Protein AF-A0A452ZN33-F1 (afdb_monomer_lite)

Secondary structure (DSSP, 8-state):
---------------------------------------SSHHHHHHTTSS-------S---HHHHHHHHHHHHHHHHHHHHHHHHHHHHHHHHHHHHHHHHHHHHHHHHHHHHHHHHHHHSTT------HHHHHHHHHHHHHHHHHHHHHHHHHHHHHHHHHHHHHHHHHHHHHHHHHHHHHHHHHHHHHHHHHHHS--THHHHHHHHHHHHHHHHHHHHHHHHHHHHHHHHHHHHHHHHHHHHHHTT--SSSHHHHHHHHHHHHHHHHHHHHHHHHHHHHHHHHHHHHHHHHHHHHHHHHHHHHHHHHHHTTT---HHHHHHHHHHHHHHHHTT-S-HHHHHHHHHHHHTT-HHHHHHHHHGGGS-HHHHHHHHHHHHSTT-S-PPEEEEE-S-BTTTB-SSTHHHHHHHHHHHHHHTT-EEEEEEE--TT--GGG-EEEEEEEEEEEEEETTEEEEEEEEEEEETTEEEEEEEE----

Organism: Aegilops tauschii subsp. strangulata (NCBI:txid200361)

InterPro domains:
  IPR013534 Starch synthase, catalytic domain [PF08323] (389-470)

Sequence (481 aa):
LALASRTRHRSLRAAAQRPHKSTTGADPLNNRANPRSDEAAVSAEKERQRKYNDGDGISNLQLEDLVGLIQNTEKNILLLNQARLQAMEHADKILKEKEALQRKINILETRLSETNAQHKLSSEGNVSDSPLLLEFDVLKEDNILLKEDIEFFKTKLIEIAETEEGIFKLEKERALLDASLRELESRFIAAQANMMKLGPRDAWWEKVEKLEDLLETTANQVEHAAVILDHNHDLQDRLDNLEASLQAANISKFSCSLVDLLQQKVKLVEDRFQACNSEMHSQIELYEHSIVEFHDTLSKLIEESEKRSLENFTGNMPSELWSKISLLIDGWLLEKKIAYNDASMLREMVRKRDSRLREAYLSYRGTENRDVMDSFLKMALPGTSSGLHIAHIAAEMAPVAKVGGLADVISGLGKALQKKGHLVEIILPKYDCMQVDQVSNLKVLDVLVQSYFEGNMFNNKIWTGTVEGYKQLSVVSLYKI

Structure (mmCIF, N/CA/C/O backbone):
data_AF-A0A452ZN33-F1
#
_entry.id   AF-A0A452ZN33-F1
#
loop_
_atom_site.group_PDB
_atom_site.id
_atom_site.type_symbol
_atom_site.label_atom_id
_atom_site.label_alt_id
_atom_site.label_comp_id
_atom_site.label_asym_id
_atom_site.label_entity_id
_atom_site.label_seq_id
_atom_site.pdbx_PDB_ins_code
_atom_site.Cartn_x
_atom_site.Cartn_y
_atom_site.Cartn_z
_atom_site.occupancy
_atom_site.B_iso_or_equiv
_atom_site.auth_seq_id
_atom_site.auth_comp_id
_atom_site.auth_asym_id
_atom_site.auth_atom_id
_atom_site.pdbx_PDB_model_num
ATOM 1 N N . LEU A 1 1 ? -65.592 -16.567 38.151 1.00 37.31 1 LEU A N 1
ATOM 2 C CA . LEU A 1 1 ? -66.068 -17.772 37.428 1.00 37.31 1 LEU A CA 1
ATOM 3 C C . LEU A 1 1 ? -64.855 -18.669 37.188 1.00 37.31 1 LEU A C 1
ATOM 5 O O . LEU A 1 1 ? -63.952 -18.155 36.554 1.00 37.31 1 LEU A O 1
ATOM 9 N N . ALA A 1 2 ? -64.837 -19.912 37.712 1.00 35.44 2 ALA A N 1
ATOM 10 C CA . ALA A 1 2 ? -63.758 -20.933 37.596 1.00 35.44 2 ALA A CA 1
ATOM 11 C C . ALA A 1 2 ? -62.341 -20.482 38.079 1.00 35.44 2 ALA A C 1
ATOM 13 O O . ALA A 1 2 ? -61.786 -19.541 37.535 1.00 35.44 2 ALA A O 1
ATOM 14 N N . LEU A 1 3 ? -61.652 -21.012 39.107 1.00 28.78 3 LEU A N 1
ATOM 15 C CA . LEU A 1 3 ? -61.625 -22.325 39.791 1.00 28.78 3 LEU A CA 1
ATOM 16 C C . LEU A 1 3 ? -61.314 -23.510 38.837 1.00 28.78 3 LEU A C 1
ATOM 18 O O . LEU A 1 3 ? -62.026 -23.671 37.858 1.00 28.78 3 LEU A O 1
ATOM 22 N N . ALA A 1 4 ? -60.314 -24.383 39.070 1.00 32.22 4 ALA A N 1
ATOM 23 C CA . ALA A 1 4 ? -59.471 -24.572 40.267 1.00 32.22 4 ALA A CA 1
ATOM 24 C C . ALA A 1 4 ? -58.149 -25.365 40.031 1.00 32.22 4 ALA A C 1
ATOM 26 O O . ALA A 1 4 ? -57.964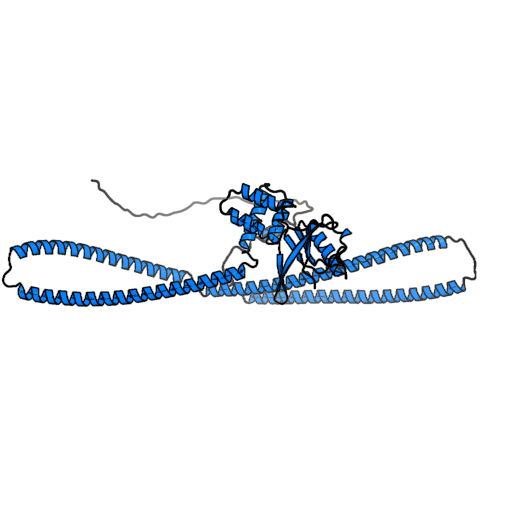 -25.986 38.992 1.00 32.22 4 ALA A O 1
ATOM 27 N N . SER A 1 5 ? -57.316 -25.409 41.093 1.00 30.75 5 SER A N 1
ATOM 28 C CA . SER A 1 5 ? -56.408 -26.505 41.544 1.00 30.75 5 SER A CA 1
ATOM 29 C C . SER A 1 5 ? -55.304 -27.033 40.599 1.00 30.75 5 SER A C 1
ATOM 31 O O . SER A 1 5 ? -55.589 -27.565 39.538 1.00 30.75 5 SER A O 1
ATOM 33 N N . ARG A 1 6 ? -53.997 -26.949 40.916 1.00 33.50 6 ARG A N 1
ATOM 34 C CA . ARG A 1 6 ? -53.227 -27.625 42.004 1.00 33.50 6 ARG A CA 1
ATOM 35 C C . ARG A 1 6 ? -53.452 -29.144 42.115 1.00 33.50 6 ARG A C 1
ATOM 37 O O . ARG A 1 6 ? -54.464 -29.554 42.667 1.00 33.50 6 ARG A O 1
ATOM 44 N N . THR A 1 7 ? -52.409 -29.950 41.879 1.00 30.00 7 THR A N 1
ATOM 45 C CA . THR A 1 7 ? -51.752 -30.750 42.949 1.00 30.00 7 THR A CA 1
ATOM 46 C C . THR A 1 7 ? -50.420 -31.381 42.509 1.00 30.00 7 THR A C 1
ATOM 48 O O . THR A 1 7 ? -50.164 -31.577 41.328 1.00 30.00 7 THR A O 1
ATOM 51 N N . ARG A 1 8 ? -49.549 -31.664 43.491 1.00 33.06 8 ARG A N 1
ATOM 52 C CA . ARG A 1 8 ? -48.258 -32.376 43.365 1.00 33.06 8 ARG A CA 1
ATOM 53 C C . ARG A 1 8 ? -48.413 -33.813 43.882 1.00 33.06 8 ARG A C 1
ATOM 55 O O . ARG A 1 8 ? -49.132 -33.964 44.854 1.00 33.06 8 ARG A O 1
ATOM 62 N N . HIS A 1 9 ? -47.636 -34.777 43.376 1.00 29.84 9 HIS A N 1
ATOM 63 C CA . HIS A 1 9 ? -47.038 -35.940 44.088 1.00 29.84 9 HIS A CA 1
ATOM 64 C C . HIS A 1 9 ? -46.062 -36.609 43.085 1.00 29.84 9 HIS A C 1
ATOM 66 O O . HIS A 1 9 ? -46.441 -36.788 41.938 1.00 29.84 9 HIS A O 1
ATOM 72 N N . ARG A 1 10 ? -44.749 -36.815 43.294 1.00 29.81 10 ARG A N 1
ATOM 73 C CA . ARG A 1 10 ? -43.881 -37.356 44.374 1.00 29.81 10 ARG A CA 1
ATOM 74 C C . ARG A 1 10 ? -43.693 -38.892 44.326 1.00 29.81 10 ARG A C 1
ATOM 76 O O . ARG A 1 10 ? -44.575 -39.620 44.756 1.00 29.81 10 ARG A O 1
ATOM 83 N N . SER A 1 11 ? -42.456 -39.304 43.981 1.00 27.41 11 SER A N 1
ATOM 84 C CA . SER A 1 11 ? -41.774 -40.615 44.201 1.00 27.41 11 SER A CA 1
ATOM 85 C C . SER A 1 11 ? -42.329 -41.862 43.476 1.00 27.41 11 SER A C 1
ATOM 87 O O . SER A 1 11 ? -43.532 -42.047 43.418 1.00 27.41 11 SER A O 1
ATOM 89 N N . LEU A 1 12 ? -41.502 -42.763 42.914 1.00 30.44 12 LEU A N 1
ATOM 90 C CA . LEU A 1 12 ? -40.597 -43.680 43.645 1.00 30.44 12 LEU A CA 1
ATOM 91 C C . LEU A 1 12 ? -39.430 -44.268 42.801 1.00 30.44 12 LEU A C 1
ATOM 93 O O . LEU A 1 12 ? -39.403 -44.160 41.580 1.00 30.44 12 LEU A O 1
ATOM 97 N N . ARG A 1 13 ? -38.467 -44.908 43.491 1.00 28.50 13 ARG A N 1
ATOM 98 C CA . ARG A 1 13 ? -37.306 -45.659 42.950 1.00 28.50 13 ARG A CA 1
ATOM 99 C C . ARG A 1 13 ? -37.641 -47.138 42.669 1.00 28.50 13 ARG A C 1
ATOM 101 O O . ARG A 1 13 ? -38.274 -47.749 43.521 1.00 28.50 13 ARG A O 1
ATOM 108 N N . ALA A 1 14 ? -37.047 -47.722 41.621 1.00 29.09 14 ALA A N 1
ATOM 109 C CA . ALA A 1 14 ? -36.468 -49.086 41.530 1.00 29.09 14 ALA A CA 1
ATOM 110 C C . ALA A 1 14 ? -35.904 -49.255 40.092 1.00 29.09 14 ALA A C 1
ATOM 112 O O . ALA A 1 14 ? -36.581 -48.852 39.158 1.00 29.09 14 ALA A O 1
ATOM 113 N N . ALA A 1 15 ? -34.655 -49.630 39.787 1.00 27.16 15 ALA A N 1
ATOM 114 C CA . ALA A 1 15 ? -33.755 -50.704 40.239 1.00 27.16 15 ALA A CA 1
ATOM 115 C C . ALA A 1 15 ? -33.802 -51.980 39.358 1.00 27.16 15 ALA A C 1
ATOM 117 O O . ALA A 1 15 ? -34.868 -52.497 39.057 1.00 27.16 15 ALA A O 1
ATOM 118 N N . ALA A 1 16 ? -32.598 -52.499 39.066 1.00 28.56 16 ALA A N 1
ATOM 119 C CA . ALA A 1 16 ? -32.246 -53.858 38.617 1.00 28.56 16 ALA A CA 1
ATOM 120 C C . ALA A 1 16 ? -32.287 -54.271 37.113 1.00 28.56 16 ALA A C 1
ATOM 122 O O . ALA A 1 16 ? -33.268 -54.792 36.606 1.00 28.56 16 ALA A O 1
ATOM 123 N N . GLN A 1 17 ? -31.074 -54.255 36.532 1.00 28.42 17 GLN A N 1
ATOM 124 C CA . GLN A 1 17 ? -30.381 -55.395 35.882 1.00 28.42 17 GLN A CA 1
ATOM 125 C C . GLN A 1 17 ? -30.657 -55.823 34.417 1.00 28.42 17 GLN A C 1
ATOM 127 O O . GLN A 1 17 ? -31.705 -55.614 33.823 1.00 28.42 17 GLN A O 1
ATOM 132 N N . ARG A 1 18 ? -29.582 -56.397 33.842 1.00 30.56 18 ARG A N 1
ATOM 133 C CA . ARG A 1 18 ? -29.390 -56.881 32.457 1.00 30.56 18 ARG A CA 1
ATOM 134 C C . ARG A 1 18 ? -29.989 -58.292 32.259 1.00 30.56 18 ARG A C 1
ATOM 136 O O . ARG A 1 18 ? -30.372 -58.929 33.236 1.00 30.56 18 ARG A O 1
ATOM 143 N N . PRO A 1 19 ? -29.898 -58.860 31.041 1.00 35.22 19 PRO A N 1
ATOM 144 C CA . PRO A 1 19 ? -28.812 -59.837 30.853 1.00 35.22 19 PRO A CA 1
ATOM 145 C C . PRO A 1 19 ? -28.011 -59.716 29.538 1.00 35.22 19 PRO A C 1
ATOM 147 O O . PRO A 1 19 ? -28.397 -59.047 28.587 1.00 35.22 19 PRO A O 1
ATOM 150 N N . HIS A 1 20 ? -26.848 -60.375 29.530 1.00 29.98 20 HIS A N 1
ATOM 151 C CA . HIS A 1 20 ? -25.913 -60.529 28.402 1.00 29.98 20 HIS A CA 1
ATOM 152 C C . HIS A 1 20 ? -26.246 -61.743 27.511 1.00 29.98 20 HIS A C 1
ATOM 154 O O . HIS A 1 20 ? -26.877 -62.672 28.015 1.00 29.98 20 HIS A O 1
ATOM 160 N N . LYS A 1 21 ? -25.653 -61.790 26.295 1.00 31.59 21 LYS A N 1
ATOM 161 C CA . LYS A 1 21 ? -24.926 -62.920 25.624 1.00 31.59 21 LYS A CA 1
ATOM 162 C C . LYS A 1 21 ? -25.146 -62.923 24.088 1.00 31.59 21 LYS A C 1
ATOM 164 O O . LYS A 1 21 ? -26.209 -62.498 23.662 1.00 31.59 21 LYS A O 1
ATOM 169 N N . SER A 1 22 ? -24.250 -63.411 23.211 1.00 29.52 22 SER A N 1
ATOM 170 C CA . SER A 1 22 ? -22.797 -63.732 23.282 1.00 29.52 22 SER A CA 1
ATOM 171 C C . SER A 1 22 ? -22.255 -64.220 21.912 1.00 29.52 22 SER A C 1
ATOM 173 O O . SER A 1 22 ? -23.036 -64.801 21.168 1.00 29.52 22 SER A O 1
ATOM 175 N N . THR A 1 23 ? -20.917 -64.170 21.699 1.00 27.97 23 THR A N 1
ATOM 176 C CA . THR A 1 23 ? -20.090 -65.053 20.795 1.00 27.97 23 THR A CA 1
ATOM 177 C C . THR A 1 23 ? -20.371 -65.013 19.267 1.00 27.97 23 THR A C 1
ATOM 179 O O . THR A 1 23 ? -21.460 -64.631 18.874 1.00 27.97 23 THR A O 1
ATOM 182 N N . THR A 1 24 ? -19.488 -65.334 18.296 1.00 29.05 24 THR A N 1
ATOM 183 C CA . THR A 1 24 ? -18.088 -65.866 18.156 1.00 29.05 24 THR A CA 1
ATOM 184 C C . THR A 1 24 ? -17.567 -65.459 16.739 1.00 29.05 24 THR A C 1
ATOM 186 O O . THR A 1 24 ? -18.380 -65.021 15.934 1.00 29.05 24 THR A O 1
ATOM 189 N N . GLY A 1 25 ? -16.302 -65.592 16.296 1.00 26.47 25 GLY A N 1
ATOM 190 C CA . GLY A 1 25 ? -15.046 -65.993 16.960 1.00 26.47 25 GLY A CA 1
ATOM 191 C C . GLY A 1 25 ? -13.999 -66.682 16.041 1.00 26.47 25 GLY A C 1
ATOM 192 O O . GLY A 1 25 ? -14.116 -67.881 15.847 1.00 26.47 25 GLY A O 1
ATOM 193 N N . ALA A 1 26 ? -12.972 -65.933 15.597 1.00 26.75 26 ALA A N 1
ATOM 194 C CA . ALA A 1 26 ? -11.611 -66.336 15.138 1.00 26.75 26 ALA A CA 1
ATOM 195 C C . ALA A 1 26 ? -11.375 -67.336 13.953 1.00 26.75 26 ALA A C 1
ATOM 197 O O . ALA A 1 26 ? -11.698 -68.510 14.070 1.00 26.75 26 ALA A O 1
ATOM 198 N N . ASP A 1 27 ? -10.696 -66.847 12.888 1.00 26.47 27 ASP A N 1
ATOM 199 C CA . ASP A 1 27 ? -9.365 -67.256 12.329 1.00 26.47 27 ASP A CA 1
ATOM 200 C C . ASP A 1 27 ? -8.980 -68.740 12.017 1.00 26.47 27 ASP A C 1
ATOM 202 O O . ASP A 1 27 ? -9.564 -69.665 12.571 1.00 26.47 27 ASP A O 1
ATOM 206 N N . PRO A 1 28 ? -7.857 -69.031 11.294 1.00 50.19 28 PRO A N 1
ATOM 207 C CA . PRO A 1 28 ? -7.230 -68.381 10.112 1.00 50.19 28 PRO A CA 1
ATOM 208 C C . PRO A 1 28 ? -6.713 -69.394 9.028 1.00 50.19 28 PRO A C 1
ATOM 210 O O . PRO A 1 28 ? -6.784 -70.601 9.235 1.00 50.19 28 PRO A O 1
ATOM 213 N N . LEU A 1 29 ? -6.111 -68.919 7.907 1.00 28.73 29 LEU A N 1
ATOM 214 C CA . LEU A 1 29 ? -4.768 -69.320 7.366 1.00 28.73 29 LEU A CA 1
ATOM 215 C C . LEU A 1 29 ? -4.528 -69.057 5.846 1.00 28.73 29 LEU A C 1
ATOM 217 O O . LEU A 1 29 ? -4.956 -69.809 4.981 1.00 28.73 29 LEU A O 1
ATOM 221 N N . ASN A 1 30 ? -3.704 -68.037 5.566 1.00 27.20 30 ASN A N 1
ATOM 222 C CA . ASN A 1 30 ? -2.465 -68.060 4.754 1.00 27.20 30 ASN A CA 1
ATOM 223 C C . ASN A 1 30 ? -2.395 -68.725 3.342 1.00 27.20 30 ASN A C 1
ATOM 225 O O . ASN A 1 30 ? -2.276 -69.944 3.246 1.00 27.20 30 ASN A O 1
ATOM 229 N N . ASN A 1 31 ? -2.192 -67.920 2.274 1.00 28.02 31 ASN A N 1
ATOM 230 C CA . ASN A 1 31 ? -0.975 -68.034 1.429 1.00 28.02 31 ASN A CA 1
ATOM 231 C C . ASN A 1 31 ? -0.720 -66.863 0.435 1.00 28.02 31 ASN A C 1
ATOM 233 O O . ASN A 1 31 ? -1.326 -66.758 -0.625 1.00 28.02 31 ASN A O 1
ATOM 237 N N . ARG A 1 32 ? 0.263 -66.024 0.788 1.00 26.75 32 ARG A N 1
ATOM 238 C CA . ARG A 1 32 ? 1.351 -65.433 -0.034 1.00 26.75 32 ARG A CA 1
ATOM 239 C C . ARG A 1 32 ? 1.243 -65.356 -1.583 1.00 26.75 32 ARG A C 1
ATOM 241 O O . ARG A 1 32 ? 1.539 -66.331 -2.267 1.00 26.75 32 ARG A O 1
ATOM 248 N N . ALA A 1 33 ? 1.153 -64.127 -2.111 1.00 25.88 33 ALA A N 1
ATOM 249 C CA . ALA A 1 33 ? 1.915 -63.653 -3.285 1.00 25.88 33 ALA A CA 1
ATOM 250 C C . ALA A 1 33 ? 2.058 -62.109 -3.271 1.00 25.88 33 ALA A C 1
ATOM 252 O O . ALA A 1 33 ? 1.170 -61.410 -2.800 1.00 25.88 33 ALA A O 1
ATOM 253 N N . ASN A 1 34 ? 3.189 -61.585 -3.755 1.00 28.92 34 ASN A N 1
ATOM 254 C CA . ASN A 1 34 ? 3.548 -60.157 -3.907 1.00 28.92 34 ASN A CA 1
ATOM 255 C C . ASN A 1 34 ? 4.496 -60.103 -5.137 1.00 28.92 34 ASN A C 1
ATOM 257 O O . ASN A 1 34 ? 5.202 -61.108 -5.309 1.00 28.92 34 ASN A O 1
ATOM 261 N N . PRO A 1 35 ? 4.576 -59.046 -5.986 1.00 42.34 35 PRO A N 1
ATOM 262 C CA . PRO A 1 35 ? 5.114 -57.740 -5.552 1.00 42.34 35 PRO A CA 1
ATOM 263 C C . PRO A 1 35 ? 4.631 -56.453 -6.288 1.00 42.34 35 PRO A C 1
ATOM 265 O O . PRO A 1 35 ? 4.563 -56.456 -7.508 1.00 42.34 35 PRO A O 1
ATOM 268 N N . ARG A 1 36 ? 4.589 -55.319 -5.551 1.00 28.88 36 ARG A N 1
ATOM 269 C CA . ARG A 1 36 ? 4.852 -53.908 -5.999 1.00 28.88 36 ARG A CA 1
ATOM 270 C C . ARG A 1 36 ? 3.881 -53.306 -7.059 1.00 28.88 36 ARG A C 1
ATOM 272 O O . ARG A 1 36 ? 3.395 -54.017 -7.920 1.00 28.88 36 ARG A O 1
ATOM 279 N N . SER A 1 37 ? 3.562 -52.007 -7.088 1.00 31.92 37 SER A N 1
ATOM 280 C CA . SER A 1 37 ? 4.083 -50.793 -6.420 1.00 31.92 37 SER A CA 1
ATOM 281 C C . SER A 1 37 ? 2.946 -49.808 -6.043 1.00 31.92 37 SER A C 1
ATOM 283 O O . SER A 1 37 ? 1.782 -50.089 -6.296 1.00 31.92 37 SER A O 1
ATOM 285 N N . ASP A 1 38 ? 3.304 -48.651 -5.463 1.00 35.31 38 ASP A N 1
ATOM 286 C CA . ASP A 1 38 ? 2.490 -47.412 -5.408 1.00 35.31 38 ASP A CA 1
ATOM 287 C C . ASP A 1 38 ? 1.412 -47.226 -4.314 1.00 35.31 38 ASP A C 1
ATOM 289 O O . ASP A 1 38 ? 0.400 -46.567 -4.530 1.00 35.31 38 ASP A O 1
ATOM 293 N N . GLU A 1 39 ? 1.703 -47.636 -3.072 1.00 35.38 39 GLU A N 1
ATOM 294 C CA . GLU A 1 39 ? 1.010 -47.134 -1.863 1.00 35.38 39 GLU A CA 1
ATOM 295 C C . GLU A 1 39 ? 1.995 -46.612 -0.794 1.00 35.38 39 GLU A C 1
ATOM 297 O O . GLU A 1 39 ? 2.147 -47.182 0.283 1.00 35.38 39 GLU A O 1
ATOM 302 N N . ALA A 1 40 ? 2.688 -45.504 -1.088 1.00 37.66 40 ALA A N 1
ATOM 303 C CA . ALA A 1 40 ? 3.566 -44.819 -0.120 1.00 37.66 40 ALA A CA 1
ATOM 304 C C . ALA A 1 40 ? 3.183 -43.351 0.163 1.00 37.66 40 ALA A C 1
ATOM 306 O O . ALA A 1 40 ? 3.537 -42.817 1.211 1.00 37.66 40 ALA A O 1
ATOM 307 N N . ALA A 1 41 ? 2.436 -42.694 -0.733 1.00 39.75 41 ALA A N 1
ATOM 308 C CA . ALA A 1 41 ? 2.110 -41.268 -0.607 1.00 39.75 41 ALA A CA 1
ATOM 309 C C . ALA A 1 41 ? 0.875 -40.971 0.271 1.00 39.75 41 ALA A C 1
ATOM 311 O O . ALA A 1 41 ? 0.780 -39.897 0.856 1.00 39.75 41 ALA A O 1
ATOM 312 N N . VAL A 1 42 ? -0.076 -41.907 0.384 1.00 41.09 42 VAL A N 1
ATOM 313 C CA . VAL A 1 42 ? -1.409 -41.632 0.969 1.00 41.09 42 VAL A CA 1
ATOM 314 C C . VAL A 1 42 ? -1.454 -41.810 2.498 1.00 41.09 42 VAL A C 1
ATOM 316 O O . VAL A 1 42 ? -2.315 -41.232 3.163 1.00 41.09 42 VAL A O 1
ATOM 319 N N . SER A 1 43 ? -0.507 -42.548 3.087 1.00 40.38 43 SER A N 1
ATOM 320 C CA . SER A 1 43 ? -0.471 -42.783 4.542 1.00 40.38 43 SER A CA 1
ATOM 321 C C . SER A 1 43 ? 0.185 -41.646 5.337 1.00 40.38 43 SER A C 1
ATOM 323 O O . SER A 1 43 ? -0.196 -41.418 6.481 1.00 40.38 43 SER A O 1
ATOM 325 N N . ALA A 1 44 ? 1.111 -40.886 4.739 1.00 38.25 44 ALA A N 1
ATOM 326 C CA . ALA A 1 44 ? 1.831 -39.812 5.436 1.00 38.25 44 ALA A CA 1
ATOM 327 C C . ALA A 1 44 ? 0.941 -38.600 5.784 1.00 38.25 44 ALA A C 1
ATOM 329 O O . ALA A 1 44 ? 1.137 -37.961 6.818 1.00 38.25 44 ALA A O 1
ATOM 330 N N . GLU A 1 45 ? -0.058 -38.301 4.949 1.00 37.34 45 GLU A N 1
ATOM 331 C CA . GLU A 1 45 ? -0.922 -37.126 5.127 1.00 37.34 45 GLU A CA 1
ATOM 332 C C . GLU A 1 45 ? -2.007 -37.356 6.194 1.00 37.34 45 GLU A C 1
ATOM 334 O O . GLU A 1 45 ? -2.368 -36.453 6.951 1.00 37.34 45 GLU A O 1
ATOM 339 N N . LYS A 1 46 ? -2.492 -38.599 6.324 1.00 38.03 46 LYS A N 1
ATOM 340 C CA . LYS A 1 46 ? -3.572 -38.958 7.260 1.00 38.03 46 LYS A CA 1
ATOM 341 C C . LYS A 1 46 ? -3.138 -39.032 8.724 1.00 38.03 46 LYS A C 1
ATOM 343 O O . LYS A 1 46 ? -3.991 -38.981 9.609 1.00 38.03 46 LYS A O 1
ATOM 348 N N . GLU A 1 47 ? -1.837 -39.131 8.986 1.00 36.03 47 GLU A N 1
ATOM 349 C CA . GLU A 1 47 ? -1.288 -39.246 10.342 1.00 36.03 47 GLU A CA 1
ATOM 350 C C . GLU A 1 47 ? -0.915 -37.881 10.956 1.00 36.03 47 GLU A C 1
ATOM 352 O O . GLU A 1 47 ? -0.818 -37.750 12.176 1.00 36.03 47 GLU A O 1
ATOM 357 N N . ARG A 1 48 ? -0.812 -36.821 10.136 1.00 38.94 48 ARG A N 1
ATOM 358 C CA . ARG A 1 48 ? -0.508 -35.448 10.592 1.00 38.94 48 ARG A CA 1
ATOM 359 C C . ARG A 1 48 ? -1.720 -34.660 11.102 1.00 38.94 48 ARG A C 1
ATOM 361 O O . ARG A 1 48 ? -1.541 -33.664 11.789 1.00 38.94 48 ARG A O 1
ATOM 368 N N . GLN A 1 49 ? -2.945 -35.114 10.829 1.00 39.91 49 GLN A N 1
ATOM 369 C CA . GLN A 1 49 ? -4.190 -34.409 11.188 1.00 39.91 49 GLN A CA 1
ATOM 370 C C . GLN A 1 49 ? -4.912 -34.982 12.428 1.00 39.91 49 GLN A C 1
ATOM 372 O O . GLN A 1 49 ? -6.100 -34.737 12.628 1.00 39.91 49 GLN A O 1
ATOM 377 N N . ARG A 1 50 ? -4.216 -35.747 13.288 1.00 36.81 50 ARG A N 1
ATOM 378 C CA . ARG A 1 50 ? -4.773 -36.295 14.551 1.00 36.81 50 ARG A CA 1
ATOM 379 C C . ARG A 1 50 ? -4.002 -35.947 15.831 1.00 36.81 50 ARG A C 1
ATOM 381 O O . ARG A 1 50 ? -4.221 -36.564 16.869 1.00 36.81 50 ARG A O 1
ATOM 388 N N . LYS A 1 51 ? -3.159 -34.916 15.793 1.00 39.28 51 LYS A N 1
ATOM 389 C CA . LYS A 1 51 ? -2.659 -34.229 16.991 1.00 39.28 51 LYS A CA 1
ATOM 390 C C . LYS A 1 51 ? -2.700 -32.728 16.746 1.00 39.28 51 LYS A C 1
ATOM 392 O O . LYS A 1 51 ? -1.801 -32.225 16.100 1.00 39.28 51 LYS A O 1
ATOM 397 N N . TYR A 1 52 ? -3.777 -32.089 17.195 1.00 37.09 52 TYR A N 1
ATOM 398 C CA . TYR A 1 52 ? -3.900 -30.703 17.688 1.00 37.09 52 TYR A CA 1
ATOM 399 C C . TYR A 1 52 ? -5.395 -30.405 17.839 1.00 37.09 52 TYR A C 1
ATOM 401 O O . TYR A 1 52 ? -5.975 -29.576 17.150 1.00 37.09 52 TYR A O 1
ATOM 409 N N . ASN A 1 53 ? -6.029 -31.180 18.718 1.00 37.56 53 ASN A N 1
ATOM 410 C CA . ASN A 1 53 ? -7.379 -30.919 19.190 1.00 37.56 53 ASN A CA 1
ATOM 411 C C . ASN A 1 53 ? -7.468 -31.401 20.642 1.00 37.56 53 ASN A C 1
ATOM 413 O O . ASN A 1 53 ? -8.232 -32.302 20.969 1.00 37.56 53 ASN A O 1
ATOM 417 N N . ASP A 1 54 ? -6.598 -30.840 21.479 1.00 33.25 54 ASP A N 1
ATOM 418 C CA . ASP A 1 54 ? -6.874 -30.702 22.901 1.00 33.25 54 ASP A CA 1
ATOM 419 C C . ASP A 1 54 ? -6.193 -29.426 23.390 1.00 33.25 54 ASP A C 1
ATOM 421 O O . ASP A 1 54 ? -5.004 -29.202 23.146 1.00 33.25 54 ASP A O 1
ATOM 425 N N . GLY A 1 55 ? -6.995 -28.543 23.969 1.00 43.41 55 GLY A N 1
ATOM 426 C CA . GLY A 1 55 ? -6.583 -27.220 24.404 1.00 43.41 55 GLY A CA 1
ATOM 427 C C . GLY A 1 55 ? -6.528 -27.155 25.915 1.00 43.41 55 GLY A C 1
ATOM 428 O O . GLY A 1 55 ? -7.318 -26.419 26.490 1.00 43.41 55 GLY A O 1
ATOM 429 N N . ASP A 1 56 ? -5.614 -27.901 26.541 1.00 41.09 56 ASP A N 1
ATOM 430 C CA . ASP A 1 56 ? -5.143 -27.579 27.888 1.00 41.09 56 ASP A CA 1
ATOM 431 C C . ASP A 1 56 ? -3.809 -28.269 28.230 1.00 41.09 56 ASP A C 1
ATOM 433 O O . ASP A 1 56 ? -3.511 -29.356 27.737 1.00 41.09 56 ASP A O 1
ATOM 437 N N . GLY A 1 57 ? -3.013 -27.644 29.104 1.00 41.22 57 GLY A N 1
ATOM 438 C CA . GLY A 1 57 ? -1.868 -28.290 29.764 1.00 41.22 57 GLY A CA 1
ATOM 439 C C . GLY A 1 57 ? -0.527 -28.362 29.008 1.00 41.22 57 GLY A C 1
ATOM 440 O O . GLY A 1 57 ? -0.065 -29.444 28.657 1.00 41.22 57 GLY A O 1
ATOM 441 N N . ILE A 1 58 ? 0.207 -27.241 28.928 1.00 39.06 58 ILE A N 1
ATOM 442 C CA . ILE A 1 58 ? 1.691 -27.264 28.903 1.00 39.06 58 ILE A CA 1
ATOM 443 C C . ILE A 1 58 ? 2.220 -26.580 30.169 1.00 39.06 58 ILE A C 1
ATOM 445 O O . ILE A 1 58 ? 2.852 -25.527 30.150 1.00 39.06 58 ILE A O 1
ATOM 449 N N . SER A 1 59 ? 1.924 -27.209 31.301 1.00 49.03 59 SER A N 1
ATOM 450 C CA . SER A 1 59 ? 2.397 -26.828 32.633 1.00 49.03 59 SER A CA 1
ATOM 451 C C . SER A 1 59 ? 2.943 -28.050 33.377 1.00 49.03 59 SER A C 1
ATOM 453 O O . SER A 1 59 ? 2.556 -28.311 34.508 1.00 49.03 59 SER A O 1
ATOM 455 N N . ASN A 1 60 ? 3.816 -28.817 32.702 1.00 47.03 60 ASN A N 1
ATOM 456 C CA . ASN A 1 60 ? 4.827 -29.730 33.267 1.00 47.03 60 ASN A CA 1
ATOM 457 C C . ASN A 1 60 ? 5.585 -30.447 32.128 1.00 47.03 60 ASN A C 1
ATOM 459 O O . ASN A 1 60 ? 5.236 -31.563 31.752 1.00 47.03 60 ASN A O 1
ATOM 463 N N . LEU A 1 61 ? 6.642 -29.829 31.590 1.00 49.72 61 LEU A N 1
ATOM 464 C CA . LEU A 1 61 ? 7.690 -30.589 30.896 1.00 49.72 61 LEU A CA 1
ATOM 465 C C . LEU A 1 61 ? 8.548 -31.251 31.978 1.00 49.72 61 LEU A C 1
ATOM 467 O O . LEU A 1 61 ? 9.172 -30.548 32.776 1.00 49.72 61 LEU A O 1
ATOM 471 N N . GLN A 1 62 ? 8.531 -32.583 32.050 1.00 60.84 62 GLN A N 1
ATOM 472 C CA . GLN A 1 62 ? 9.327 -33.314 33.037 1.00 60.84 62 GLN A CA 1
ATOM 473 C C . GLN A 1 62 ? 10.821 -33.139 32.730 1.00 60.84 62 GLN A C 1
ATOM 475 O O . GLN A 1 62 ? 11.215 -33.008 31.571 1.00 60.84 62 GLN A O 1
ATOM 480 N N . LEU A 1 63 ? 11.662 -33.108 33.769 1.00 55.84 63 LEU A N 1
ATOM 481 C CA . LEU A 1 63 ? 13.091 -32.806 33.619 1.00 55.84 63 LEU A CA 1
ATOM 482 C C . LEU A 1 63 ? 13.787 -33.814 32.679 1.00 55.84 63 LEU A C 1
ATOM 484 O O . LEU A 1 63 ? 14.609 -33.419 31.851 1.00 55.84 63 LEU A O 1
ATOM 488 N N . GLU A 1 64 ? 13.378 -35.085 32.747 1.00 58.84 64 GLU A N 1
ATOM 489 C CA . GLU A 1 64 ? 13.716 -36.164 31.813 1.00 58.84 64 GLU A CA 1
ATOM 490 C C . GLU A 1 64 ? 13.514 -35.805 30.330 1.00 58.84 64 GLU A C 1
ATOM 492 O O . GLU A 1 64 ? 14.393 -36.112 29.525 1.00 58.84 64 GLU A O 1
ATOM 497 N N . ASP A 1 65 ? 12.417 -35.140 29.950 1.00 63.53 65 ASP A N 1
ATOM 498 C CA . ASP A 1 65 ? 12.144 -34.797 28.544 1.00 63.53 65 ASP A CA 1
ATOM 499 C C . ASP A 1 65 ? 13.122 -33.734 28.032 1.00 63.53 65 ASP A C 1
ATOM 501 O O . ASP A 1 65 ? 13.602 -33.815 26.899 1.00 63.53 65 ASP A O 1
ATOM 505 N N . LEU A 1 66 ? 13.474 -32.758 28.877 1.00 71.69 66 LEU A N 1
ATOM 506 C CA . LEU A 1 66 ? 14.453 -31.725 28.532 1.00 71.69 66 LEU A CA 1
ATOM 507 C C . LEU A 1 66 ? 15.866 -32.318 28.410 1.00 71.69 66 LEU A C 1
ATOM 509 O O . LEU A 1 66 ? 16.592 -32.001 27.468 1.00 71.69 66 LEU A O 1
ATOM 513 N N . VAL A 1 67 ? 16.241 -33.217 29.326 1.00 72.00 67 VAL A N 1
ATOM 514 C CA . VAL A 1 67 ? 17.518 -33.951 29.279 1.00 72.00 67 VAL A CA 1
ATOM 515 C C . VAL A 1 67 ? 17.577 -34.863 28.050 1.00 72.00 67 VAL A C 1
ATOM 517 O O . VAL A 1 67 ? 18.596 -34.891 27.359 1.00 72.00 67 VAL A O 1
ATOM 520 N N . GLY A 1 68 ? 16.482 -35.552 27.717 1.00 80.88 68 GLY A N 1
ATOM 521 C CA . GLY A 1 68 ? 16.361 -36.349 26.497 1.00 80.88 68 GLY A CA 1
ATOM 522 C C . GLY A 1 68 ? 16.496 -35.505 25.227 1.00 80.88 68 GLY A C 1
ATOM 523 O O . GLY A 1 68 ? 17.174 -35.919 24.283 1.00 80.88 68 GLY A O 1
ATOM 524 N N . LEU A 1 69 ? 15.926 -34.295 25.216 1.00 74.38 69 LEU A N 1
ATOM 525 C CA . LEU A 1 69 ? 16.069 -33.353 24.108 1.00 74.38 69 LEU A CA 1
ATOM 526 C C . LEU A 1 69 ? 17.524 -32.886 23.947 1.00 74.38 69 LEU A C 1
ATOM 528 O O . LEU A 1 69 ? 18.035 -32.910 22.830 1.00 74.38 69 LEU A O 1
ATOM 532 N N . ILE A 1 70 ? 18.206 -32.539 25.045 1.00 76.38 70 ILE A N 1
ATOM 533 C CA . ILE A 1 70 ? 19.626 -32.141 25.046 1.00 76.38 70 ILE A CA 1
ATOM 534 C C . ILE A 1 70 ? 20.515 -33.288 24.541 1.00 76.38 70 ILE A C 1
ATOM 536 O O . ILE A 1 70 ? 21.304 -33.100 23.620 1.00 76.38 70 ILE A O 1
ATOM 540 N N . GLN A 1 71 ? 20.334 -34.512 25.042 1.00 79.81 71 GLN A N 1
ATOM 541 C CA . GLN A 1 71 ? 21.097 -35.673 24.559 1.00 79.81 71 GLN A CA 1
ATOM 542 C C . GLN A 1 71 ? 20.837 -35.981 23.073 1.00 79.81 71 GLN A C 1
ATOM 544 O O . GLN A 1 71 ? 21.705 -36.517 22.380 1.00 79.81 71 GLN A O 1
ATOM 549 N N . ASN A 1 72 ? 19.643 -35.667 22.562 1.00 81.44 72 ASN A N 1
ATOM 550 C CA . ASN A 1 72 ? 19.321 -35.810 21.144 1.00 81.44 72 ASN A CA 1
ATOM 551 C C . ASN A 1 72 ? 19.969 -34.696 20.297 1.00 81.44 72 ASN A C 1
ATOM 553 O O . ASN A 1 72 ? 20.508 -34.977 19.226 1.00 81.44 72 ASN A O 1
ATOM 557 N N . THR A 1 73 ? 19.996 -33.445 20.775 1.00 80.00 73 THR A N 1
ATOM 558 C CA . THR A 1 73 ? 20.715 -32.363 20.081 1.00 80.00 73 THR A CA 1
ATOM 559 C C . THR A 1 73 ? 22.224 -32.604 20.072 1.00 80.00 73 THR A C 1
ATOM 561 O O . THR A 1 73 ? 22.837 -32.437 19.021 1.00 80.00 73 THR A O 1
ATOM 564 N N . GLU A 1 74 ? 22.817 -33.102 21.160 1.00 79.19 74 GLU A N 1
ATOM 565 C CA . GLU A 1 74 ? 24.229 -33.510 21.213 1.00 79.19 74 GLU A CA 1
ATOM 566 C C . GLU A 1 74 ? 24.559 -34.607 20.188 1.00 79.19 74 GLU A C 1
ATOM 568 O O . GLU A 1 74 ? 25.531 -34.483 19.438 1.00 79.19 74 GLU A O 1
ATOM 573 N N . LYS A 1 75 ? 23.720 -35.649 20.080 1.00 87.69 75 LYS A N 1
ATOM 574 C CA . LYS A 1 75 ? 23.870 -36.706 19.059 1.00 87.69 75 LYS A CA 1
ATOM 575 C C . LYS A 1 75 ? 23.767 -36.159 17.635 1.00 87.69 75 LYS A C 1
ATOM 577 O O . LYS A 1 75 ? 24.577 -36.530 16.788 1.00 87.69 75 LYS A O 1
ATOM 582 N N . ASN A 1 76 ? 22.826 -35.251 17.375 1.00 86.38 76 ASN A N 1
ATOM 583 C CA . ASN A 1 76 ? 22.682 -34.610 16.065 1.00 86.38 76 ASN A CA 1
ATOM 584 C C . ASN A 1 76 ? 23.882 -33.709 15.726 1.00 86.38 76 ASN A C 1
ATOM 586 O O . ASN A 1 76 ? 24.367 -33.741 14.597 1.00 86.38 76 ASN A O 1
ATOM 590 N N . ILE A 1 77 ? 24.411 -32.959 16.699 1.00 86.69 77 ILE A N 1
ATOM 591 C CA . ILE A 1 77 ? 25.626 -32.142 16.539 1.00 86.69 77 ILE A CA 1
ATOM 592 C C . ILE A 1 77 ? 26.846 -33.030 16.252 1.00 86.69 77 ILE A C 1
ATOM 594 O O . ILE A 1 77 ? 27.669 -32.685 15.401 1.00 86.69 77 ILE A O 1
ATOM 598 N N . LEU A 1 78 ? 26.967 -34.183 16.919 1.00 89.06 78 LEU A N 1
ATOM 599 C CA . LEU A 1 78 ? 28.046 -35.141 16.670 1.00 89.06 78 LEU A CA 1
ATOM 600 C C . LEU A 1 78 ? 27.959 -35.735 15.255 1.00 89.06 78 LEU A C 1
ATOM 602 O O . LEU A 1 78 ? 28.954 -35.724 14.530 1.00 89.06 78 LEU A O 1
ATOM 606 N N . LEU A 1 79 ? 26.769 -36.181 14.838 1.00 89.94 79 LEU A N 1
ATOM 607 C CA . LEU A 1 79 ? 26.526 -36.734 13.501 1.00 89.94 79 LEU A CA 1
ATOM 608 C C . LEU A 1 79 ? 26.816 -35.702 12.398 1.00 89.94 79 LEU A C 1
ATOM 610 O O . LEU A 1 79 ? 27.477 -36.015 11.407 1.00 89.94 79 LEU A O 1
ATOM 614 N N . LEU A 1 80 ? 26.384 -34.452 12.594 1.00 86.25 80 LEU A N 1
ATOM 615 C CA . LEU A 1 80 ? 26.638 -33.349 11.666 1.00 86.25 80 LEU A CA 1
ATOM 616 C C . LEU A 1 80 ? 28.134 -33.008 11.573 1.00 86.25 80 LEU A C 1
ATOM 618 O O . LEU A 1 80 ? 28.651 -32.781 10.479 1.00 86.25 80 LEU A O 1
ATOM 622 N N . ASN A 1 81 ? 28.856 -33.013 12.698 1.00 88.44 81 ASN A N 1
ATOM 623 C CA . ASN A 1 81 ? 30.306 -32.810 12.702 1.00 88.44 81 ASN A CA 1
ATOM 624 C C . ASN A 1 81 ? 31.058 -33.953 12.005 1.00 88.44 81 ASN A C 1
ATOM 626 O O . ASN A 1 81 ? 32.012 -33.680 11.277 1.00 88.44 81 ASN A O 1
ATOM 630 N N . GLN A 1 82 ? 30.615 -35.204 12.166 1.00 90.00 82 GLN A N 1
ATOM 631 C CA . GLN A 1 82 ? 31.182 -36.352 11.456 1.00 90.00 82 GLN A CA 1
ATOM 632 C C . GLN A 1 82 ? 30.956 -36.248 9.939 1.00 90.00 82 GLN A C 1
ATOM 634 O O . GLN A 1 82 ? 31.904 -36.411 9.171 1.00 90.00 82 GLN A O 1
ATOM 639 N N . ALA A 1 83 ? 29.740 -35.902 9.503 1.00 85.31 83 ALA A N 1
ATOM 640 C CA . ALA A 1 83 ? 29.438 -35.673 8.089 1.00 85.31 83 ALA A CA 1
ATOM 641 C C . ALA A 1 83 ? 30.273 -34.520 7.497 1.00 85.31 83 ALA A C 1
ATOM 643 O O . ALA A 1 83 ? 30.784 -34.625 6.382 1.00 85.31 83 ALA A O 1
ATOM 644 N N . ARG A 1 84 ? 30.482 -33.438 8.264 1.00 90.38 84 ARG A N 1
ATOM 645 C CA . ARG A 1 84 ? 31.335 -32.309 7.858 1.00 90.38 84 ARG A CA 1
ATOM 646 C C . ARG A 1 84 ? 32.810 -32.704 7.716 1.00 90.38 84 ARG A C 1
ATOM 648 O O . ARG A 1 84 ? 33.449 -32.273 6.762 1.00 90.38 84 ARG A O 1
ATOM 655 N N . LEU A 1 85 ? 33.337 -33.531 8.622 1.00 89.88 85 LEU A N 1
ATOM 656 C CA . LEU A 1 85 ? 34.699 -34.077 8.527 1.00 89.88 85 LEU A CA 1
ATOM 657 C C . LEU A 1 85 ? 34.877 -34.927 7.262 1.00 89.88 85 LEU A C 1
ATOM 659 O O . LEU A 1 85 ? 35.810 -34.691 6.501 1.00 89.88 85 LEU A O 1
ATOM 663 N N . GLN A 1 86 ? 33.936 -35.832 6.980 1.00 88.12 86 GLN A N 1
ATOM 664 C CA . GLN A 1 86 ? 33.957 -36.642 5.756 1.00 88.12 86 GLN A CA 1
ATOM 665 C C . GLN A 1 86 ? 33.890 -35.772 4.490 1.00 88.12 86 GLN A C 1
ATOM 667 O O . GLN A 1 86 ? 34.653 -35.986 3.549 1.00 88.12 86 GLN A O 1
ATOM 672 N N . ALA A 1 87 ? 33.038 -34.742 4.470 1.00 85.38 87 ALA A N 1
ATOM 673 C CA . ALA A 1 87 ? 32.973 -33.794 3.356 1.00 85.38 87 ALA A CA 1
ATOM 674 C C . ALA A 1 87 ? 34.300 -33.032 3.146 1.00 85.38 87 ALA A C 1
ATOM 676 O O . ALA A 1 87 ? 34.714 -32.831 2.003 1.00 85.38 87 ALA A O 1
ATOM 677 N N . MET A 1 88 ? 35.000 -32.659 4.226 1.00 85.56 88 MET A N 1
ATOM 678 C CA . MET A 1 88 ? 36.332 -32.046 4.144 1.00 85.56 88 MET A CA 1
ATOM 679 C C . MET A 1 88 ? 37.395 -33.011 3.595 1.00 85.56 88 MET A C 1
ATOM 681 O O . MET A 1 88 ? 38.188 -32.605 2.748 1.00 85.56 88 MET A O 1
ATOM 685 N N . GLU A 1 89 ? 37.396 -34.281 4.012 1.00 88.38 89 GLU A N 1
ATOM 686 C CA . GLU A 1 89 ? 38.308 -35.305 3.472 1.00 88.38 89 GLU A CA 1
ATOM 687 C C . GLU A 1 89 ? 38.076 -35.546 1.970 1.00 88.38 89 GLU A C 1
ATOM 689 O O . GLU A 1 89 ? 39.029 -35.636 1.191 1.00 88.38 89 GLU A O 1
ATOM 694 N N . HIS A 1 90 ? 36.812 -35.581 1.534 1.00 88.31 90 HIS A N 1
ATOM 695 C CA . HIS A 1 90 ? 36.469 -35.661 0.113 1.00 88.31 90 HIS A CA 1
ATOM 696 C C . HIS A 1 90 ? 36.952 -34.432 -0.675 1.00 88.31 90 HIS A C 1
ATOM 698 O O . HIS A 1 90 ? 37.498 -34.592 -1.769 1.00 88.31 90 HIS A O 1
ATOM 704 N N . ALA A 1 91 ? 36.812 -33.221 -0.125 1.00 84.19 91 ALA A N 1
ATOM 705 C CA . ALA A 1 91 ? 37.290 -31.993 -0.762 1.00 84.19 91 ALA A CA 1
ATOM 706 C C . ALA A 1 91 ? 38.826 -31.951 -0.895 1.00 84.19 91 ALA A C 1
ATOM 708 O O . ALA A 1 91 ? 39.341 -31.610 -1.961 1.00 84.19 91 ALA A O 1
ATOM 709 N N . ASP A 1 92 ? 39.566 -32.358 0.141 1.00 90.25 92 ASP A N 1
ATOM 710 C CA . ASP A 1 92 ? 41.034 -32.452 0.110 1.00 90.25 92 ASP A CA 1
ATOM 711 C C . ASP A 1 92 ? 41.529 -33.492 -0.915 1.00 90.25 92 ASP A C 1
ATOM 713 O O . ASP A 1 92 ? 42.494 -33.254 -1.649 1.00 90.25 92 ASP A O 1
ATOM 717 N N . LYS A 1 93 ? 40.816 -34.617 -1.062 1.00 91.25 93 LYS A N 1
ATOM 718 C CA . LYS A 1 93 ? 41.102 -35.593 -2.124 1.00 91.25 93 LYS A CA 1
ATOM 719 C C . LYS A 1 93 ? 40.914 -34.994 -3.525 1.00 91.25 93 LYS A C 1
ATOM 721 O O . LYS A 1 93 ? 41.792 -35.158 -4.372 1.00 91.25 93 LYS A O 1
ATOM 726 N N . ILE A 1 94 ? 39.821 -34.261 -3.755 1.00 90.06 94 ILE A N 1
ATOM 727 C CA . ILE A 1 94 ? 39.550 -33.580 -5.035 1.00 90.06 94 ILE A CA 1
ATOM 728 C C . ILE A 1 94 ? 40.624 -32.521 -5.337 1.00 90.06 94 ILE A C 1
ATOM 730 O O . ILE A 1 94 ? 41.069 -32.410 -6.480 1.00 90.06 94 ILE A O 1
ATOM 734 N N . LEU A 1 95 ? 41.101 -31.778 -4.330 1.00 88.50 95 LEU A N 1
ATOM 735 C CA . LEU A 1 95 ? 42.204 -30.823 -4.499 1.00 88.50 95 LEU A CA 1
ATOM 736 C C . LEU A 1 95 ? 43.503 -31.517 -4.937 1.00 88.50 95 LEU A C 1
ATOM 738 O O . LEU A 1 95 ? 44.122 -31.087 -5.911 1.00 88.50 95 LEU A O 1
ATOM 742 N N . LYS A 1 96 ? 43.874 -32.636 -4.305 1.00 90.75 96 LYS A N 1
ATOM 743 C CA . LYS A 1 96 ? 45.057 -33.432 -4.688 1.00 90.75 96 LYS A CA 1
ATOM 744 C C . LYS A 1 96 ? 44.952 -34.003 -6.105 1.00 90.75 96 LYS A C 1
ATOM 746 O O . LYS A 1 96 ? 45.945 -34.030 -6.837 1.00 90.75 96 LYS A O 1
ATOM 751 N N . GLU A 1 97 ? 43.758 -34.427 -6.519 1.00 92.06 97 GLU A N 1
ATOM 752 C CA . GLU A 1 97 ? 43.488 -34.875 -7.891 1.00 92.06 97 GLU A CA 1
ATOM 753 C C . GLU A 1 97 ? 43.594 -33.712 -8.896 1.00 92.06 97 GLU A C 1
ATOM 755 O O . GLU A 1 97 ? 44.272 -33.853 -9.918 1.00 92.06 97 GLU A O 1
ATOM 760 N N . LYS A 1 98 ? 43.047 -32.530 -8.573 1.00 91.19 98 LYS A N 1
ATOM 761 C CA . LYS A 1 98 ? 43.195 -31.299 -9.372 1.00 91.19 98 LYS A CA 1
ATOM 762 C C . LYS A 1 98 ? 44.663 -30.899 -9.545 1.00 91.19 98 LYS A C 1
ATOM 764 O O . LYS A 1 98 ? 45.092 -30.630 -10.664 1.00 91.19 98 LYS A O 1
ATOM 769 N N . GLU A 1 99 ? 45.460 -30.907 -8.478 1.00 90.12 99 GLU A N 1
ATOM 770 C CA . GLU A 1 99 ? 46.901 -30.615 -8.542 1.00 90.12 99 GLU A CA 1
ATOM 771 C C . GLU A 1 99 ? 47.681 -31.638 -9.379 1.00 90.12 99 GLU A C 1
ATOM 773 O O . GLU A 1 99 ? 48.666 -31.294 -10.038 1.00 90.12 99 GLU A O 1
ATOM 778 N N . ALA A 1 100 ? 47.275 -32.911 -9.355 1.00 89.62 100 ALA A N 1
ATOM 779 C CA . ALA A 1 100 ? 47.872 -33.951 -10.190 1.00 89.62 100 ALA A CA 1
ATOM 780 C C . ALA A 1 100 ? 47.511 -33.775 -11.674 1.00 89.62 100 ALA A C 1
ATOM 782 O O . ALA A 1 100 ? 48.371 -33.971 -12.535 1.00 89.62 100 ALA A O 1
ATOM 783 N N . LEU A 1 101 ? 46.273 -33.374 -11.980 1.00 89.81 101 LEU A N 1
ATOM 784 C CA . LEU A 1 101 ? 45.845 -33.031 -13.338 1.00 89.81 101 LEU A CA 1
ATOM 785 C C . LEU A 1 101 ? 46.551 -31.772 -13.851 1.00 89.81 101 LEU A C 1
ATOM 787 O O . LEU A 1 101 ? 47.080 -31.803 -14.958 1.00 89.81 101 LEU A O 1
ATOM 791 N N . GLN A 1 102 ? 46.672 -30.721 -13.037 1.00 87.88 102 GLN A N 1
ATOM 792 C CA . GLN A 1 102 ? 47.402 -29.507 -13.414 1.00 87.88 102 GLN A CA 1
ATOM 793 C C . GLN A 1 102 ? 48.869 -29.813 -13.742 1.00 87.88 102 GLN A C 1
ATOM 795 O O . GLN A 1 102 ? 49.380 -29.375 -14.767 1.00 87.88 102 GLN A O 1
ATOM 800 N N . ARG A 1 103 ? 49.541 -30.650 -12.938 1.00 90.12 103 ARG A N 1
ATOM 801 C CA . ARG A 1 103 ? 50.905 -31.112 -13.250 1.00 90.12 103 ARG A CA 1
ATOM 802 C C . ARG A 1 103 ? 50.984 -31.873 -14.578 1.00 90.12 103 ARG A C 1
ATOM 804 O O . ARG A 1 103 ? 51.952 -31.686 -15.308 1.00 90.12 103 ARG A O 1
ATOM 811 N N . LYS A 1 104 ? 49.985 -32.698 -14.916 1.00 91.50 104 LYS A N 1
ATOM 812 C CA . LYS A 1 104 ? 49.921 -33.378 -16.225 1.00 91.50 104 LYS A CA 1
ATOM 813 C C . LYS A 1 104 ? 49.714 -32.392 -17.377 1.00 91.50 104 LYS A C 1
ATOM 815 O O . LYS A 1 104 ? 50.392 -32.541 -18.386 1.00 91.50 104 LYS A O 1
ATOM 820 N N . ILE A 1 105 ? 48.837 -31.398 -17.220 1.00 90.00 105 ILE A N 1
ATOM 821 C CA . ILE A 1 105 ? 48.604 -30.341 -18.221 1.00 90.00 105 ILE A CA 1
ATOM 822 C C . ILE A 1 105 ? 49.911 -29.599 -18.504 1.00 90.00 105 ILE A C 1
ATOM 824 O O . ILE A 1 105 ? 50.350 -29.581 -19.648 1.00 90.00 105 ILE A O 1
ATOM 828 N N . ASN A 1 106 ? 50.606 -29.123 -17.468 1.00 84.69 106 ASN A N 1
ATOM 829 C CA . ASN A 1 106 ? 51.872 -28.407 -17.632 1.00 84.69 106 ASN A CA 1
ATOM 830 C C . ASN A 1 106 ? 52.945 -29.266 -18.351 1.00 84.69 106 ASN A C 1
ATOM 832 O O . ASN A 1 106 ? 53.686 -28.753 -19.183 1.00 84.69 106 ASN A O 1
ATOM 836 N N . ILE A 1 107 ? 53.018 -30.580 -18.080 1.00 88.75 107 ILE A N 1
ATOM 837 C CA . ILE A 1 107 ? 53.934 -31.510 -18.781 1.00 88.75 107 ILE A CA 1
ATOM 838 C C . ILE A 1 107 ? 53.536 -31.710 -20.256 1.00 88.75 107 ILE A C 1
ATOM 840 O O . ILE A 1 107 ? 54.396 -31.915 -21.115 1.00 88.75 107 ILE A O 1
ATOM 844 N N . LEU A 1 108 ? 52.239 -31.681 -20.569 1.00 84.56 108 LEU A N 1
ATOM 845 C CA . LEU A 1 108 ? 51.756 -31.745 -21.948 1.00 84.56 108 LEU A CA 1
ATOM 846 C C . LEU A 1 108 ? 52.034 -30.435 -22.693 1.00 84.56 108 LEU A C 1
ATOM 848 O O . LEU A 1 108 ? 52.458 -30.494 -23.840 1.00 84.56 108 LEU A O 1
ATOM 852 N N . GLU A 1 109 ? 51.897 -29.276 -22.047 1.00 84.94 109 GLU A N 1
ATOM 853 C CA . GLU A 1 109 ? 52.253 -27.968 -22.616 1.00 84.94 109 GLU A CA 1
ATOM 854 C C . GLU A 1 109 ? 53.754 -27.854 -22.926 1.00 84.94 109 GLU A C 1
ATOM 856 O O . GLU A 1 109 ? 54.121 -27.377 -24.006 1.00 84.94 109 GLU A O 1
ATOM 861 N N . THR A 1 110 ? 54.638 -28.340 -22.041 1.00 78.75 110 THR A N 1
ATOM 862 C CA . THR A 1 110 ? 56.084 -28.369 -22.334 1.00 78.75 110 THR A CA 1
ATOM 863 C C . THR A 1 110 ? 56.391 -29.301 -23.499 1.00 78.75 110 THR A C 1
ATOM 865 O O . THR A 1 110 ? 57.099 -28.897 -24.415 1.00 78.75 110 THR A O 1
ATOM 868 N N . ARG A 1 111 ? 55.793 -30.501 -23.540 1.00 84.00 111 ARG A N 1
ATOM 869 C CA . ARG A 1 111 ? 55.966 -31.438 -24.665 1.00 84.00 111 ARG A CA 1
ATOM 870 C C . ARG A 1 111 ? 55.415 -30.900 -25.980 1.00 84.00 111 ARG A C 1
ATOM 872 O O . ARG A 1 111 ? 56.045 -31.094 -27.007 1.00 84.00 111 ARG A O 1
ATOM 879 N N . LEU A 1 112 ? 54.282 -30.203 -25.955 1.00 80.25 112 LEU A N 1
ATOM 880 C CA . LEU A 1 112 ? 53.691 -29.577 -27.139 1.00 80.25 112 LEU A CA 1
ATOM 881 C C . LEU A 1 112 ? 54.578 -28.427 -27.648 1.00 80.25 112 LEU A C 1
ATOM 883 O O . LEU A 1 112 ? 54.735 -28.239 -28.855 1.00 80.25 112 LEU A O 1
ATOM 887 N N . SER A 1 113 ? 55.236 -27.707 -26.735 1.00 77.19 113 SER A N 1
ATOM 888 C CA . SER A 1 113 ? 56.248 -26.694 -27.059 1.00 77.19 113 SER A CA 1
ATOM 889 C C . SER A 1 113 ? 57.532 -27.309 -27.639 1.00 77.19 113 SER A C 1
ATOM 891 O O . SER A 1 113 ? 58.055 -26.800 -28.631 1.00 77.19 113 SER A O 1
ATOM 893 N N . GLU A 1 114 ? 58.007 -28.426 -27.078 1.00 75.88 114 GLU A N 1
ATOM 894 C CA . GLU A 1 114 ? 59.143 -29.212 -27.586 1.00 75.88 114 GLU A CA 1
ATOM 895 C C . GLU A 1 114 ? 58.860 -29.766 -28.990 1.00 75.88 114 GLU A C 1
ATOM 897 O O . GLU A 1 114 ? 59.650 -29.538 -29.908 1.00 75.88 114 GLU A O 1
ATOM 902 N N . THR A 1 115 ? 57.700 -30.401 -29.202 1.00 73.81 115 THR A N 1
ATOM 903 C CA . THR A 1 115 ? 57.309 -30.918 -30.520 1.00 73.81 115 THR A CA 1
ATOM 904 C C . THR A 1 115 ? 57.129 -29.798 -31.534 1.00 73.81 115 THR A C 1
ATOM 906 O O . THR A 1 115 ? 57.551 -29.963 -32.670 1.00 73.81 115 THR A O 1
ATOM 909 N N . ASN A 1 116 ? 56.596 -28.632 -31.149 1.00 68.56 116 ASN A N 1
ATOM 910 C CA . ASN A 1 116 ? 56.524 -27.464 -32.036 1.00 68.56 116 ASN A CA 1
ATOM 911 C C . ASN A 1 116 ? 57.914 -26.908 -32.397 1.00 68.56 116 ASN A C 1
ATOM 913 O O . ASN A 1 116 ? 58.117 -26.438 -33.519 1.00 68.56 116 ASN A O 1
ATOM 917 N N . ALA A 1 117 ? 58.889 -26.974 -31.485 1.00 68.06 117 ALA A N 1
ATOM 918 C CA . ALA A 1 117 ? 60.277 -26.624 -31.784 1.00 68.06 117 ALA A CA 1
ATOM 919 C C . ALA A 1 117 ? 60.936 -27.653 -32.722 1.00 68.06 117 ALA A C 1
ATOM 921 O O . ALA A 1 117 ? 61.616 -27.269 -33.673 1.00 68.06 117 ALA A O 1
ATOM 922 N N . GLN A 1 118 ? 60.675 -28.948 -32.526 1.00 60.75 118 GLN A N 1
ATOM 923 C CA . GLN A 1 118 ? 61.115 -30.007 -33.439 1.00 60.75 118 GLN A CA 1
ATOM 924 C C . GLN A 1 118 ? 60.428 -29.933 -34.807 1.00 60.75 118 GLN A C 1
ATOM 926 O O . GLN A 1 118 ? 61.092 -30.158 -35.812 1.00 60.75 118 GLN A O 1
ATOM 931 N N . HIS A 1 119 ? 59.162 -29.515 -34.876 1.00 58.69 119 HIS A N 1
ATOM 932 C CA . HIS A 1 119 ? 58.440 -29.317 -36.136 1.00 58.69 119 HIS A CA 1
ATOM 933 C C . HIS A 1 119 ? 58.967 -28.114 -36.939 1.00 58.69 119 HIS A C 1
ATOM 935 O O . HIS A 1 119 ? 58.909 -28.120 -38.167 1.00 58.69 119 HIS A O 1
ATOM 941 N N . LYS A 1 120 ? 59.528 -27.100 -36.261 1.00 60.84 120 LYS A N 1
ATOM 942 C CA . LYS A 1 120 ? 60.311 -26.023 -36.898 1.00 60.84 120 LYS A CA 1
ATOM 943 C C . LYS A 1 120 ? 61.687 -26.492 -37.379 1.00 60.84 120 LYS A C 1
ATOM 945 O O . LYS A 1 120 ? 62.186 -25.964 -38.363 1.00 60.84 120 LYS A O 1
ATOM 950 N N . LEU A 1 121 ? 62.303 -27.463 -36.703 1.00 50.84 121 LEU A N 1
ATOM 951 C CA . LEU A 1 121 ? 63.581 -28.055 -37.125 1.00 50.84 121 LEU A CA 1
ATOM 952 C C . LEU A 1 121 ? 63.424 -29.068 -38.272 1.00 50.84 121 LEU A C 1
ATOM 954 O O . LEU A 1 121 ? 64.383 -29.295 -39.001 1.00 50.84 121 LEU A O 1
ATOM 958 N N . SER A 1 122 ? 62.244 -29.668 -38.452 1.00 48.88 122 SER A N 1
ATOM 959 C CA . SER A 1 122 ? 61.959 -30.615 -39.541 1.00 48.88 122 SER A CA 1
ATOM 960 C C . SER A 1 122 ? 61.282 -29.991 -40.770 1.00 48.88 122 SER A C 1
ATOM 962 O O . SER A 1 122 ? 61.117 -30.676 -41.779 1.00 48.88 122 SER A O 1
ATOM 964 N N . SER A 1 123 ? 60.936 -28.697 -40.748 1.00 45.38 123 SER A N 1
ATOM 965 C CA . SER A 1 123 ? 60.229 -28.021 -41.849 1.00 45.38 123 SER A CA 1
ATOM 966 C C . SER A 1 123 ? 61.080 -27.690 -43.092 1.00 45.38 123 SER A C 1
ATOM 968 O O . SER A 1 123 ? 60.621 -26.940 -43.948 1.00 45.38 123 SER A O 1
ATOM 970 N N . GLU A 1 124 ? 62.287 -28.250 -43.235 1.00 41.12 124 GLU A N 1
ATOM 971 C CA . GLU A 1 124 ? 63.014 -28.289 -44.522 1.00 41.12 124 GLU A CA 1
ATOM 972 C C . GLU A 1 124 ? 62.593 -29.479 -45.419 1.00 41.12 124 GLU A C 1
ATOM 974 O O . GLU A 1 124 ? 63.039 -29.583 -46.561 1.00 41.12 124 GLU A O 1
ATOM 979 N N . GLY A 1 125 ? 61.713 -30.372 -44.942 1.00 37.66 125 GLY A N 1
ATOM 980 C CA . GLY A 1 125 ? 61.199 -31.515 -45.709 1.00 37.66 125 GLY A CA 1
ATOM 981 C C . GLY A 1 125 ? 59.796 -31.302 -46.291 1.00 37.66 125 GLY A C 1
ATOM 982 O O . GLY A 1 125 ? 58.803 -31.483 -45.591 1.00 37.66 125 GLY A O 1
ATOM 983 N N . ASN A 1 126 ? 59.699 -31.005 -47.591 1.00 48.03 126 ASN A N 1
ATOM 984 C CA . ASN A 1 126 ? 58.432 -31.022 -48.338 1.00 48.03 126 ASN A CA 1
ATOM 985 C C . ASN A 1 126 ? 57.854 -32.445 -48.457 1.00 48.03 126 ASN A C 1
ATOM 987 O O . ASN A 1 126 ? 58.447 -33.267 -49.154 1.00 48.03 126 ASN A O 1
ATOM 991 N N . VAL A 1 127 ? 56.642 -32.682 -47.939 1.00 40.06 127 VAL A N 1
ATOM 992 C CA . VAL A 1 127 ? 55.669 -33.621 -48.535 1.00 40.06 127 VAL A CA 1
ATOM 993 C C . VAL A 1 127 ? 54.260 -33.047 -48.365 1.00 40.06 127 VAL A C 1
ATOM 995 O O . VAL A 1 127 ? 53.726 -33.004 -47.259 1.00 40.06 127 VAL A O 1
ATOM 998 N N . SER A 1 128 ? 53.657 -32.607 -49.467 1.00 47.34 128 SER A N 1
ATOM 999 C CA . SER A 1 128 ? 52.210 -32.411 -49.572 1.00 47.34 128 SER A CA 1
ATOM 1000 C C . SER A 1 128 ? 51.508 -33.761 -49.758 1.00 47.34 128 SER A C 1
ATOM 1002 O O . SER A 1 128 ? 52.075 -34.669 -50.360 1.00 47.34 128 SER A O 1
ATOM 1004 N N . ASP A 1 129 ? 50.267 -33.844 -49.281 1.00 49.34 129 ASP A N 1
ATOM 1005 C CA . ASP A 1 129 ? 49.350 -34.992 -49.341 1.00 49.34 129 ASP A CA 1
ATOM 1006 C C . ASP A 1 129 ? 49.716 -36.177 -48.425 1.00 49.34 129 ASP A C 1
ATOM 1008 O O . ASP A 1 129 ? 50.540 -37.043 -48.716 1.00 49.34 129 ASP A O 1
ATOM 1012 N N . SER A 1 130 ? 49.042 -36.241 -47.273 1.00 56.53 130 SER A N 1
ATOM 1013 C CA . SER A 1 130 ? 49.067 -37.378 -46.346 1.00 56.53 130 SER A CA 1
ATOM 1014 C C . SER A 1 130 ? 47.729 -37.481 -45.598 1.00 56.53 130 SER A C 1
ATOM 1016 O O . SER A 1 130 ? 47.182 -36.440 -45.233 1.00 56.53 130 SER A O 1
ATOM 1018 N N . PRO A 1 131 ? 47.204 -38.692 -45.306 1.00 57.16 131 PRO A N 1
ATOM 1019 C CA . PRO A 1 131 ? 45.915 -38.870 -44.616 1.00 57.16 131 PRO A CA 1
ATOM 1020 C C . PRO A 1 131 ? 45.816 -38.156 -43.259 1.00 57.16 131 PRO A C 1
ATOM 1022 O O . PRO A 1 131 ? 44.746 -37.693 -42.879 1.00 57.16 131 PRO A O 1
ATOM 1025 N N . LEU A 1 132 ? 46.957 -37.999 -42.580 1.00 57.66 132 LEU A N 1
ATOM 1026 C CA . LEU A 1 132 ? 47.102 -37.262 -41.322 1.00 57.66 132 LEU A CA 1
ATOM 1027 C C . LEU A 1 132 ? 46.657 -35.793 -41.417 1.00 57.66 132 LEU A C 1
ATOM 1029 O O . LEU A 1 132 ? 46.281 -35.213 -40.407 1.00 57.66 132 LEU A O 1
ATOM 1033 N N . LEU A 1 133 ? 46.700 -35.183 -42.607 1.00 59.09 133 LEU A N 1
ATOM 1034 C CA . LEU A 1 133 ? 46.307 -33.786 -42.806 1.00 59.09 133 LEU A CA 1
ATOM 1035 C C . LEU A 1 133 ? 44.775 -33.636 -42.779 1.00 59.09 133 LEU A C 1
ATOM 1037 O O . LEU A 1 133 ? 44.268 -32.712 -42.156 1.00 59.09 133 LEU A O 1
ATOM 1041 N N . LEU A 1 134 ? 44.044 -34.610 -43.336 1.00 63.81 134 LEU A N 1
ATOM 1042 C CA . LEU A 1 134 ? 42.580 -34.685 -43.232 1.00 63.81 134 LEU A CA 1
ATOM 1043 C C . LEU A 1 134 ? 42.127 -34.995 -41.798 1.00 63.81 134 LEU A C 1
ATOM 1045 O O . LEU A 1 134 ? 41.174 -34.398 -41.309 1.00 63.81 134 LEU A O 1
ATOM 1049 N N . GLU A 1 135 ? 42.825 -35.900 -41.107 1.00 73.00 135 GLU A N 1
ATOM 1050 C CA . GLU A 1 135 ? 42.545 -36.221 -39.700 1.00 73.00 135 GLU A CA 1
ATOM 1051 C C . GLU A 1 135 ? 42.832 -35.017 -38.778 1.00 73.00 135 GLU A C 1
ATOM 1053 O O . GLU A 1 135 ? 42.077 -34.747 -37.846 1.00 73.00 135 GLU A O 1
ATOM 1058 N N . PHE A 1 136 ? 43.867 -34.228 -39.090 1.00 74.31 136 PHE A N 1
ATOM 1059 C CA . PHE A 1 136 ? 44.168 -32.962 -38.420 1.00 74.31 136 PHE A CA 1
ATOM 1060 C C . PHE A 1 136 ? 43.111 -31.878 -38.679 1.00 74.31 136 PHE A C 1
ATOM 1062 O O . PHE A 1 136 ? 42.757 -31.154 -37.748 1.00 74.31 136 PHE A O 1
ATOM 1069 N N . ASP A 1 137 ? 42.579 -31.768 -39.901 1.00 72.56 137 ASP A N 1
ATOM 1070 C CA . ASP A 1 137 ? 41.505 -30.817 -40.211 1.00 72.56 137 ASP A CA 1
ATOM 1071 C C . ASP A 1 137 ? 40.185 -31.185 -39.504 1.00 72.56 137 ASP A C 1
ATOM 1073 O O . ASP A 1 137 ? 39.552 -30.301 -38.928 1.00 72.56 137 ASP A O 1
ATOM 1077 N N . VAL A 1 138 ? 39.822 -32.474 -39.416 1.00 78.31 138 VAL A N 1
ATOM 1078 C CA . VAL A 1 138 ? 38.665 -32.932 -38.612 1.00 78.31 138 VAL A CA 1
ATOM 1079 C C . VAL A 1 138 ? 38.868 -32.628 -37.124 1.00 78.31 138 VAL A C 1
ATOM 1081 O O . VAL A 1 138 ? 38.006 -32.021 -36.492 1.00 78.31 138 VAL A O 1
ATOM 1084 N N . LEU A 1 139 ? 40.038 -32.959 -36.561 1.00 81.19 139 LEU A N 1
ATOM 1085 C CA . LEU A 1 139 ? 40.361 -32.646 -35.161 1.00 81.19 139 LEU A CA 1
ATOM 1086 C C . LEU A 1 139 ? 40.343 -31.140 -34.863 1.00 81.19 139 LEU A C 1
ATOM 1088 O O . LEU A 1 139 ? 40.110 -30.737 -33.723 1.00 81.19 139 LEU A O 1
ATOM 1092 N N . LYS A 1 140 ? 40.602 -30.303 -35.868 1.00 82.88 140 LYS A N 1
ATOM 1093 C CA . LYS A 1 140 ? 40.561 -28.842 -35.776 1.00 82.88 140 LYS A CA 1
ATOM 1094 C C . LYS A 1 140 ? 39.129 -28.303 -35.823 1.00 82.88 140 LYS A C 1
ATOM 1096 O O . LYS A 1 140 ? 38.848 -27.365 -35.081 1.00 82.88 140 LYS A O 1
ATOM 1101 N N . GLU A 1 141 ? 38.234 -28.896 -36.613 1.00 82.75 141 GLU A N 1
ATOM 1102 C CA . GLU A 1 141 ? 36.790 -28.608 -36.562 1.00 82.75 141 GLU A CA 1
ATOM 1103 C C . GLU A 1 141 ? 36.190 -29.014 -35.206 1.00 82.75 141 GLU A C 1
ATOM 1105 O O . GLU A 1 141 ? 35.560 -28.183 -34.549 1.00 82.75 141 GLU A O 1
ATOM 1110 N N . ASP A 1 142 ? 36.498 -30.217 -34.709 1.00 87.19 142 ASP A N 1
ATOM 1111 C CA . ASP A 1 142 ? 36.098 -30.664 -33.365 1.00 87.19 142 ASP A CA 1
ATOM 1112 C C . ASP A 1 142 ? 36.623 -29.722 -32.266 1.00 87.19 142 ASP A C 1
ATOM 1114 O O . ASP A 1 142 ? 35.919 -29.431 -31.298 1.00 87.19 142 ASP A O 1
ATOM 1118 N N . ASN A 1 143 ? 37.845 -29.190 -32.406 1.00 86.50 143 ASN A N 1
ATOM 1119 C CA . ASN A 1 143 ? 38.400 -28.227 -31.449 1.00 86.50 143 ASN A CA 1
ATOM 1120 C C . ASN A 1 143 ? 37.671 -26.873 -31.470 1.00 86.50 143 ASN A C 1
ATOM 1122 O O . ASN A 1 143 ? 37.573 -26.218 -30.432 1.00 86.50 143 ASN A O 1
ATOM 1126 N N . ILE A 1 144 ? 37.161 -26.451 -32.632 1.00 86.94 144 ILE A N 1
ATOM 1127 C CA . ILE A 1 144 ? 36.343 -25.238 -32.767 1.00 86.94 144 ILE A CA 1
ATOM 1128 C C . ILE A 1 144 ? 34.989 -25.453 -32.081 1.00 86.94 144 ILE A C 1
ATOM 1130 O O . ILE A 1 144 ? 34.623 -24.642 -31.234 1.00 86.94 144 ILE A O 1
ATOM 1134 N N . LEU A 1 145 ? 34.312 -26.576 -32.344 1.00 88.38 145 LEU A N 1
ATOM 1135 C CA . LEU A 1 145 ? 33.037 -26.920 -31.700 1.00 88.38 145 LEU A CA 1
ATOM 1136 C C . LEU A 1 145 ? 33.177 -27.057 -30.176 1.00 88.38 145 LEU A C 1
ATOM 1138 O O . LEU A 1 145 ? 32.421 -26.443 -29.429 1.00 88.38 145 LEU A O 1
ATOM 1142 N N . LEU A 1 146 ? 34.207 -27.762 -29.693 1.00 91.94 146 LEU A N 1
ATOM 1143 C CA . LEU A 1 146 ? 34.517 -27.856 -28.259 1.00 91.94 146 LEU A CA 1
ATOM 1144 C C . LEU A 1 146 ? 34.768 -26.484 -27.622 1.00 91.94 146 LEU A C 1
ATOM 1146 O O . LEU A 1 146 ? 34.449 -26.273 -26.452 1.00 91.94 146 LEU A O 1
ATOM 1150 N N . LYS A 1 147 ? 35.348 -25.541 -28.368 1.00 92.56 147 LYS A N 1
ATOM 1151 C CA . LYS A 1 147 ? 35.585 -24.177 -27.892 1.00 92.56 147 LYS A CA 1
ATOM 1152 C C . LYS A 1 147 ? 34.292 -23.362 -27.834 1.00 92.56 147 LYS A C 1
ATOM 1154 O O . LYS A 1 147 ? 34.110 -22.620 -26.872 1.00 92.56 147 LYS A O 1
ATOM 1159 N N . GLU A 1 148 ? 33.398 -23.522 -28.806 1.00 92.50 148 GLU A N 1
ATOM 1160 C CA . GLU A 1 148 ? 32.054 -22.929 -28.792 1.00 92.50 148 GLU A CA 1
ATOM 1161 C C . GLU A 1 148 ? 31.216 -23.471 -27.622 1.00 92.50 148 GLU A C 1
ATOM 1163 O O . GLU A 1 148 ? 30.658 -22.680 -26.858 1.00 92.50 148 GLU A O 1
ATOM 1168 N N . ASP A 1 149 ? 31.233 -24.788 -27.391 1.00 92.69 149 ASP A N 1
ATOM 1169 C CA . ASP A 1 149 ? 30.609 -25.428 -26.226 1.00 92.69 149 ASP A CA 1
ATOM 1170 C C . ASP A 1 149 ? 31.187 -24.898 -24.903 1.00 92.69 149 ASP A C 1
ATOM 1172 O O . ASP A 1 149 ? 30.439 -24.593 -23.972 1.00 92.69 149 ASP A O 1
ATOM 1176 N N . ILE A 1 150 ? 32.512 -24.730 -24.798 1.00 91.50 150 ILE A N 1
ATOM 1177 C CA . ILE A 1 150 ? 33.157 -24.159 -23.603 1.00 91.50 150 ILE A CA 1
ATOM 1178 C C . ILE A 1 150 ? 32.697 -22.716 -23.347 1.00 91.50 150 ILE A C 1
ATOM 1180 O O . ILE A 1 150 ? 32.437 -22.369 -22.193 1.00 91.50 150 ILE A O 1
ATOM 1184 N N . GLU A 1 151 ? 32.576 -21.870 -24.375 1.00 89.94 151 GLU A N 1
ATOM 1185 C CA . GLU A 1 151 ? 32.037 -20.513 -24.197 1.00 89.94 151 GLU A CA 1
ATOM 1186 C C . GLU A 1 151 ? 30.545 -20.534 -23.814 1.00 89.94 151 GLU A C 1
ATOM 1188 O O . GLU A 1 151 ? 30.138 -19.793 -22.920 1.00 89.94 151 GLU A O 1
ATOM 1193 N N . PHE A 1 152 ? 29.745 -21.445 -24.376 1.00 93.69 152 PHE A N 1
ATOM 1194 C CA . PHE A 1 152 ? 28.343 -21.648 -23.987 1.00 93.69 152 PHE A CA 1
ATOM 1195 C C . PHE A 1 152 ? 28.176 -22.145 -22.538 1.00 93.69 152 PHE A C 1
ATOM 1197 O O . PHE A 1 152 ? 27.268 -21.718 -21.820 1.00 93.69 152 PHE A O 1
ATOM 1204 N N . PHE A 1 153 ? 29.064 -23.018 -22.056 1.00 91.62 153 PHE A N 1
ATOM 1205 C CA . PHE A 1 153 ? 29.069 -23.417 -20.647 1.00 91.62 153 PHE A CA 1
ATOM 1206 C C . PHE A 1 153 ? 29.523 -22.279 -19.725 1.00 91.62 153 PHE A C 1
ATOM 1208 O O . PHE A 1 153 ? 28.996 -22.161 -18.618 1.00 91.62 153 PHE A O 1
ATOM 1215 N N . LYS A 1 154 ? 30.434 -21.399 -20.166 1.00 93.94 154 LYS A N 1
ATOM 1216 C CA . LYS A 1 154 ? 30.800 -20.191 -19.408 1.00 93.94 154 LYS A CA 1
ATOM 1217 C C . LYS A 1 154 ? 29.637 -19.210 -19.285 1.00 93.94 154 LYS A C 1
ATOM 1219 O O . LYS A 1 154 ? 29.408 -18.725 -18.181 1.00 93.94 154 LYS A O 1
ATOM 1224 N N . THR A 1 155 ? 28.887 -18.934 -20.357 1.00 92.56 155 THR A N 1
ATOM 1225 C CA . THR A 1 155 ? 27.722 -18.032 -20.264 1.00 92.56 155 THR A CA 1
ATOM 1226 C C . THR A 1 155 ? 26.663 -18.597 -19.321 1.00 92.56 155 THR A C 1
ATOM 1228 O O . THR A 1 155 ? 26.198 -17.880 -18.440 1.00 92.56 155 THR A O 1
ATOM 1231 N N . LYS A 1 156 ? 26.380 -19.904 -19.390 1.00 94.88 156 LYS A N 1
ATOM 1232 C CA . LYS A 1 156 ? 25.483 -20.573 -18.432 1.00 94.88 156 LYS A CA 1
ATOM 1233 C C . LYS A 1 156 ? 25.977 -20.548 -16.987 1.00 94.88 156 LYS A C 1
ATOM 1235 O O . LYS A 1 156 ? 25.165 -20.430 -16.078 1.00 94.88 156 LYS A O 1
ATOM 1240 N N . LEU A 1 157 ? 27.284 -20.654 -16.745 1.00 93.19 157 LEU A N 1
ATOM 1241 C CA . LEU A 1 157 ? 27.841 -20.519 -15.393 1.00 93.19 157 LEU A CA 1
ATOM 1242 C C . LEU A 1 157 ? 27.671 -19.097 -14.837 1.00 93.19 157 LEU A C 1
ATOM 1244 O O . LEU A 1 157 ? 27.450 -18.948 -13.638 1.00 93.19 157 LEU A O 1
ATOM 1248 N N . ILE A 1 158 ? 27.727 -18.071 -15.693 1.00 94.00 158 ILE A N 1
ATOM 1249 C CA . ILE A 1 158 ? 27.435 -16.682 -15.307 1.00 94.00 158 ILE A CA 1
ATOM 1250 C C . ILE A 1 158 ? 25.943 -16.527 -14.975 1.00 94.00 158 ILE A C 1
ATOM 1252 O O . ILE A 1 158 ? 25.623 -16.034 -13.898 1.00 94.00 158 ILE A O 1
ATOM 1256 N N . GLU A 1 159 ? 25.039 -17.030 -15.825 1.00 93.19 159 GLU A N 1
ATOM 1257 C CA . GLU A 1 159 ? 23.588 -17.038 -15.553 1.00 93.19 159 GLU A CA 1
ATOM 1258 C C . GLU A 1 159 ? 23.257 -17.744 -14.224 1.00 93.19 159 GLU A C 1
ATOM 1260 O O . GLU A 1 159 ? 22.473 -17.236 -13.422 1.00 93.19 159 GLU A O 1
ATOM 1265 N N . ILE A 1 160 ? 23.887 -18.892 -13.943 1.00 93.06 160 ILE A N 1
ATOM 1266 C CA . ILE A 1 160 ? 23.707 -19.612 -12.673 1.00 93.06 160 ILE A CA 1
ATOM 1267 C C . ILE A 1 160 ? 24.183 -18.755 -11.491 1.00 93.06 160 ILE A C 1
ATOM 1269 O O . ILE A 1 160 ? 23.433 -18.610 -10.526 1.00 93.06 160 ILE A O 1
ATOM 1273 N N . ALA A 1 161 ? 25.359 -18.126 -11.575 1.00 91.88 161 ALA A N 1
ATOM 1274 C CA . ALA A 1 161 ? 25.870 -17.253 -10.514 1.00 91.88 161 ALA A CA 1
ATOM 1275 C C . ALA A 1 161 ? 24.947 -16.044 -10.239 1.00 91.88 161 ALA A C 1
ATOM 1277 O O . ALA A 1 161 ? 24.728 -15.683 -9.081 1.00 91.88 161 ALA A O 1
ATOM 1278 N N . GLU A 1 162 ? 24.338 -15.457 -11.277 1.00 91.75 162 GLU A N 1
ATOM 1279 C CA . GLU A 1 162 ? 23.319 -14.408 -11.121 1.00 91.75 162 GLU A CA 1
ATOM 1280 C C . GLU A 1 162 ? 22.061 -14.931 -10.401 1.00 91.75 162 GLU A C 1
ATOM 1282 O O . GLU A 1 162 ? 21.511 -14.250 -9.526 1.00 91.75 162 GLU A O 1
ATOM 1287 N N . THR A 1 163 ? 21.619 -16.163 -10.698 1.00 91.62 163 THR A N 1
ATOM 1288 C CA . THR A 1 163 ? 20.494 -16.780 -9.971 1.00 91.62 163 THR A CA 1
ATOM 1289 C C . THR A 1 163 ? 20.831 -17.120 -8.517 1.00 91.62 163 THR A C 1
ATOM 1291 O O . THR A 1 163 ? 19.974 -16.939 -7.650 1.00 91.62 163 THR A O 1
ATOM 1294 N N . GLU A 1 164 ? 22.066 -17.531 -8.213 1.00 89.94 164 GLU A N 1
ATOM 1295 C CA . GLU A 1 164 ? 22.536 -17.762 -6.839 1.00 89.94 164 GLU A CA 1
ATOM 1296 C C . GLU A 1 164 ? 22.541 -16.462 -6.017 1.00 89.94 164 GLU A C 1
ATOM 1298 O O . GLU A 1 164 ? 22.074 -16.453 -4.875 1.00 89.94 164 GLU A O 1
ATOM 1303 N N . GLU A 1 165 ? 22.959 -15.332 -6.604 1.00 91.31 165 GLU A N 1
ATOM 1304 C CA . GLU A 1 165 ? 22.856 -14.018 -5.950 1.00 91.31 165 GLU A CA 1
ATOM 1305 C C . GLU A 1 165 ? 21.387 -13.618 -5.695 1.00 91.31 165 GLU A C 1
ATOM 1307 O O . GLU A 1 165 ? 21.056 -13.029 -4.660 1.00 91.31 165 GLU A O 1
ATOM 1312 N N . GLY A 1 166 ? 20.482 -13.970 -6.615 1.00 89.62 166 GLY A N 1
ATOM 1313 C CA . GLY A 1 166 ? 19.034 -13.820 -6.443 1.00 89.62 166 GLY A CA 1
ATOM 1314 C C . GLY A 1 166 ? 18.482 -14.642 -5.272 1.00 89.62 166 GLY A C 1
ATOM 1315 O O . GLY A 1 166 ? 17.741 -14.113 -4.441 1.00 89.62 166 GLY A O 1
ATOM 1316 N N . ILE A 1 167 ? 18.889 -15.909 -5.159 1.00 91.19 167 ILE A N 1
ATOM 1317 C CA . ILE A 1 167 ? 18.509 -16.801 -4.052 1.00 91.19 167 ILE A CA 1
ATOM 1318 C C . ILE A 1 167 ? 19.028 -16.255 -2.714 1.00 91.19 167 ILE A C 1
ATOM 1320 O O . ILE A 1 167 ? 18.270 -16.199 -1.747 1.00 91.19 167 ILE A O 1
ATOM 1324 N N . PHE A 1 168 ? 20.269 -15.763 -2.663 1.00 90.50 168 PHE A N 1
ATOM 1325 C CA . PHE A 1 168 ? 20.847 -15.179 -1.447 1.00 90.50 168 PHE A CA 1
ATOM 1326 C C . PHE A 1 168 ? 20.076 -13.939 -0.953 1.00 90.50 168 PHE A C 1
ATOM 1328 O O . PHE A 1 168 ? 19.888 -13.752 0.253 1.00 90.50 168 PHE A O 1
ATOM 1335 N N . LYS A 1 169 ? 19.569 -13.102 -1.871 1.00 90.25 169 LYS A N 1
ATOM 1336 C CA . LYS A 1 169 ? 18.694 -11.962 -1.529 1.00 90.25 169 LYS A CA 1
ATOM 1337 C C . LYS A 1 169 ? 17.372 -12.435 -0.914 1.00 90.25 169 LYS A C 1
ATOM 1339 O O . LYS A 1 169 ? 16.991 -11.933 0.142 1.00 90.25 169 LYS A O 1
ATOM 1344 N N . LEU A 1 170 ? 16.727 -13.436 -1.516 1.00 90.81 170 LEU A N 1
ATOM 1345 C CA . LEU A 1 170 ? 15.483 -14.025 -1.001 1.00 90.81 170 LEU A CA 1
ATOM 1346 C C . LEU A 1 170 ? 15.674 -14.709 0.363 1.00 90.81 170 LEU A C 1
ATOM 1348 O O . LEU A 1 170 ? 14.814 -14.600 1.236 1.00 90.81 170 LEU A O 1
ATOM 1352 N N . GLU A 1 171 ? 16.807 -15.376 0.591 1.00 93.50 171 GLU A N 1
ATOM 1353 C CA . GLU A 1 171 ? 17.107 -16.004 1.882 1.00 93.50 171 GLU A CA 1
ATOM 1354 C C . GLU A 1 171 ? 17.338 -14.963 2.991 1.00 93.50 171 GLU A C 1
ATOM 1356 O O . GLU A 1 171 ? 16.866 -15.137 4.118 1.00 93.50 171 GLU A O 1
ATOM 1361 N N . LYS A 1 172 ? 17.955 -13.820 2.662 1.00 93.38 172 LYS A N 1
ATOM 1362 C CA . LYS A 1 172 ? 18.060 -12.673 3.574 1.00 93.38 172 LYS A CA 1
ATOM 1363 C C . LYS A 1 172 ? 16.692 -12.067 3.914 1.00 93.38 172 LYS A C 1
ATOM 1365 O O . LYS A 1 172 ? 16.450 -11.739 5.075 1.00 93.38 172 LYS A O 1
ATOM 1370 N N . GLU A 1 173 ? 15.796 -11.926 2.936 1.00 93.81 173 GLU A N 1
ATOM 1371 C CA . GLU A 1 173 ? 14.418 -11.463 3.171 1.00 93.81 173 GLU A CA 1
ATOM 1372 C C . GLU A 1 173 ? 13.632 -12.443 4.050 1.00 93.81 173 GLU A C 1
ATOM 1374 O O . GLU A 1 173 ? 12.981 -12.027 5.010 1.00 93.81 173 GLU A O 1
ATOM 1379 N N . ARG A 1 174 ? 13.761 -13.751 3.798 1.00 90.56 174 ARG A N 1
ATOM 1380 C CA . ARG A 1 174 ? 13.168 -14.800 4.636 1.00 90.56 174 ARG A CA 1
ATOM 1381 C C . ARG A 1 174 ? 13.662 -14.726 6.083 1.00 90.56 174 ARG A C 1
ATOM 1383 O O . ARG A 1 174 ? 12.845 -14.798 6.996 1.00 90.56 174 ARG A O 1
ATOM 1390 N N . ALA A 1 175 ? 14.964 -14.539 6.303 1.00 92.50 175 ALA A N 1
ATOM 1391 C CA . ALA A 1 175 ? 15.531 -14.417 7.647 1.00 92.50 175 ALA A CA 1
ATOM 1392 C C . ALA A 1 175 ? 15.000 -13.185 8.411 1.00 92.50 175 ALA A C 1
ATOM 1394 O O . ALA A 1 175 ? 14.766 -13.261 9.619 1.00 92.50 175 ALA A O 1
ATOM 1395 N N . LEU A 1 176 ? 14.764 -12.065 7.716 1.00 93.50 176 LEU A N 1
ATOM 1396 C CA . LEU A 1 176 ? 14.106 -10.884 8.291 1.00 93.50 176 LEU A CA 1
ATOM 1397 C C . LEU A 1 176 ? 12.636 -11.167 8.643 1.00 93.50 176 LEU A C 1
ATOM 1399 O O . LEU A 1 176 ? 12.168 -10.754 9.706 1.00 93.50 176 LEU A O 1
ATOM 1403 N N . LEU A 1 177 ? 11.922 -11.905 7.786 1.00 92.81 177 LEU A N 1
ATOM 1404 C CA . LEU A 1 177 ? 10.534 -12.293 8.031 1.00 92.81 177 LEU A CA 1
ATOM 1405 C C . LEU A 1 177 ? 10.416 -13.211 9.260 1.00 92.81 177 LEU A C 1
ATOM 1407 O O . LEU A 1 177 ? 9.629 -12.914 10.159 1.00 92.81 177 LEU A O 1
ATOM 1411 N N . ASP A 1 178 ? 11.254 -14.250 9.353 1.00 93.69 178 ASP A N 1
ATOM 1412 C CA . ASP A 1 178 ? 11.313 -15.176 10.496 1.00 93.69 178 ASP A CA 1
ATOM 1413 C C . ASP A 1 178 ? 11.649 -14.444 11.812 1.00 93.69 178 ASP A C 1
ATOM 1415 O O . ASP A 1 178 ? 11.109 -14.783 12.868 1.00 93.69 178 ASP A O 1
ATOM 1419 N N . ALA A 1 179 ? 12.501 -13.411 11.772 1.00 92.50 179 ALA A N 1
ATOM 1420 C CA . ALA A 1 179 ? 12.783 -12.573 12.939 1.00 92.50 179 ALA A CA 1
ATOM 1421 C C . ALA A 1 179 ? 11.547 -11.769 13.388 1.00 92.50 179 ALA A C 1
ATOM 1423 O O . ALA A 1 179 ? 11.226 -11.753 14.578 1.00 92.50 179 ALA A O 1
ATOM 1424 N N . SER A 1 180 ? 10.815 -11.160 12.446 1.00 92.31 180 SER A N 1
ATOM 1425 C CA . SER A 1 180 ? 9.577 -10.423 12.749 1.00 92.31 180 SER A CA 1
ATOM 1426 C C . SER A 1 180 ? 8.454 -11.330 13.271 1.00 92.31 180 SER A C 1
ATOM 1428 O O . SER A 1 180 ? 7.693 -10.935 14.156 1.00 92.31 180 SER A O 1
ATOM 1430 N N . LEU A 1 181 ? 8.388 -12.574 12.783 1.00 93.69 181 LEU A N 1
ATOM 1431 C CA . LEU A 1 181 ? 7.424 -13.577 13.226 1.00 93.69 181 LEU A CA 1
ATOM 1432 C C . LEU A 1 181 ? 7.710 -14.003 14.672 1.00 93.69 181 LEU A C 1
ATOM 1434 O O . LEU A 1 181 ? 6.804 -13.963 15.501 1.00 93.69 181 LEU A O 1
ATOM 1438 N N . ARG A 1 182 ? 8.976 -14.287 15.012 1.00 93.00 182 ARG A N 1
ATOM 1439 C CA . ARG A 1 182 ? 9.404 -14.571 16.398 1.00 93.00 182 ARG A CA 1
ATOM 1440 C C . ARG A 1 182 ? 9.115 -13.411 17.352 1.00 93.00 182 ARG A C 1
ATOM 1442 O O . ARG A 1 182 ? 8.733 -13.634 18.502 1.00 93.00 182 ARG A O 1
ATOM 1449 N N . GLU A 1 183 ? 9.279 -12.167 16.897 1.00 94.44 183 GLU A N 1
ATOM 1450 C CA . GLU A 1 183 ? 8.906 -11.000 17.698 1.00 94.44 183 GLU A CA 1
ATOM 1451 C C . GLU A 1 183 ? 7.390 -10.973 17.954 1.00 94.44 183 GLU A C 1
ATOM 1453 O O . GLU A 1 183 ? 6.964 -10.806 19.100 1.00 94.44 183 GLU A O 1
ATOM 1458 N N . LEU A 1 184 ? 6.571 -11.201 16.924 1.00 90.38 184 LEU A N 1
ATOM 1459 C CA . LEU A 1 184 ? 5.114 -11.248 17.053 1.00 90.38 184 LEU A CA 1
ATOM 1460 C C . LEU A 1 184 ? 4.644 -12.387 17.974 1.00 90.38 184 LEU A C 1
ATOM 1462 O O . LEU A 1 184 ? 3.785 -12.152 18.824 1.00 90.38 184 LEU A O 1
ATOM 1466 N N . GLU A 1 185 ? 5.241 -13.577 17.875 1.00 94.88 185 GLU A N 1
ATOM 1467 C CA . GLU A 1 185 ? 5.004 -14.701 18.793 1.00 94.88 185 GLU A CA 1
ATOM 1468 C C . GLU A 1 185 ? 5.326 -14.319 20.244 1.00 94.88 185 GLU A C 1
ATOM 1470 O O . GLU A 1 185 ? 4.520 -14.563 21.143 1.00 94.88 185 GLU A O 1
ATOM 1475 N N . SER A 1 186 ? 6.456 -13.643 20.487 1.00 91.50 186 SER A N 1
ATOM 1476 C CA . SER A 1 186 ? 6.825 -13.187 21.835 1.00 91.50 186 SER A CA 1
ATOM 1477 C C . SER A 1 186 ? 5.821 -12.175 22.407 1.00 91.50 186 SER A C 1
ATOM 1479 O O . SER A 1 186 ? 5.440 -12.264 23.578 1.00 91.50 186 SER A O 1
ATOM 1481 N N . ARG A 1 187 ? 5.318 -11.258 21.566 1.00 93.19 187 ARG A N 1
ATOM 1482 C CA . ARG A 1 187 ? 4.270 -10.292 21.930 1.00 93.19 187 ARG A CA 1
ATOM 1483 C C . ARG A 1 187 ? 2.935 -10.990 22.195 1.00 93.19 187 ARG A C 1
ATOM 1485 O O . ARG A 1 187 ? 2.236 -10.604 23.130 1.00 93.19 187 ARG A O 1
ATOM 1492 N N . PHE A 1 188 ? 2.597 -12.029 21.428 1.00 89.88 188 PHE A N 1
ATOM 1493 C CA . PHE A 1 188 ? 1.394 -12.837 21.639 1.00 89.88 188 PHE A CA 1
ATOM 1494 C C . PHE A 1 188 ? 1.448 -13.601 22.968 1.00 89.88 188 PHE A C 1
ATOM 1496 O O . PHE A 1 188 ? 0.506 -13.515 23.753 1.00 89.88 188 PHE A O 1
ATOM 1503 N N . ILE A 1 189 ? 2.570 -14.259 23.279 1.00 91.81 189 ILE A N 1
ATOM 1504 C CA . ILE A 1 189 ? 2.779 -14.945 24.566 1.00 91.81 189 ILE A CA 1
ATOM 1505 C C . ILE A 1 189 ? 2.696 -13.945 25.731 1.00 91.81 189 ILE A C 1
ATOM 1507 O O . ILE A 1 189 ? 2.038 -14.217 26.735 1.00 91.81 189 ILE A O 1
ATOM 1511 N N . ALA A 1 190 ? 3.291 -12.754 25.594 1.00 88.12 190 ALA A N 1
ATOM 1512 C CA . ALA A 1 190 ? 3.187 -11.699 26.603 1.00 88.12 190 ALA A CA 1
ATOM 1513 C C . ALA A 1 190 ? 1.740 -11.197 26.790 1.00 88.12 190 ALA A C 1
ATOM 1515 O O . ALA A 1 190 ? 1.300 -10.991 27.924 1.00 88.12 190 ALA A O 1
ATOM 1516 N N . ALA A 1 191 ? 0.979 -11.039 25.702 1.00 83.88 191 ALA A N 1
ATOM 1517 C CA . ALA A 1 191 ? -0.435 -10.675 25.752 1.00 83.88 191 ALA A CA 1
ATOM 1518 C C . ALA A 1 191 ? -1.285 -11.772 26.416 1.00 83.88 191 ALA A C 1
ATOM 1520 O O . ALA A 1 191 ? -2.082 -11.466 27.302 1.00 83.88 191 ALA A O 1
ATOM 1521 N N . GLN A 1 192 ? -1.061 -13.043 26.074 1.00 82.19 192 GLN A N 1
ATOM 1522 C CA . GLN A 1 192 ? -1.733 -14.192 26.686 1.00 82.19 192 GLN A CA 1
ATOM 1523 C C . GLN A 1 192 ? -1.424 -14.297 28.188 1.00 82.19 192 GLN A C 1
ATOM 1525 O O . GLN A 1 192 ? -2.337 -14.460 28.995 1.00 82.19 192 GLN A O 1
ATOM 1530 N N . ALA A 1 193 ? -0.163 -14.114 28.588 1.00 81.62 193 ALA A N 1
ATOM 1531 C CA . ALA A 1 193 ? 0.231 -14.075 29.995 1.00 81.62 193 ALA A CA 1
ATOM 1532 C C . ALA A 1 193 ? -0.415 -12.899 30.751 1.00 81.62 193 ALA A C 1
ATOM 1534 O O . ALA A 1 193 ? -0.756 -13.032 31.923 1.00 81.62 193 ALA A O 1
ATOM 1535 N N . ASN A 1 194 ? -0.623 -11.753 30.097 1.00 79.12 194 ASN A N 1
ATOM 1536 C CA . ASN A 1 194 ? -1.362 -10.634 30.684 1.00 79.12 194 ASN A CA 1
ATOM 1537 C C . ASN A 1 194 ? -2.874 -10.904 30.759 1.00 79.12 194 ASN A C 1
ATOM 1539 O O . ASN A 1 194 ? -3.489 -10.528 31.753 1.00 79.12 194 ASN A O 1
ATOM 1543 N N . MET A 1 195 ? -3.463 -11.622 29.796 1.00 68.56 195 MET A N 1
ATOM 1544 C CA . MET A 1 195 ? -4.845 -12.108 29.904 1.00 68.56 195 MET A CA 1
ATOM 1545 C C . MET A 1 195 ? -5.015 -13.093 31.066 1.00 68.56 195 MET A C 1
ATOM 1547 O O . MET A 1 195 ? -5.989 -12.976 31.794 1.00 68.56 195 MET A O 1
ATOM 1551 N N . MET A 1 196 ? -4.055 -13.994 31.304 1.00 69.19 196 MET A N 1
ATOM 1552 C CA . MET A 1 196 ? -4.069 -14.902 32.465 1.00 69.19 196 MET A CA 1
ATOM 1553 C C . MET A 1 196 ? -3.858 -14.186 33.815 1.00 69.19 196 MET A C 1
ATOM 1555 O O . MET A 1 196 ? -4.199 -14.740 34.857 1.00 69.19 196 MET A O 1
ATOM 1559 N N . LYS A 1 197 ? -3.307 -12.960 33.822 1.00 69.38 197 LYS A N 1
ATOM 1560 C CA . LYS A 1 197 ? -3.224 -12.109 35.029 1.00 69.38 197 LYS A CA 1
ATOM 1561 C C . LYS A 1 197 ? -4.536 -11.393 35.347 1.00 69.38 197 LYS A C 1
ATOM 1563 O O . LYS A 1 197 ? -4.742 -11.032 36.505 1.00 69.38 197 LYS A O 1
ATOM 1568 N N . LEU A 1 198 ? -5.425 -11.187 34.369 1.00 58.59 198 LEU A N 1
ATOM 1569 C CA . LEU A 1 198 ? -6.826 -10.944 34.697 1.00 58.59 198 LEU A CA 1
ATOM 1570 C C . LEU A 1 198 ? -7.375 -12.270 35.233 1.00 58.59 198 LEU A C 1
ATOM 1572 O O . LEU A 1 198 ? -7.444 -13.257 34.507 1.00 58.59 198 LEU A O 1
ATOM 1576 N N . GLY A 1 199 ? -7.677 -12.292 36.533 1.00 58.88 199 GLY A N 1
ATOM 1577 C CA . GLY A 1 199 ? -8.010 -13.514 37.267 1.00 58.88 199 GLY A CA 1
ATOM 1578 C C . GLY A 1 199 ? -9.190 -14.303 36.678 1.00 58.88 199 GLY A C 1
ATOM 1579 O O . GLY A 1 199 ? -9.946 -13.768 35.862 1.00 58.88 199 GLY A O 1
ATOM 1580 N N . PRO A 1 200 ? -9.360 -15.571 37.104 1.00 62.91 200 PRO A N 1
ATOM 1581 C CA . PRO A 1 200 ? -10.309 -16.503 36.506 1.00 62.91 200 PRO A CA 1
ATOM 1582 C C . PRO A 1 200 ? -11.706 -15.894 36.400 1.00 62.91 200 PRO A C 1
ATOM 1584 O O . PRO A 1 200 ? -12.192 -15.234 37.322 1.00 62.91 200 PRO A O 1
ATOM 1587 N N . ARG A 1 201 ? -12.344 -16.134 35.250 1.00 56.47 201 ARG A N 1
ATOM 1588 C CA . ARG A 1 201 ? -13.640 -15.559 34.854 1.00 56.47 201 ARG A CA 1
ATOM 1589 C C . ARG A 1 201 ? -14.721 -15.760 35.926 1.00 56.47 201 ARG A C 1
ATOM 1591 O O . ARG A 1 201 ? -15.585 -14.908 36.106 1.00 56.47 201 ARG A O 1
ATOM 1598 N N . ASP A 1 202 ? -14.606 -16.849 36.673 1.00 59.66 202 ASP A N 1
ATOM 1599 C CA . ASP A 1 202 ? -15.479 -17.273 37.767 1.00 59.66 202 ASP A CA 1
ATOM 1600 C C . ASP A 1 202 ? -15.532 -16.251 38.918 1.00 59.66 202 ASP A C 1
ATOM 1602 O O . ASP A 1 202 ? -16.600 -15.989 39.463 1.00 59.66 202 ASP A O 1
ATOM 1606 N N . ALA A 1 203 ? -14.416 -15.573 39.222 1.00 65.38 203 ALA A N 1
ATOM 1607 C CA . ALA A 1 203 ? -14.353 -14.538 40.263 1.00 65.38 203 ALA A CA 1
ATOM 1608 C C . ALA A 1 203 ? -15.073 -13.229 39.877 1.00 65.38 203 ALA A C 1
ATOM 1610 O O . ALA A 1 203 ? -15.313 -12.372 40.734 1.00 65.38 203 ALA A O 1
ATOM 1611 N N . TRP A 1 204 ? -15.399 -13.052 38.592 1.00 67.31 204 TRP A N 1
ATOM 1612 C CA . TRP A 1 204 ? -16.287 -11.990 38.122 1.00 67.31 204 TRP A CA 1
ATOM 1613 C C . TRP A 1 204 ? -17.744 -12.444 38.116 1.00 67.31 204 TRP A C 1
ATOM 1615 O O . TRP A 1 204 ? -18.598 -11.665 38.528 1.00 67.31 204 TRP A O 1
ATOM 1625 N N . TRP A 1 205 ? -18.029 -13.696 37.748 1.00 68.56 205 TRP A N 1
ATOM 1626 C CA . TRP A 1 205 ? -19.381 -14.255 37.843 1.00 68.56 205 TRP A CA 1
ATOM 1627 C C . TRP A 1 205 ? -19.910 -14.254 39.281 1.00 68.56 205 TRP A C 1
ATOM 1629 O O . TRP A 1 205 ? -20.995 -13.736 39.505 1.00 68.56 205 TRP A O 1
ATOM 1639 N N . GLU A 1 206 ? -19.109 -14.663 40.271 1.00 75.12 206 GLU A N 1
ATOM 1640 C CA . GLU A 1 206 ? -19.500 -14.623 41.694 1.00 75.12 206 GLU A CA 1
ATOM 1641 C C . GLU A 1 206 ? -19.766 -13.187 42.210 1.00 75.12 206 GLU A C 1
ATOM 1643 O O . GLU A 1 206 ? -20.462 -12.984 43.205 1.00 75.12 206 GLU A O 1
ATOM 1648 N N . LYS A 1 207 ? -19.205 -12.161 41.552 1.00 81.75 207 LYS A N 1
ATOM 1649 C CA . LYS A 1 207 ? -19.495 -10.748 41.855 1.00 81.75 207 LYS A CA 1
ATOM 1650 C C . LYS A 1 207 ? -20.741 -10.241 41.140 1.00 81.75 207 LYS A C 1
ATOM 1652 O O . LYS A 1 207 ? -21.452 -9.432 41.722 1.00 81.75 207 LYS A O 1
ATOM 1657 N N . VAL A 1 208 ? -20.989 -10.688 39.910 1.00 82.38 208 VAL A N 1
ATOM 1658 C CA . VAL A 1 208 ? -22.216 -10.373 39.164 1.00 82.38 208 VAL A CA 1
ATOM 1659 C C . VAL A 1 208 ? -23.421 -11.008 39.857 1.00 82.38 208 VAL A C 1
ATOM 1661 O O . VAL A 1 208 ? -24.373 -10.295 40.135 1.00 82.38 208 VAL A O 1
ATOM 1664 N N . GLU A 1 209 ? -23.324 -12.272 40.269 1.00 83.44 209 GLU A N 1
ATOM 1665 C CA . GLU A 1 209 ? -24.369 -12.994 41.012 1.00 83.44 209 GLU A CA 1
ATOM 1666 C C . GLU A 1 209 ? -24.693 -12.298 42.352 1.00 83.44 209 GLU A C 1
ATOM 1668 O O . GLU A 1 209 ? -25.849 -12.008 42.643 1.00 83.44 209 GLU A O 1
ATOM 1673 N N . LYS A 1 210 ? -23.673 -11.871 43.117 1.00 87.50 210 LYS A N 1
ATOM 1674 C CA . LYS A 1 210 ? -23.874 -11.053 44.335 1.00 87.50 210 LYS A CA 1
ATOM 1675 C C . LYS A 1 210 ? -24.469 -9.668 44.070 1.00 87.50 210 LYS A C 1
ATOM 1677 O O . LYS A 1 210 ? -25.086 -9.099 44.968 1.00 87.50 210 LYS A O 1
ATOM 1682 N N . LEU A 1 211 ? -24.245 -9.090 42.890 1.00 86.75 211 LEU A N 1
ATOM 1683 C CA . LEU A 1 211 ? -24.858 -7.820 42.498 1.00 86.75 211 LEU A CA 1
ATOM 1684 C C . LEU A 1 211 ? -26.305 -8.020 42.038 1.00 86.75 211 LEU A C 1
ATOM 1686 O O . LEU A 1 211 ? -27.134 -7.177 42.364 1.00 86.75 211 LEU A O 1
ATOM 1690 N N . GLU A 1 212 ? -26.625 -9.128 41.365 1.00 87.56 212 GLU A N 1
ATOM 1691 C CA . GLU A 1 212 ? -28.000 -9.528 41.041 1.00 87.56 212 GLU A CA 1
ATOM 1692 C C . GLU A 1 212 ? -28.809 -9.799 42.319 1.00 87.56 212 GLU A C 1
ATOM 1694 O O . GLU A 1 212 ? -29.869 -9.203 42.478 1.00 87.56 212 GLU A O 1
ATOM 1699 N N . ASP A 1 213 ? -28.277 -10.550 43.293 1.00 90.00 213 ASP A N 1
ATOM 1700 C CA . ASP A 1 213 ? -28.917 -10.756 44.608 1.00 90.00 213 ASP A CA 1
ATOM 1701 C C . ASP A 1 213 ? -29.189 -9.429 45.352 1.00 90.00 213 ASP A C 1
ATOM 1703 O O . ASP A 1 213 ? -30.233 -9.246 45.992 1.00 90.00 213 ASP A O 1
ATOM 1707 N N . LEU A 1 214 ? -28.258 -8.469 45.279 1.00 91.19 214 LEU A N 1
ATOM 1708 C CA . LEU A 1 214 ? -28.438 -7.133 45.860 1.00 91.19 214 LEU A CA 1
ATOM 1709 C C . LEU A 1 214 ? -29.460 -6.287 45.083 1.00 91.19 214 LEU A C 1
ATOM 1711 O O . LEU A 1 214 ? -30.198 -5.508 45.692 1.00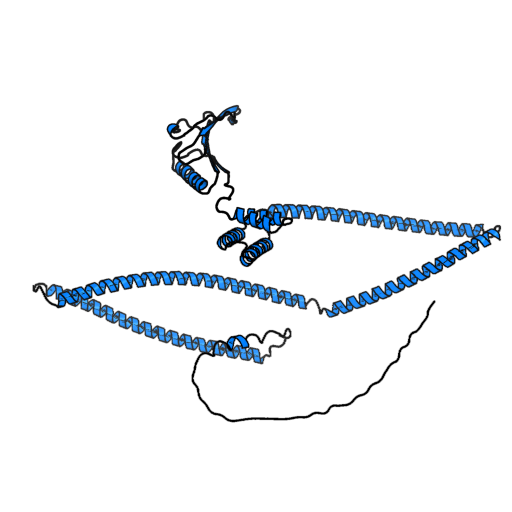 91.19 214 LEU A O 1
ATOM 1715 N N . LEU A 1 215 ? -29.547 -6.444 43.761 1.00 88.19 215 LEU A N 1
ATOM 1716 C CA . LEU A 1 215 ? -30.552 -5.772 42.937 1.00 88.19 215 LEU A CA 1
ATOM 1717 C C . LEU A 1 215 ? -31.955 -6.337 43.205 1.00 88.19 215 LEU A C 1
ATOM 1719 O O . LEU A 1 215 ? -32.899 -5.580 43.410 1.00 88.19 215 LEU A O 1
ATOM 1723 N N . GLU A 1 216 ? -32.078 -7.661 43.291 1.00 90.25 216 GLU A N 1
ATOM 1724 C CA . GLU A 1 216 ? -33.312 -8.381 43.614 1.00 90.25 216 GLU A CA 1
ATOM 1725 C C . GLU A 1 216 ? -33.811 -7.986 45.015 1.00 90.25 216 GLU A C 1
ATOM 1727 O O . GLU A 1 216 ? -34.972 -7.614 45.199 1.00 90.25 216 GLU A O 1
ATOM 1732 N N . THR A 1 217 ? -32.934 -7.982 46.025 1.00 90.00 217 THR A N 1
ATOM 1733 C CA . THR A 1 217 ? -33.319 -7.595 47.396 1.00 90.00 217 THR A CA 1
ATOM 1734 C C . THR A 1 217 ? -33.672 -6.113 47.533 1.00 90.00 217 THR A C 1
ATOM 1736 O O . THR A 1 217 ? -34.591 -5.789 48.289 1.00 90.00 217 THR A O 1
ATOM 1739 N N . THR A 1 218 ? -33.019 -5.211 46.793 1.00 83.62 218 THR A N 1
ATOM 1740 C CA . THR A 1 218 ? -33.402 -3.787 46.777 1.00 83.62 218 THR A CA 1
ATOM 1741 C C . THR A 1 218 ? -34.700 -3.542 46.005 1.00 83.62 218 THR A C 1
ATOM 1743 O O . THR A 1 218 ? -35.538 -2.780 46.486 1.00 83.62 218 THR A O 1
ATOM 1746 N N . ALA A 1 219 ? -34.949 -4.243 44.895 1.00 86.62 219 ALA A N 1
ATOM 1747 C CA . ALA A 1 219 ? -36.228 -4.196 44.180 1.00 86.62 219 ALA A CA 1
ATOM 1748 C C . ALA A 1 219 ? -37.402 -4.638 45.075 1.00 86.62 219 ALA A C 1
ATOM 1750 O O . ALA A 1 219 ? -38.392 -3.917 45.197 1.00 86.62 219 ALA A O 1
ATOM 1751 N N . ASN A 1 220 ? -37.248 -5.752 45.801 1.00 87.25 220 ASN A N 1
ATOM 1752 C CA . ASN A 1 220 ? -38.242 -6.228 46.772 1.00 87.25 220 ASN A CA 1
ATOM 1753 C C . ASN A 1 220 ? -38.501 -5.214 47.913 1.00 87.25 220 ASN A C 1
ATOM 1755 O O . ASN A 1 220 ? -39.633 -5.074 48.382 1.00 87.25 220 ASN A O 1
ATOM 1759 N N . GLN A 1 221 ? -37.479 -4.473 48.363 1.00 84.75 221 GLN A N 1
ATOM 1760 C CA . GLN A 1 221 ? -37.654 -3.395 49.349 1.00 84.75 221 GLN A CA 1
ATOM 1761 C C . GLN A 1 221 ? -38.415 -2.192 48.774 1.00 84.75 221 GLN A C 1
ATOM 1763 O O . GLN A 1 221 ? -39.232 -1.599 49.481 1.00 84.75 221 GLN A O 1
ATOM 1768 N N . VAL A 1 222 ? -38.186 -1.849 47.502 1.00 84.31 222 VAL A N 1
ATOM 1769 C CA . VAL A 1 222 ? -38.909 -0.776 46.800 1.00 84.31 222 VAL A CA 1
ATOM 1770 C C . VAL A 1 222 ? -40.379 -1.147 46.581 1.00 84.31 222 VAL A C 1
ATOM 1772 O O . VAL A 1 222 ? -41.244 -0.315 46.849 1.00 84.31 222 VAL A O 1
ATOM 1775 N N . GLU A 1 223 ? -40.694 -2.389 46.200 1.00 82.38 223 GLU A N 1
ATOM 1776 C CA . GLU A 1 223 ? -42.089 -2.856 46.118 1.00 82.38 223 GLU A CA 1
ATOM 1777 C C . GLU A 1 223 ? -42.791 -2.813 47.484 1.00 82.38 223 GLU A C 1
ATOM 1779 O O . GLU A 1 223 ? -43.910 -2.312 47.597 1.00 82.38 223 GLU A O 1
ATOM 1784 N N . HIS A 1 224 ? -42.122 -3.253 48.555 1.00 80.31 224 HIS A N 1
ATOM 1785 C CA . HIS A 1 224 ? -42.675 -3.165 49.910 1.00 80.31 224 HIS A CA 1
ATOM 1786 C C . HIS A 1 224 ? -42.898 -1.706 50.356 1.00 80.31 224 HIS A C 1
ATOM 1788 O O . HIS A 1 224 ? -43.896 -1.401 51.011 1.00 80.31 224 HIS A O 1
ATOM 1794 N N . ALA A 1 225 ? -42.007 -0.783 49.979 1.00 79.12 225 ALA A N 1
ATOM 1795 C CA . ALA A 1 225 ? -42.191 0.648 50.219 1.00 79.12 225 ALA A CA 1
ATOM 1796 C C . ALA A 1 225 ? -43.367 1.230 49.412 1.00 79.12 225 ALA A C 1
ATOM 1798 O O . ALA A 1 225 ? -44.124 2.037 49.950 1.00 79.12 225 ALA A O 1
ATOM 1799 N N . ALA A 1 226 ? -43.573 0.788 48.167 1.00 80.62 226 ALA A N 1
ATOM 1800 C CA . ALA A 1 226 ? -44.717 1.187 47.348 1.00 80.62 226 ALA A CA 1
ATOM 1801 C C . ALA A 1 226 ? -46.055 0.734 47.963 1.00 80.62 226 ALA A C 1
ATOM 1803 O O . ALA A 1 226 ? -46.984 1.532 48.050 1.00 80.62 226 ALA A O 1
ATOM 1804 N N . VAL A 1 227 ? -46.134 -0.495 48.489 1.00 83.69 227 VAL A N 1
ATOM 1805 C CA . VAL A 1 227 ? -47.327 -0.993 49.208 1.00 83.69 227 VAL A CA 1
ATOM 1806 C C . VAL A 1 227 ? -47.593 -0.202 50.499 1.00 83.69 227 VAL A C 1
ATOM 1808 O O . VAL A 1 227 ? -48.746 0.063 50.837 1.00 83.69 227 VAL A O 1
ATOM 1811 N N . ILE A 1 228 ? -46.548 0.228 51.218 1.00 79.69 228 ILE A N 1
ATOM 1812 C CA . ILE A 1 228 ? -46.704 1.116 52.385 1.00 79.69 228 ILE A CA 1
ATOM 1813 C C . ILE A 1 228 ? -47.227 2.499 51.968 1.00 79.69 228 ILE A C 1
ATOM 1815 O O . ILE A 1 228 ? -48.062 3.066 52.671 1.00 79.69 228 ILE A O 1
ATOM 1819 N N . LEU A 1 229 ? -46.763 3.052 50.843 1.00 79.56 229 LEU A N 1
ATOM 1820 C CA . LEU A 1 229 ? -47.259 4.329 50.318 1.00 79.56 229 LEU A CA 1
ATOM 1821 C C . LEU A 1 229 ? -48.736 4.244 49.905 1.00 79.56 229 LEU A C 1
ATOM 1823 O O . LEU A 1 229 ? -49.496 5.150 50.233 1.00 79.56 229 LEU A O 1
ATOM 1827 N N . ASP A 1 230 ? -49.155 3.139 49.288 1.00 79.44 230 ASP A N 1
ATOM 1828 C CA . ASP A 1 230 ? -50.558 2.878 48.935 1.00 79.44 230 ASP A CA 1
ATOM 1829 C C . ASP A 1 230 ? -51.448 2.791 50.194 1.00 79.44 230 ASP A C 1
ATOM 1831 O O . ASP A 1 230 ? -52.509 3.409 50.276 1.00 79.44 230 ASP A O 1
ATOM 1835 N N . HIS A 1 231 ? -50.963 2.136 51.259 1.00 77.44 231 HIS A N 1
ATOM 1836 C CA . HIS A 1 231 ? -51.664 2.117 52.548 1.00 77.44 231 HIS A CA 1
ATOM 1837 C C . HIS A 1 231 ? -51.709 3.491 53.238 1.00 77.44 231 HIS A C 1
ATOM 1839 O O . HIS A 1 231 ? -52.700 3.823 53.889 1.00 77.44 231 HIS A O 1
ATOM 1845 N N . ASN A 1 232 ? -50.671 4.319 53.082 1.00 73.25 232 ASN A N 1
ATOM 1846 C CA . ASN A 1 232 ? -50.699 5.702 53.560 1.00 73.25 232 ASN A CA 1
ATOM 1847 C C . ASN A 1 232 ? -51.721 6.551 52.787 1.00 73.25 232 ASN A C 1
ATOM 1849 O O . ASN A 1 232 ? -52.320 7.437 53.390 1.00 73.25 232 ASN A O 1
ATOM 1853 N N . HIS A 1 233 ? -51.973 6.260 51.506 1.00 75.00 233 HIS A N 1
ATOM 1854 C CA . HIS A 1 233 ? -53.016 6.934 50.730 1.00 75.00 233 HIS A CA 1
ATOM 1855 C C . HIS A 1 233 ? -54.429 6.575 51.231 1.00 75.00 233 HIS A C 1
ATOM 1857 O O . HIS A 1 233 ? -55.216 7.490 51.464 1.00 75.00 233 HIS A O 1
ATOM 1863 N N . ASP A 1 234 ? -54.718 5.295 51.530 1.00 75.81 234 ASP A N 1
ATOM 1864 C CA . ASP A 1 234 ? -55.974 4.876 52.203 1.00 75.81 234 ASP A CA 1
ATOM 1865 C C . ASP A 1 234 ? -56.138 5.544 53.578 1.00 75.81 234 ASP A C 1
ATOM 1867 O O . ASP A 1 234 ? -57.218 6.020 53.934 1.00 75.81 234 ASP A O 1
ATOM 1871 N N . LEU A 1 235 ? -55.058 5.635 54.360 1.00 73.94 235 LEU A N 1
ATOM 1872 C CA . LEU A 1 235 ? -55.079 6.353 55.635 1.00 73.94 235 LEU A CA 1
ATOM 1873 C C . LEU A 1 235 ? -55.347 7.852 55.455 1.00 73.94 235 LEU A C 1
ATOM 1875 O O . LEU A 1 235 ? -55.990 8.438 56.324 1.00 73.94 235 LEU A O 1
ATOM 1879 N N . GLN A 1 236 ? -54.902 8.456 54.353 1.00 76.06 236 GLN A N 1
ATOM 1880 C CA . GLN A 1 236 ? -55.108 9.870 54.045 1.00 76.06 236 GLN A CA 1
ATOM 1881 C C . GLN A 1 236 ? -56.546 10.149 53.572 1.00 76.06 236 GLN A C 1
ATOM 1883 O O . GLN A 1 236 ? -57.195 11.017 54.144 1.00 76.06 236 GLN A O 1
ATOM 1888 N N . ASP A 1 237 ? -57.123 9.324 52.692 1.00 79.69 237 ASP A N 1
ATOM 1889 C CA . ASP A 1 237 ? -58.552 9.394 52.318 1.00 79.69 237 ASP A CA 1
ATOM 1890 C C . ASP A 1 237 ? -59.487 9.202 53.532 1.00 79.69 237 ASP A C 1
ATOM 1892 O O . ASP A 1 237 ? -60.585 9.771 53.629 1.00 79.69 237 ASP A O 1
ATOM 1896 N N . ARG A 1 238 ? -59.056 8.380 54.496 1.00 79.75 238 ARG A N 1
ATOM 1897 C CA . ARG A 1 238 ? -59.765 8.173 55.765 1.00 79.75 238 ARG A CA 1
ATOM 1898 C C . ARG A 1 238 ? -59.539 9.317 56.749 1.00 79.75 238 ARG A C 1
ATOM 1900 O O . ARG A 1 238 ? -60.461 9.616 57.509 1.00 79.75 238 ARG A O 1
ATOM 1907 N N . LEU A 1 239 ? -58.370 9.961 56.726 1.00 76.69 239 LEU A N 1
ATOM 1908 C CA . LEU A 1 239 ? -58.094 11.188 57.472 1.00 76.69 239 LEU A CA 1
ATOM 1909 C C . LEU A 1 239 ? -58.984 12.324 56.965 1.00 76.69 239 LEU A C 1
ATOM 1911 O O . LEU A 1 239 ? -59.632 12.958 57.784 1.00 76.69 239 LEU A O 1
ATOM 1915 N N . ASP A 1 240 ? -59.106 12.505 55.650 1.00 77.25 240 ASP A N 1
ATOM 1916 C CA . ASP A 1 240 ? -59.919 13.557 55.030 1.00 77.25 240 ASP A CA 1
ATOM 1917 C C . ASP A 1 240 ? -61.422 13.354 55.313 1.00 77.25 240 ASP A C 1
ATOM 1919 O O . ASP A 1 240 ? -62.136 14.299 55.656 1.00 77.25 240 ASP A O 1
ATOM 1923 N N . ASN A 1 241 ? -61.913 12.105 55.290 1.00 76.75 241 ASN A N 1
ATOM 1924 C CA . ASN A 1 241 ? -63.275 11.773 55.741 1.00 76.75 241 ASN A CA 1
ATOM 1925 C C . ASN A 1 241 ? -63.496 12.044 57.242 1.00 76.75 241 ASN A C 1
ATOM 1927 O O . ASN A 1 241 ? -64.569 12.506 57.652 1.00 76.75 241 ASN A O 1
ATOM 1931 N N . LEU A 1 242 ? -62.499 11.743 58.080 1.00 70.94 242 LEU A N 1
ATOM 1932 C CA . LEU A 1 242 ? -62.539 12.041 59.512 1.00 70.94 242 LEU A CA 1
ATOM 1933 C C . LEU A 1 242 ? -62.432 13.544 59.778 1.00 70.94 242 LEU A C 1
ATOM 1935 O O . LEU A 1 242 ? -63.119 14.031 60.669 1.00 70.94 242 LEU A O 1
ATOM 1939 N N . GLU A 1 243 ? -61.650 14.288 59.000 1.00 69.81 243 GLU A N 1
ATOM 1940 C CA . GLU A 1 243 ? -61.515 15.738 59.095 1.00 69.81 243 GLU A CA 1
ATOM 1941 C C . GLU A 1 243 ? -62.814 16.430 58.682 1.00 69.81 243 GLU A C 1
ATOM 1943 O O . GLU A 1 243 ? -63.316 17.253 59.445 1.00 69.81 243 GLU A O 1
ATOM 1948 N N . ALA A 1 244 ? -63.442 16.028 57.573 1.00 70.06 244 ALA A N 1
ATOM 1949 C CA . ALA A 1 244 ? -64.777 16.502 57.200 1.00 70.06 244 ALA A CA 1
ATOM 1950 C C . ALA A 1 244 ? -65.815 16.235 58.312 1.00 70.06 244 ALA A C 1
ATOM 1952 O O . ALA A 1 244 ? -66.654 17.088 58.615 1.00 70.06 244 ALA A O 1
ATOM 1953 N N . SER A 1 245 ? -65.717 15.082 58.983 1.00 65.00 245 SER A N 1
ATOM 1954 C CA . SER A 1 245 ? -66.578 14.719 60.118 1.00 65.00 245 SER A CA 1
ATOM 1955 C C . SER A 1 245 ? -66.249 15.488 61.410 1.00 65.00 245 SER A C 1
ATOM 1957 O O . SER A 1 245 ? -67.140 15.744 62.220 1.00 65.00 245 SER A O 1
ATOM 1959 N N . LEU A 1 246 ? -64.986 15.875 61.619 1.00 58.16 246 LEU A N 1
ATOM 1960 C CA . LEU A 1 246 ? -64.503 16.587 62.808 1.00 58.16 246 LEU A CA 1
ATOM 1961 C C . LEU A 1 246 ? -64.725 18.104 62.698 1.00 58.16 246 LEU A C 1
ATOM 1963 O O . LEU A 1 246 ? -65.157 18.728 63.670 1.00 58.16 246 LEU A O 1
ATOM 1967 N N . GLN A 1 247 ? -64.501 18.687 61.514 1.00 56.41 247 GLN A N 1
ATOM 1968 C CA . GLN A 1 247 ? -64.822 20.083 61.197 1.00 56.41 247 GLN A CA 1
ATOM 1969 C C . GLN A 1 247 ? -66.325 20.359 61.368 1.00 56.41 247 GLN A C 1
ATOM 1971 O O . GLN A 1 247 ? -66.700 21.426 61.851 1.00 56.41 247 GLN A O 1
ATOM 1976 N N . ALA A 1 248 ? -67.184 19.377 61.068 1.00 54.12 248 ALA A N 1
ATOM 1977 C CA . ALA A 1 248 ? -68.621 19.449 61.336 1.00 54.12 248 ALA A CA 1
ATOM 1978 C C . ALA A 1 248 ? -68.988 19.388 62.836 1.00 54.12 248 ALA A C 1
ATOM 1980 O O . ALA A 1 248 ? -70.095 19.781 63.207 1.00 54.12 248 ALA A O 1
ATOM 1981 N N . ALA A 1 249 ? -68.095 18.889 63.700 1.00 57.97 249 ALA A N 1
ATOM 1982 C CA . ALA A 1 249 ? -68.423 18.524 65.077 1.00 57.97 249 ALA A CA 1
ATOM 1983 C C . ALA A 1 249 ? -67.799 19.419 66.161 1.00 57.97 249 ALA A C 1
ATOM 1985 O O . ALA A 1 249 ? -68.396 19.537 67.234 1.00 57.97 249 ALA A O 1
ATOM 1986 N N . ASN A 1 250 ? -66.606 20.008 65.965 1.00 58.75 250 ASN A N 1
ATOM 1987 C CA . ASN A 1 250 ? -65.940 20.701 67.079 1.00 58.75 250 ASN A CA 1
ATOM 1988 C C . ASN A 1 250 ? -64.870 21.745 66.689 1.00 58.75 250 ASN A C 1
ATOM 1990 O O . ASN A 1 250 ? -63.681 21.437 66.621 1.00 58.75 250 ASN A O 1
ATOM 1994 N N . ILE A 1 251 ? -65.259 23.020 66.558 1.00 48.69 251 ILE A N 1
ATOM 1995 C CA . ILE A 1 251 ? -64.309 24.149 66.521 1.00 48.69 251 ILE A CA 1
ATOM 1996 C C . ILE A 1 251 ? -64.740 25.235 67.514 1.00 48.69 251 ILE A C 1
ATOM 1998 O O . ILE A 1 251 ? -65.640 26.021 67.237 1.00 48.69 251 ILE A O 1
ATOM 2002 N N . SER A 1 252 ? -64.058 25.316 68.666 1.00 58.53 252 SER A N 1
ATOM 2003 C CA . SER A 1 252 ? -63.950 26.582 69.425 1.00 58.53 252 SER A CA 1
ATOM 2004 C C . SER A 1 252 ? -62.842 26.656 70.491 1.00 58.53 252 SER A C 1
ATOM 2006 O O . SER A 1 252 ? -62.531 27.769 70.908 1.00 58.53 252 SER A O 1
ATOM 2008 N N . LYS A 1 253 ? -62.240 25.544 70.966 1.00 53.91 253 LYS A N 1
ATOM 2009 C CA . LYS A 1 253 ? -61.288 25.602 72.112 1.00 53.91 253 LYS A CA 1
ATOM 2010 C C . LYS A 1 253 ? -59.951 24.848 72.034 1.00 53.91 253 LYS A C 1
ATOM 2012 O O . LYS A 1 253 ? -59.141 25.039 72.933 1.00 53.91 253 LYS A O 1
ATOM 2017 N N . PHE A 1 254 ? -59.672 24.075 70.983 1.00 49.97 254 PHE A N 1
ATOM 2018 C CA . PHE A 1 254 ? -58.348 23.448 70.766 1.00 49.97 254 PHE A CA 1
ATOM 2019 C C . PHE A 1 254 ? -57.614 23.946 69.506 1.00 49.97 254 PHE A C 1
ATOM 2021 O O . PHE A 1 254 ? -56.496 23.519 69.238 1.00 49.97 254 PHE A O 1
ATOM 2028 N N . SER A 1 255 ? -58.217 24.856 68.733 1.00 58.34 255 SER A N 1
ATOM 2029 C CA . SER A 1 255 ? -57.716 25.252 67.412 1.00 58.34 255 SER A CA 1
ATOM 2030 C C . SER A 1 255 ? -56.427 26.079 67.450 1.00 58.34 255 SER A C 1
ATOM 2032 O O . SER A 1 255 ? -55.520 25.778 66.684 1.00 58.34 255 SER A O 1
ATOM 2034 N N . CYS A 1 256 ? -56.299 27.083 68.327 1.00 58.16 256 CYS A N 1
ATOM 2035 C CA . CYS A 1 256 ? -55.156 28.009 68.259 1.00 58.16 256 CYS A CA 1
ATOM 2036 C C . CYS A 1 256 ? -53.795 27.327 68.490 1.00 58.16 256 CYS A C 1
ATOM 2038 O O . CYS A 1 256 ? -52.896 27.495 67.677 1.00 58.16 256 CYS A O 1
ATOM 2040 N N . SER A 1 257 ? -53.646 26.493 69.527 1.00 59.16 257 SER A N 1
ATOM 2041 C CA . SER A 1 257 ? -52.353 25.848 69.818 1.00 59.16 257 SER A CA 1
ATOM 2042 C C . SER A 1 257 ? -51.944 24.793 68.784 1.00 59.16 257 SER A C 1
ATOM 2044 O O . SER A 1 257 ? -50.752 24.586 68.561 1.00 59.16 257 SER A O 1
ATOM 2046 N N . LEU A 1 258 ? -52.913 24.137 68.135 1.00 68.00 258 LEU A N 1
ATOM 2047 C CA . LEU A 1 258 ? -52.645 23.238 67.012 1.00 68.00 258 LEU A CA 1
ATOM 2048 C C . LEU A 1 258 ? -52.271 24.010 65.745 1.00 68.00 258 LEU A C 1
ATOM 2050 O O . LEU A 1 258 ? -51.341 23.599 65.060 1.00 68.00 258 LEU A O 1
ATOM 2054 N N . VAL A 1 259 ? -52.933 25.135 65.457 1.00 75.19 259 VAL A N 1
ATOM 2055 C CA . VAL A 1 259 ? -52.590 26.003 64.318 1.00 75.19 259 VAL A CA 1
ATOM 2056 C C . VAL A 1 259 ? -51.183 26.584 64.473 1.00 75.19 259 VAL A C 1
ATOM 2058 O O . VAL A 1 259 ? -50.411 26.509 63.521 1.00 75.19 259 VAL A O 1
ATOM 2061 N N . ASP A 1 260 ? -50.799 27.058 65.662 1.00 73.12 260 ASP A N 1
ATOM 2062 C CA . ASP A 1 260 ? -49.446 27.578 65.920 1.00 73.12 260 ASP A CA 1
ATOM 2063 C C . ASP A 1 260 ? -48.366 26.488 65.734 1.00 73.12 260 ASP A C 1
ATOM 2065 O O . ASP A 1 260 ? -47.326 26.717 65.107 1.00 73.12 260 ASP A O 1
ATOM 2069 N N . LEU A 1 261 ? -48.625 25.267 66.223 1.00 78.94 261 LEU A N 1
ATOM 2070 C CA . LEU A 1 261 ? -47.724 24.118 66.061 1.00 78.94 261 LEU A CA 1
ATOM 2071 C C . LEU A 1 261 ? -47.627 23.653 64.597 1.00 78.94 261 LEU A C 1
ATOM 2073 O O . LEU A 1 261 ? -46.546 23.281 64.133 1.00 78.94 261 LEU A O 1
ATOM 2077 N N . LEU A 1 262 ? -48.743 23.673 63.863 1.00 80.44 262 LEU A N 1
ATOM 2078 C CA . LEU A 1 262 ? -48.778 23.360 62.436 1.00 80.44 262 LEU A CA 1
ATOM 2079 C C . LEU A 1 262 ? -48.043 24.429 61.623 1.00 80.44 262 LEU A C 1
ATOM 2081 O O . LEU A 1 262 ? -47.230 24.066 60.780 1.00 80.44 262 LEU A O 1
ATOM 2085 N N . GLN A 1 263 ? -48.217 25.719 61.923 1.00 80.31 263 GLN A N 1
ATOM 2086 C CA . GLN A 1 263 ? -47.464 26.802 61.280 1.00 80.31 263 GLN A CA 1
ATOM 2087 C C . GLN A 1 263 ? -45.953 26.686 61.528 1.00 80.31 263 GLN A C 1
ATOM 2089 O O . GLN A 1 263 ? -45.175 26.852 60.587 1.00 80.31 263 GLN A O 1
ATOM 2094 N N . GLN A 1 264 ? -45.513 26.331 62.743 1.00 86.25 264 GLN A N 1
ATOM 2095 C CA . GLN A 1 264 ? -44.095 26.038 62.998 1.00 86.25 264 GLN A CA 1
ATOM 2096 C C . GLN A 1 264 ? -43.580 24.850 62.175 1.00 86.25 264 GLN A C 1
ATOM 2098 O O . GLN A 1 264 ? -42.482 24.924 61.624 1.00 86.25 264 GLN A O 1
ATOM 2103 N N . LYS A 1 265 ? -44.356 23.763 62.064 1.00 88.81 265 LYS A N 1
ATOM 2104 C CA . LYS A 1 265 ? -43.961 22.593 61.264 1.00 88.81 265 LYS A CA 1
ATOM 2105 C C . LYS A 1 265 ? -43.936 22.882 59.766 1.00 88.81 265 LYS A C 1
ATOM 2107 O O . LYS A 1 265 ? -42.988 22.467 59.111 1.00 88.81 265 LYS A O 1
ATOM 2112 N N . VAL A 1 266 ? -44.922 23.610 59.241 1.00 87.62 266 VAL A N 1
ATOM 2113 C CA . VAL A 1 266 ? -44.946 24.064 57.842 1.00 87.62 266 VAL A CA 1
ATOM 2114 C C . VAL A 1 266 ? -43.720 24.924 57.559 1.00 87.62 266 VAL A C 1
ATOM 2116 O O . VAL A 1 266 ? -43.010 24.647 56.602 1.00 87.62 266 VAL A O 1
ATOM 2119 N N . LYS A 1 267 ? -43.388 25.881 58.436 1.00 92.19 267 LYS A N 1
ATOM 2120 C CA . LYS A 1 267 ? -42.186 26.707 58.274 1.00 92.19 267 LYS A CA 1
ATOM 2121 C C . LYS A 1 267 ? -40.890 25.886 58.283 1.00 92.19 267 LYS A C 1
ATOM 2123 O O . LYS A 1 267 ? -40.047 26.087 57.423 1.00 92.19 267 LYS A O 1
ATOM 2128 N N . LEU A 1 268 ? -40.759 24.915 59.191 1.00 91.94 268 LEU A N 1
ATOM 2129 C CA . LEU A 1 268 ? -39.606 24.005 59.226 1.00 91.94 268 LEU A CA 1
ATOM 2130 C C . LEU A 1 268 ? -39.491 23.142 57.953 1.00 91.94 268 LEU A C 1
ATOM 2132 O O . LEU A 1 268 ? -38.384 22.813 57.527 1.00 91.94 268 LEU A O 1
ATOM 2136 N N . VAL A 1 269 ? -40.620 22.735 57.367 1.00 87.62 269 VAL A N 1
ATOM 2137 C CA . VAL A 1 269 ? -40.651 21.994 56.097 1.00 87.62 269 VAL A CA 1
ATOM 2138 C C . VAL A 1 269 ? -40.289 22.907 54.927 1.00 87.62 269 VAL A C 1
ATOM 2140 O O . VAL A 1 269 ? -39.490 22.489 54.096 1.00 87.62 269 VAL A O 1
ATOM 2143 N N . GLU A 1 270 ? -40.783 24.145 54.905 1.00 91.31 270 GLU A N 1
ATOM 2144 C CA . GLU A 1 270 ? -40.442 25.155 53.896 1.00 91.31 270 GLU A CA 1
ATOM 2145 C C . GLU A 1 270 ? -38.940 25.477 53.916 1.00 91.31 270 GLU A C 1
ATOM 2147 O O . GLU A 1 270 ? -38.275 25.368 52.890 1.00 91.31 270 GLU A O 1
ATOM 2152 N N . ASP A 1 271 ? -38.365 25.740 55.097 1.00 92.44 271 ASP A N 1
ATOM 2153 C CA . ASP A 1 271 ? -36.926 25.995 55.265 1.00 92.44 271 ASP A CA 1
ATOM 2154 C C . ASP A 1 271 ? -36.079 24.802 54.753 1.00 92.44 271 ASP A C 1
ATOM 2156 O O . ASP A 1 271 ? -35.039 24.984 54.114 1.00 92.44 271 ASP A O 1
ATOM 2160 N N . ARG A 1 272 ? -36.539 23.559 54.978 1.00 92.44 272 ARG A N 1
ATOM 2161 C CA . ARG A 1 272 ? -35.888 22.339 54.457 1.00 92.44 272 ARG A CA 1
ATOM 2162 C C . ARG A 1 272 ? -36.072 22.152 52.952 1.00 92.44 272 ARG A C 1
ATOM 2164 O O . ARG A 1 272 ? -35.146 21.677 52.297 1.00 92.44 272 ARG A O 1
ATOM 2171 N N . PHE A 1 273 ? -37.240 22.487 52.411 1.00 92.62 273 PHE A N 1
ATOM 2172 C CA . PHE A 1 273 ? -37.522 22.425 50.979 1.00 92.62 273 PHE A CA 1
ATOM 2173 C C . PHE A 1 273 ? -36.680 23.455 50.223 1.00 92.62 273 PHE A C 1
ATOM 2175 O O . PHE A 1 273 ? -36.038 23.117 49.233 1.00 92.62 273 PHE A O 1
ATOM 2182 N N . GLN A 1 274 ? -36.574 24.674 50.752 1.00 92.50 274 GLN A N 1
ATOM 2183 C CA . GLN A 1 274 ? -35.744 25.730 50.189 1.00 92.50 274 GLN A CA 1
ATOM 2184 C C . GLN A 1 274 ? -34.253 25.358 50.205 1.00 92.50 274 GLN A C 1
ATOM 2186 O O . GLN A 1 274 ? -33.583 25.534 49.189 1.00 92.50 274 GLN A O 1
ATOM 2191 N N . ALA A 1 275 ? -33.755 24.756 51.294 1.00 90.88 275 ALA A N 1
ATOM 2192 C CA . ALA A 1 275 ? -32.392 24.218 51.355 1.00 90.88 275 ALA A CA 1
ATOM 2193 C C . ALA A 1 275 ? -32.151 23.082 50.336 1.00 90.88 275 ALA A C 1
ATOM 2195 O O . ALA A 1 275 ? -31.119 23.055 49.663 1.00 90.88 275 ALA A O 1
ATOM 2196 N N . CYS A 1 276 ? -33.118 22.170 50.177 1.00 91.75 276 CYS A N 1
ATOM 2197 C CA . CYS A 1 276 ? -33.060 21.097 49.181 1.00 91.75 276 CYS A CA 1
ATOM 2198 C C . CYS A 1 276 ? -33.065 21.641 47.744 1.00 91.75 276 CYS A C 1
ATOM 2200 O O . CYS A 1 276 ? -32.323 21.142 46.902 1.00 91.75 276 CYS A O 1
ATOM 2202 N N . ASN A 1 277 ? -33.852 22.684 47.468 1.00 91.88 277 ASN A N 1
ATOM 2203 C CA . ASN A 1 277 ? -33.885 23.337 46.161 1.00 91.88 277 ASN A CA 1
ATOM 2204 C C . ASN A 1 277 ? -32.571 24.066 45.865 1.00 91.88 277 ASN A C 1
ATOM 2206 O O . ASN A 1 277 ? -32.077 23.954 44.748 1.00 91.88 277 ASN A O 1
ATOM 2210 N N . SER A 1 278 ? -31.963 24.758 46.839 1.00 90.38 278 SER A N 1
ATOM 2211 C CA . SER A 1 278 ? -30.643 25.374 46.631 1.00 90.38 278 SER A CA 1
ATOM 2212 C C . SER A 1 278 ? -29.556 24.337 46.339 1.00 90.38 278 SER A C 1
ATOM 2214 O O . SER A 1 278 ? -28.763 24.551 45.431 1.00 90.38 278 SER A O 1
ATOM 2216 N N . GLU A 1 279 ? -29.567 23.191 47.027 1.00 92.69 279 GLU A N 1
ATOM 2217 C CA . GLU A 1 279 ? -28.647 22.080 46.747 1.00 92.69 279 GLU A CA 1
ATOM 2218 C C . GLU A 1 279 ? -28.894 21.485 45.349 1.00 92.69 279 GLU A C 1
ATOM 2220 O O . GLU A 1 279 ? -27.955 21.291 44.580 1.00 92.69 279 GLU A O 1
ATOM 2225 N N . MET A 1 280 ? -30.160 21.267 44.970 1.00 92.38 280 MET A N 1
ATOM 2226 C CA . MET A 1 280 ? -30.521 20.783 43.634 1.00 92.38 280 MET A CA 1
ATOM 2227 C C . MET A 1 280 ? -30.073 21.760 42.536 1.00 92.38 280 MET A C 1
ATOM 2229 O O . MET A 1 280 ? -29.530 21.323 41.525 1.00 92.38 280 MET A O 1
ATOM 2233 N N . HIS A 1 281 ? -30.246 23.070 42.733 1.00 93.81 281 HIS A N 1
ATOM 2234 C CA . HIS A 1 281 ? -29.756 24.085 41.799 1.00 93.81 281 HIS A CA 1
ATOM 2235 C C . HIS A 1 281 ? -28.226 24.081 41.698 1.00 93.81 281 HIS A C 1
ATOM 2237 O O . HIS A 1 281 ? -27.711 24.071 40.584 1.00 93.81 281 HIS A O 1
ATOM 2243 N N . SER A 1 282 ? -27.495 23.983 42.815 1.00 91.94 282 SER A N 1
ATOM 2244 C CA . SER A 1 282 ? -26.030 23.852 42.791 1.00 91.94 282 SER A CA 1
ATOM 2245 C C . SER A 1 282 ? -25.559 22.591 42.055 1.00 91.94 282 SER A C 1
ATOM 2247 O O . SER A 1 282 ? -24.580 22.640 41.314 1.00 91.94 282 SER A O 1
ATOM 2249 N N . GLN A 1 283 ? -26.266 21.466 42.196 1.00 87.81 283 GLN A N 1
ATOM 2250 C CA . GLN A 1 283 ? -25.962 20.247 41.440 1.00 87.81 283 GLN A CA 1
ATOM 2251 C C . GLN A 1 283 ? -26.274 20.399 39.943 1.00 87.81 283 GLN A C 1
ATOM 2253 O O . GLN A 1 283 ? -25.486 19.945 39.116 1.00 87.81 283 GLN A O 1
ATOM 2258 N N . ILE A 1 284 ? -27.376 21.066 39.580 1.00 91.38 284 ILE A N 1
ATOM 2259 C CA . ILE A 1 284 ? -27.717 21.369 38.180 1.00 91.38 284 ILE A CA 1
ATOM 2260 C C . ILE A 1 284 ? -26.648 22.268 37.543 1.00 91.38 284 ILE A C 1
ATOM 2262 O O . ILE A 1 284 ? -26.164 21.929 36.469 1.00 91.38 284 ILE A O 1
ATOM 2266 N N . GLU A 1 285 ? -26.207 23.336 38.214 1.00 93.62 285 GLU A N 1
ATOM 2267 C CA . GLU A 1 285 ? -25.134 24.219 37.723 1.00 93.62 285 GLU A CA 1
ATOM 2268 C C . GLU A 1 285 ? -23.813 23.457 37.492 1.00 93.62 285 GLU A C 1
ATOM 2270 O O . GLU A 1 285 ? -23.134 23.671 36.484 1.00 93.62 285 GLU A O 1
ATOM 2275 N N . LEU A 1 286 ? -23.463 22.510 38.374 1.00 91.69 286 LEU A N 1
ATOM 2276 C CA . LEU A 1 286 ? -22.295 21.638 38.190 1.00 91.69 286 LEU A CA 1
ATOM 2277 C C . LEU A 1 286 ? -22.447 20.695 36.984 1.00 91.69 286 LEU A C 1
ATOM 2279 O O . LEU A 1 286 ? -21.485 20.503 36.234 1.00 91.69 286 LEU A O 1
ATOM 2283 N N . TYR A 1 287 ? -23.638 20.128 36.762 1.00 89.94 287 TYR A N 1
ATOM 2284 C CA . TYR A 1 287 ? -23.910 19.317 35.571 1.00 89.94 287 TYR A CA 1
ATOM 2285 C C . TYR A 1 287 ? -23.882 20.152 34.288 1.00 89.94 287 TYR A C 1
ATOM 2287 O O . TYR A 1 287 ? -23.286 19.713 33.307 1.00 89.94 287 TYR A O 1
ATOM 2295 N N . GLU A 1 288 ? -24.457 21.357 34.282 1.00 92.75 288 GLU A N 1
ATOM 2296 C CA . GLU A 1 288 ? -24.390 22.276 33.139 1.00 92.75 288 GLU A CA 1
ATOM 2297 C C . GLU A 1 288 ? -22.940 22.636 32.800 1.00 92.75 288 GLU A C 1
ATOM 2299 O O . GLU A 1 288 ? -22.547 22.560 31.633 1.00 92.75 288 GLU A O 1
ATOM 2304 N N . HIS A 1 289 ? -22.107 22.931 33.804 1.00 92.06 289 HIS A N 1
ATOM 2305 C CA . HIS A 1 289 ? -20.686 23.201 33.585 1.00 92.06 289 HIS A CA 1
ATOM 2306 C C . HIS A 1 289 ? -19.950 21.988 32.993 1.00 92.06 289 HIS A C 1
ATOM 2308 O O . HIS A 1 289 ? -19.251 22.125 31.989 1.00 92.06 289 HIS A O 1
ATOM 2314 N N . SER A 1 290 ? -20.178 20.787 33.537 1.00 88.88 290 SER A N 1
ATOM 2315 C CA . SER A 1 290 ? -19.592 19.544 33.016 1.00 88.88 290 SER A CA 1
ATOM 2316 C C . SER A 1 290 ? -20.055 19.221 31.587 1.00 88.88 290 SER A C 1
ATOM 2318 O O . SER A 1 290 ? -19.261 18.765 30.762 1.00 88.88 290 SER A O 1
ATOM 2320 N N . ILE A 1 291 ? -21.317 19.512 31.250 1.00 90.00 291 ILE A N 1
ATOM 2321 C CA . ILE A 1 291 ? -21.848 19.382 29.887 1.00 90.00 291 ILE A CA 1
ATOM 2322 C C . ILE A 1 291 ? -21.149 20.364 28.940 1.00 90.00 291 ILE A C 1
ATOM 2324 O O . ILE A 1 291 ? -20.809 19.970 27.823 1.00 90.00 291 ILE A O 1
ATOM 2328 N N . VAL A 1 292 ? -20.901 21.609 29.359 1.00 94.06 292 VAL A N 1
ATOM 2329 C CA . VAL A 1 292 ? -20.156 22.590 28.552 1.00 94.06 292 VAL A CA 1
ATOM 2330 C C . VAL A 1 292 ? -18.714 22.130 28.330 1.00 94.06 292 VAL A C 1
ATOM 2332 O O . VAL A 1 292 ? -18.283 22.084 27.182 1.00 94.06 292 VAL A O 1
ATOM 2335 N N . GLU A 1 293 ? -17.995 21.691 29.369 1.00 90.81 293 GLU A N 1
ATOM 2336 C CA . GLU A 1 293 ? -16.640 21.125 29.230 1.00 90.81 293 GLU A CA 1
ATOM 2337 C C . GLU A 1 293 ? -16.603 19.901 28.294 1.00 90.81 293 GLU A C 1
ATOM 2339 O O . GLU A 1 293 ? -15.681 19.740 27.484 1.00 90.81 293 GLU A O 1
ATOM 2344 N N . PHE A 1 294 ? -17.627 19.045 28.350 1.00 91.69 294 PHE A N 1
ATOM 2345 C CA . PHE A 1 294 ? -17.769 17.907 27.444 1.00 91.69 294 PHE A CA 1
ATOM 2346 C C . PHE A 1 294 ? -18.003 18.342 25.986 1.00 91.69 294 PHE A C 1
ATOM 2348 O O . PHE A 1 294 ? -17.378 17.800 25.075 1.00 91.69 294 PHE A O 1
ATOM 2355 N N . HIS A 1 295 ? -18.831 19.360 25.739 1.00 92.31 295 HIS A N 1
ATOM 2356 C CA . HIS A 1 295 ? -19.006 19.922 24.392 1.00 92.31 295 HIS A CA 1
ATOM 2357 C C . HIS A 1 295 ? -17.728 20.595 23.873 1.00 92.31 295 HIS A C 1
ATOM 2359 O O . HIS A 1 295 ? -17.397 20.467 22.693 1.00 92.31 295 HIS A O 1
ATOM 2365 N N . ASP A 1 296 ? -16.973 21.252 24.749 1.00 91.38 296 ASP A N 1
ATOM 2366 C CA . ASP A 1 296 ? -15.688 21.878 24.438 1.00 91.38 296 ASP A CA 1
ATOM 2367 C C . ASP A 1 296 ? -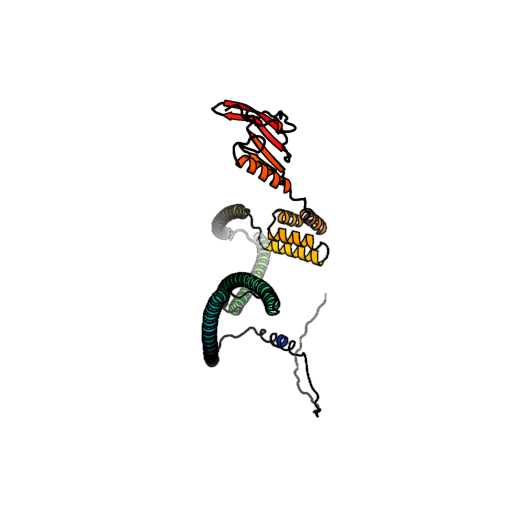14.621 20.840 24.056 1.00 91.38 296 ASP A C 1
ATOM 2369 O O . ASP A 1 296 ? -13.862 21.025 23.100 1.00 91.38 296 ASP A O 1
ATOM 2373 N N . THR A 1 297 ? -14.556 19.727 24.792 1.00 91.62 297 THR A N 1
ATOM 2374 C CA . THR A 1 297 ? -13.640 18.613 24.494 1.00 91.62 297 THR A CA 1
ATOM 2375 C C . THR A 1 297 ? -14.057 17.850 23.241 1.00 91.62 297 THR A C 1
ATOM 2377 O O . THR A 1 297 ? -13.187 17.547 22.424 1.00 91.62 297 THR A O 1
ATOM 2380 N N . LEU A 1 298 ? -15.357 17.627 23.012 1.00 85.50 298 LEU A N 1
ATOM 2381 C CA . LEU A 1 298 ? -15.860 17.099 21.740 1.00 85.50 298 LEU A CA 1
ATOM 2382 C C . LEU A 1 298 ? -15.516 18.015 20.565 1.00 85.50 298 LEU A C 1
ATOM 2384 O O . LEU A 1 298 ? -15.036 17.521 19.552 1.00 85.50 298 LEU A O 1
ATOM 2388 N N . SER A 1 299 ? -15.699 19.330 20.693 1.00 87.94 299 SER A N 1
ATOM 2389 C CA . SER A 1 299 ? -15.388 20.289 19.621 1.00 87.94 299 SER A CA 1
ATOM 2390 C C . SER A 1 299 ? -13.896 20.275 19.272 1.00 87.94 299 SER A C 1
ATOM 2392 O O . SER A 1 299 ? -13.536 20.189 18.099 1.00 87.94 299 SER A O 1
ATOM 2394 N N . LYS A 1 300 ? -13.018 20.237 20.287 1.00 91.44 300 LYS A N 1
ATOM 2395 C CA . LYS A 1 300 ? -11.562 20.074 20.107 1.00 91.44 300 LYS A CA 1
ATOM 2396 C C . LYS A 1 300 ? -11.209 18.739 19.441 1.00 91.44 300 LYS A C 1
ATOM 2398 O O . LYS A 1 300 ? -10.362 18.717 18.551 1.00 91.44 300 LYS A O 1
ATOM 2403 N N . LEU A 1 301 ? -11.869 17.642 19.824 1.00 83.25 301 LEU A N 1
ATOM 2404 C CA . LEU A 1 301 ? -11.652 16.317 19.232 1.00 83.25 301 LEU A CA 1
ATOM 2405 C C . LEU A 1 301 ? -12.171 16.234 17.787 1.00 83.25 301 LEU A C 1
ATOM 2407 O O . LEU A 1 301 ? -11.542 15.588 16.953 1.00 83.25 301 LEU A O 1
ATOM 2411 N N . ILE A 1 302 ? -13.287 16.900 17.477 1.00 85.94 302 ILE A N 1
ATOM 2412 C CA . ILE A 1 302 ? -13.827 17.027 16.119 1.00 85.94 302 ILE A CA 1
ATOM 2413 C C . ILE A 1 302 ? -12.831 17.802 15.259 1.00 85.94 302 ILE A C 1
ATOM 2415 O O . ILE A 1 302 ? -12.394 17.259 14.248 1.00 85.94 302 ILE A O 1
ATOM 2419 N N . GLU A 1 303 ? -12.364 18.976 15.697 1.00 83.44 303 GLU A N 1
ATOM 2420 C CA . GLU A 1 303 ? -11.313 19.722 14.993 1.00 83.44 303 GLU A CA 1
ATOM 2421 C C . GLU A 1 303 ? -10.021 18.907 14.805 1.00 83.44 303 GLU A C 1
ATOM 2423 O O . GLU A 1 303 ? -9.402 18.971 13.744 1.00 83.44 303 GLU A O 1
ATOM 2428 N N . GLU A 1 304 ? -9.579 18.147 15.814 1.00 78.31 304 GLU A N 1
ATOM 2429 C CA . GLU A 1 304 ? -8.407 17.268 15.696 1.00 78.31 304 GLU A CA 1
ATOM 2430 C C . GLU A 1 304 ? -8.664 16.123 14.704 1.00 78.31 304 GLU A C 1
ATOM 2432 O O . GLU A 1 304 ? -7.780 15.770 13.923 1.00 78.31 304 GLU A O 1
ATOM 2437 N N . SER A 1 305 ? -9.880 15.569 14.682 1.00 71.19 305 SER A N 1
ATOM 2438 C CA . SER A 1 305 ? -10.282 14.532 13.730 1.00 71.19 305 SER A CA 1
ATOM 2439 C C . SER A 1 305 ? -10.380 15.066 12.301 1.00 71.19 305 SER A C 1
ATOM 2441 O O . SER A 1 305 ? -9.951 14.382 11.374 1.00 71.19 305 SER A O 1
ATOM 2443 N N . GLU A 1 306 ? -10.846 16.303 12.114 1.00 72.62 306 GLU A N 1
ATOM 2444 C CA . GLU A 1 306 ? -10.904 16.979 10.820 1.00 72.62 306 GLU A CA 1
ATOM 2445 C C . GLU A 1 306 ? -9.496 17.321 10.326 1.00 72.62 306 GLU A C 1
ATOM 2447 O O . GLU A 1 306 ? -9.176 17.006 9.179 1.00 72.62 306 GLU A O 1
ATOM 2452 N N . LYS A 1 307 ? -8.614 17.836 11.197 1.00 70.56 307 LYS A N 1
ATOM 2453 C CA . LYS A 1 307 ? -7.185 18.055 10.900 1.00 70.56 307 LYS A CA 1
ATOM 2454 C C . LYS A 1 307 ? -6.486 16.743 10.526 1.00 70.56 307 LYS A C 1
ATOM 2456 O O . LYS A 1 307 ? -5.901 16.663 9.447 1.00 70.56 307 LYS A O 1
ATOM 2461 N N . ARG A 1 308 ? -6.655 15.672 11.317 1.00 59.19 308 ARG A N 1
ATOM 2462 C CA . ARG A 1 308 ? -6.181 14.322 10.953 1.00 59.19 308 ARG A CA 1
ATOM 2463 C C . ARG A 1 308 ? -6.785 13.828 9.650 1.00 59.19 308 ARG A C 1
ATOM 2465 O O . ARG A 1 308 ? -6.101 13.135 8.907 1.00 59.19 308 ARG A O 1
ATOM 2472 N N . SER A 1 309 ? -8.053 14.114 9.363 1.00 53.56 309 SER A N 1
ATOM 2473 C CA . SER A 1 309 ? -8.666 13.694 8.103 1.00 53.56 309 SER A CA 1
ATOM 2474 C C . SER A 1 309 ? -8.000 14.412 6.931 1.00 53.56 309 SER A C 1
ATOM 2476 O O . SER A 1 309 ? -7.587 13.755 5.982 1.00 53.56 309 SER A O 1
ATOM 2478 N N . LEU A 1 310 ? -7.781 15.726 7.042 1.00 46.19 310 LEU A N 1
ATOM 2479 C CA . LEU A 1 310 ? -7.151 16.563 6.025 1.00 46.19 310 LEU A CA 1
ATOM 2480 C C . LEU A 1 310 ? -5.698 16.140 5.753 1.00 46.19 310 LEU A C 1
A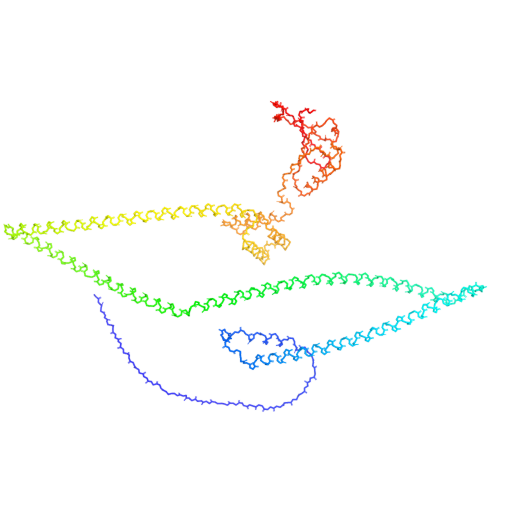TOM 2482 O O . LEU A 1 310 ? -5.281 16.099 4.598 1.00 46.19 310 LEU A O 1
ATOM 2486 N N . GLU A 1 311 ? -4.963 15.735 6.792 1.00 48.47 311 GLU A N 1
ATOM 2487 C CA . GLU A 1 311 ? -3.634 15.123 6.666 1.00 48.47 311 GLU A CA 1
ATOM 2488 C C . GLU A 1 311 ? -3.703 13.731 5.997 1.00 48.47 311 GLU A C 1
ATOM 2490 O O . GLU A 1 311 ? -2.964 13.451 5.048 1.00 48.47 311 GLU A O 1
ATOM 2495 N N . ASN A 1 312 ? -4.644 12.872 6.412 1.00 50.94 312 ASN A N 1
ATOM 2496 C CA . ASN A 1 312 ? -4.804 11.503 5.896 1.00 50.94 312 ASN A CA 1
ATOM 2497 C C . ASN A 1 312 ? -5.444 11.409 4.495 1.00 50.94 312 ASN A C 1
ATOM 2499 O O . ASN A 1 312 ? -5.311 10.376 3.831 1.00 50.94 312 ASN A O 1
ATOM 2503 N N . PHE A 1 313 ? -6.113 12.457 4.001 1.00 45.12 313 PHE A N 1
ATOM 2504 C CA . PHE A 1 313 ? -6.710 12.464 2.658 1.00 45.12 313 PHE A CA 1
ATOM 2505 C C . PHE A 1 313 ? -5.665 12.473 1.531 1.00 45.12 313 PHE A C 1
ATOM 2507 O O . PHE A 1 313 ? -6.001 12.173 0.382 1.00 45.12 313 PHE A O 1
ATOM 2514 N N . THR A 1 314 ? -4.382 12.682 1.848 1.00 44.94 314 THR A N 1
ATOM 2515 C CA . THR A 1 314 ? -3.260 12.464 0.919 1.00 44.94 314 THR A CA 1
ATOM 2516 C C . THR A 1 314 ? -2.878 10.978 0.761 1.00 44.94 314 THR A C 1
ATOM 2518 O O . THR A 1 314 ? -1.724 10.577 0.879 1.00 44.94 314 THR A O 1
ATOM 2521 N N . GLY A 1 315 ? -3.857 10.146 0.378 1.00 49.16 315 GLY A N 1
ATOM 2522 C CA . GLY A 1 315 ? -3.592 8.995 -0.502 1.00 49.16 315 GLY A CA 1
ATOM 2523 C C . GLY A 1 315 ? -3.978 7.588 -0.034 1.00 49.16 315 GLY A C 1
ATOM 2524 O O . GLY A 1 315 ? -4.009 6.697 -0.882 1.00 49.16 315 GLY A O 1
ATOM 2525 N N . ASN A 1 316 ? -4.311 7.337 1.239 1.00 55.69 316 ASN A N 1
ATOM 2526 C CA . ASN A 1 316 ? -4.514 5.960 1.729 1.00 55.69 316 ASN A CA 1
ATOM 2527 C C . ASN A 1 316 ? -5.879 5.699 2.391 1.00 55.69 316 ASN A C 1
ATOM 2529 O O . ASN A 1 316 ? -6.041 5.771 3.604 1.00 55.69 316 ASN A O 1
ATOM 2533 N N . MET A 1 317 ? -6.838 5.268 1.564 1.00 60.22 317 MET A N 1
ATOM 2534 C CA . MET A 1 317 ? -8.081 4.613 2.000 1.00 60.22 317 MET A CA 1
ATOM 2535 C C . MET A 1 317 ? -7.768 3.333 2.816 1.00 60.22 317 MET A C 1
ATOM 2537 O O . MET A 1 317 ? -6.834 2.617 2.432 1.00 60.22 317 MET A O 1
ATOM 2541 N N . PRO A 1 318 ? -8.545 2.984 3.867 1.00 67.69 318 PRO A N 1
ATOM 2542 C CA . PRO A 1 318 ? -8.362 1.746 4.629 1.00 67.69 318 PRO A CA 1
ATOM 2543 C C . PRO A 1 318 ? -8.256 0.487 3.754 1.00 67.69 318 PRO A C 1
ATOM 2545 O O . PRO A 1 318 ? -9.016 0.309 2.798 1.00 67.69 318 PRO A O 1
ATOM 2548 N N . SER A 1 319 ? -7.328 -0.410 4.101 1.00 67.19 319 SER A N 1
ATOM 2549 C CA . SER A 1 319 ? -7.036 -1.648 3.354 1.00 67.19 319 SER A CA 1
ATOM 2550 C C . SER A 1 319 ? -8.262 -2.546 3.168 1.00 67.19 319 SER A C 1
ATOM 2552 O O . SER A 1 319 ? -8.418 -3.156 2.115 1.00 67.19 319 SER A O 1
ATOM 2554 N N . GLU A 1 320 ? -9.169 -2.557 4.144 1.00 75.38 320 GLU A N 1
ATOM 2555 C CA . GLU A 1 320 ? -10.436 -3.295 4.126 1.00 75.38 320 GLU A CA 1
ATOM 2556 C C . GLU A 1 320 ? -11.309 -3.006 2.899 1.00 75.38 320 GLU A C 1
ATOM 2558 O O . GLU A 1 320 ? -12.013 -3.892 2.413 1.00 75.38 320 GLU A O 1
ATOM 2563 N N . LEU A 1 321 ? -11.282 -1.772 2.388 1.00 76.19 321 LEU A N 1
ATOM 2564 C CA . LEU A 1 321 ? -12.087 -1.374 1.233 1.00 76.19 321 LEU A CA 1
ATOM 2565 C C . LEU A 1 321 ? -11.493 -1.913 -0.069 1.00 76.19 321 LEU A C 1
ATOM 2567 O O . LEU A 1 321 ? -12.232 -2.420 -0.907 1.00 76.19 321 LEU A O 1
ATOM 2571 N N . TRP A 1 322 ? -10.165 -1.909 -0.199 1.00 80.25 322 TRP A N 1
ATOM 2572 C CA . TRP A 1 322 ? -9.482 -2.566 -1.316 1.00 80.25 322 TRP A CA 1
ATOM 2573 C C . TRP A 1 322 ? -9.689 -4.083 -1.294 1.00 80.25 322 TRP A C 1
ATOM 2575 O O . TRP A 1 322 ? -9.939 -4.673 -2.344 1.00 80.25 322 TRP A O 1
ATOM 2585 N N . SER A 1 323 ? -9.692 -4.702 -0.108 1.00 82.44 323 SER A N 1
ATOM 2586 C CA . SER A 1 323 ? -10.029 -6.121 0.060 1.00 82.44 323 SER A CA 1
ATOM 2587 C C . SER A 1 323 ? -11.469 -6.432 -0.368 1.00 82.44 323 SER A C 1
ATOM 2589 O O . SER A 1 323 ? -11.695 -7.407 -1.080 1.00 82.44 323 SER A O 1
ATOM 2591 N N . LYS A 1 324 ? -12.444 -5.584 -0.001 1.00 82.00 324 LYS A N 1
ATOM 2592 C CA . LYS A 1 324 ? -13.850 -5.719 -0.433 1.00 82.00 324 LYS A CA 1
ATOM 2593 C C . LYS A 1 324 ? -14.010 -5.564 -1.948 1.00 82.00 324 LYS A C 1
ATOM 2595 O O . LYS A 1 324 ? -14.716 -6.359 -2.558 1.00 82.00 324 LYS A O 1
ATOM 2600 N N . ILE A 1 325 ? -13.328 -4.594 -2.562 1.00 82.12 325 ILE A N 1
ATOM 2601 C CA . ILE A 1 325 ? -13.360 -4.398 -4.020 1.00 82.12 325 ILE A CA 1
ATOM 2602 C C . ILE A 1 325 ? -12.705 -5.587 -4.747 1.00 82.12 325 ILE A C 1
ATOM 2604 O O . ILE A 1 325 ? -13.264 -6.068 -5.729 1.00 82.12 325 ILE A O 1
ATOM 2608 N N . SER A 1 326 ? -11.579 -6.116 -4.248 1.00 84.69 326 SER A N 1
ATOM 2609 C CA . SER A 1 326 ? -10.965 -7.333 -4.805 1.00 84.69 326 SER A CA 1
ATOM 2610 C C . SER A 1 326 ? -11.922 -8.524 -4.743 1.00 84.69 326 SER A C 1
ATOM 2612 O O . SER A 1 326 ? -12.129 -9.192 -5.752 1.00 84.69 326 SER A O 1
ATOM 2614 N N . LEU A 1 327 ? -12.569 -8.742 -3.592 1.00 87.00 327 LEU A N 1
ATOM 2615 C CA . LEU A 1 327 ? -13.520 -9.838 -3.402 1.00 87.00 327 LEU A CA 1
ATOM 2616 C C . LEU A 1 327 ? -14.743 -9.724 -4.329 1.00 87.00 327 LEU A C 1
ATOM 2618 O O . LEU A 1 327 ? -15.245 -10.743 -4.798 1.00 87.00 327 LEU A O 1
ATOM 2622 N N . LEU A 1 328 ? -15.203 -8.504 -4.631 1.00 84.31 328 LEU A N 1
ATOM 2623 C CA . LEU A 1 328 ? -16.259 -8.271 -5.623 1.00 84.31 328 LEU A CA 1
ATOM 2624 C C . LEU A 1 328 ? -15.805 -8.649 -7.036 1.00 84.31 328 LEU A C 1
ATOM 2626 O O . LEU A 1 328 ? -16.518 -9.386 -7.710 1.00 84.31 328 LEU A O 1
ATOM 2630 N N . ILE A 1 329 ? -14.610 -8.225 -7.461 1.00 84.81 329 ILE A N 1
ATOM 2631 C CA . ILE A 1 329 ? -14.042 -8.592 -8.773 1.00 84.81 329 ILE A CA 1
ATOM 2632 C C . ILE A 1 329 ? -13.892 -10.116 -8.894 1.00 84.81 329 ILE A C 1
ATOM 2634 O O . ILE A 1 329 ? -14.230 -10.694 -9.929 1.00 84.81 329 ILE A O 1
ATOM 2638 N N . ASP A 1 330 ? -13.436 -10.775 -7.829 1.00 86.12 330 ASP A N 1
ATOM 2639 C CA . ASP A 1 330 ? -13.279 -12.229 -7.783 1.00 86.12 330 ASP A CA 1
ATOM 2640 C C . ASP A 1 330 ? -14.640 -12.950 -7.817 1.00 86.12 330 ASP A C 1
ATOM 2642 O O . ASP A 1 330 ? -14.803 -13.925 -8.552 1.00 86.12 330 ASP A O 1
ATOM 2646 N N . GLY A 1 331 ? -15.650 -12.430 -7.111 1.00 86.06 331 GLY A N 1
ATOM 2647 C CA . GLY A 1 331 ? -17.034 -12.907 -7.192 1.00 86.06 331 GLY A CA 1
ATOM 2648 C C . GLY A 1 331 ? -17.625 -12.767 -8.598 1.00 86.06 331 GLY A C 1
ATOM 2649 O O . GLY A 1 331 ? -18.178 -13.725 -9.135 1.00 86.06 331 GLY A O 1
ATOM 2650 N N . TRP A 1 332 ? -17.438 -11.615 -9.245 1.00 84.62 332 TRP A N 1
ATOM 2651 C CA . TRP A 1 332 ? -17.912 -11.358 -10.608 1.00 84.62 332 TRP A CA 1
ATOM 2652 C C . TRP A 1 332 ? -17.223 -12.235 -11.665 1.00 84.62 332 TRP A C 1
ATOM 2654 O O . TRP A 1 332 ? -17.855 -12.618 -12.656 1.00 84.62 332 TRP A O 1
ATOM 2664 N N . LEU A 1 333 ? -15.955 -12.600 -11.444 1.00 85.56 333 LEU A N 1
ATOM 2665 C CA . LEU A 1 333 ? -15.226 -13.571 -12.263 1.00 85.56 333 LEU A CA 1
ATOM 2666 C C . LEU A 1 333 ? -15.777 -14.997 -12.078 1.00 85.56 333 LEU A C 1
ATOM 2668 O O . LEU A 1 333 ? -15.985 -15.703 -13.066 1.00 85.56 333 LEU A O 1
ATOM 2672 N N . LEU A 1 334 ? -16.062 -15.413 -10.837 1.00 84.81 334 LEU A N 1
ATOM 2673 C CA . LEU A 1 334 ? -16.657 -16.723 -10.526 1.00 84.81 334 LEU A CA 1
ATOM 2674 C C . LEU A 1 334 ? -18.083 -16.867 -11.083 1.00 84.81 334 LEU A C 1
ATOM 2676 O O . LEU A 1 334 ? -18.430 -17.911 -11.634 1.00 84.81 334 LEU A O 1
ATOM 2680 N N . GLU A 1 335 ? -18.886 -15.802 -11.019 1.00 84.19 335 GLU A N 1
ATOM 2681 C CA . GLU A 1 335 ? -20.218 -15.722 -11.638 1.00 84.19 335 GLU A CA 1
ATOM 2682 C C . GLU A 1 335 ? -20.178 -15.598 -13.177 1.00 84.19 335 GLU A C 1
ATOM 2684 O O . GLU A 1 335 ? -21.232 -15.569 -13.814 1.00 84.19 335 GLU A O 1
ATOM 2689 N N . LYS A 1 336 ? -18.985 -15.521 -13.789 1.00 80.50 336 LYS A N 1
ATOM 2690 C CA . LYS A 1 336 ? -18.758 -15.307 -15.234 1.00 80.50 336 LYS A CA 1
ATOM 2691 C C . LYS A 1 336 ? -19.406 -14.032 -15.797 1.00 80.50 336 LYS A C 1
ATOM 2693 O O . LYS A 1 336 ? -19.716 -13.971 -16.986 1.00 80.50 336 LYS A O 1
ATOM 2698 N N . LYS A 1 337 ? -19.592 -13.003 -14.965 1.00 78.06 337 LYS A N 1
ATOM 2699 C CA . LYS A 1 337 ? -20.132 -11.696 -15.384 1.00 78.06 337 LYS A CA 1
ATOM 2700 C C . LYS A 1 337 ? -19.071 -10.778 -16.009 1.00 78.06 337 LYS A C 1
ATOM 2702 O O . LYS A 1 337 ? -19.435 -9.793 -16.642 1.00 78.06 337 LYS A O 1
ATOM 2707 N N . ILE A 1 338 ? -17.783 -11.089 -15.834 1.00 80.06 338 ILE A N 1
ATOM 2708 C CA . ILE A 1 338 ? -16.631 -10.330 -16.354 1.00 80.06 338 ILE A CA 1
ATOM 2709 C C . ILE A 1 338 ? -15.653 -11.288 -17.052 1.00 80.06 338 ILE A C 1
ATOM 2711 O O . ILE A 1 338 ? -15.479 -12.427 -16.613 1.00 80.06 338 ILE A O 1
ATOM 2715 N N . ALA A 1 339 ? -14.991 -10.836 -18.124 1.00 83.00 339 ALA A N 1
ATOM 2716 C CA . ALA A 1 339 ? -13.928 -11.599 -18.775 1.00 83.00 339 ALA A CA 1
ATOM 2717 C C . ALA A 1 339 ? -12.612 -11.547 -17.973 1.00 83.00 339 ALA A C 1
ATOM 2719 O O . ALA A 1 339 ? -12.297 -10.560 -17.312 1.00 83.00 339 ALA A O 1
ATOM 2720 N N . 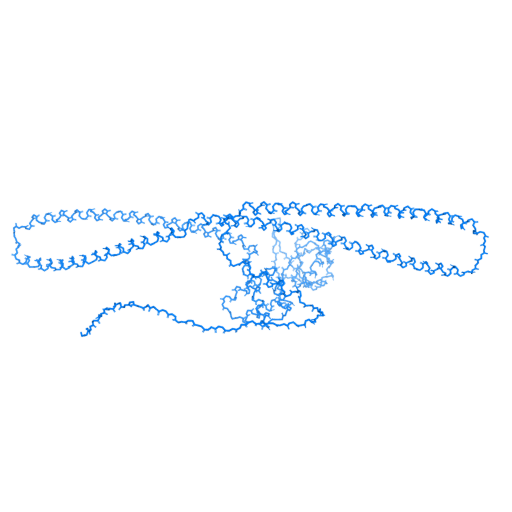TYR A 1 340 ? -11.788 -12.593 -18.074 1.00 82.75 340 TYR A N 1
ATOM 2721 C CA . TYR A 1 340 ? -10.533 -12.700 -17.312 1.00 82.75 340 TYR A CA 1
ATOM 2722 C C . TYR A 1 340 ? -9.599 -11.481 -17.474 1.00 82.75 340 TYR A C 1
ATOM 2724 O O . TYR A 1 340 ? -8.978 -11.043 -16.506 1.00 82.75 340 TYR A O 1
ATOM 2732 N N . ASN A 1 341 ? -9.533 -10.904 -18.677 1.00 79.19 341 ASN A N 1
ATOM 2733 C CA . ASN A 1 341 ? -8.688 -9.744 -18.973 1.00 79.19 341 ASN A CA 1
ATOM 2734 C C . ASN A 1 341 ? -9.153 -8.483 -18.228 1.00 79.19 341 ASN A C 1
ATOM 2736 O O . ASN A 1 341 ? -8.332 -7.793 -17.624 1.00 79.19 341 ASN A O 1
ATOM 2740 N N . ASP A 1 342 ? -10.461 -8.225 -18.206 1.00 78.19 342 ASP A N 1
ATOM 2741 C CA . ASP A 1 342 ? -11.050 -7.066 -17.531 1.00 78.19 342 ASP A CA 1
ATOM 2742 C C . ASP A 1 342 ? -10.913 -7.207 -16.006 1.00 78.19 342 ASP A C 1
ATOM 2744 O O . ASP A 1 342 ? -10.527 -6.262 -15.319 1.00 78.19 342 ASP A O 1
ATOM 2748 N N . ALA A 1 343 ? -11.122 -8.419 -15.475 1.00 80.94 343 ALA A N 1
ATOM 2749 C CA . ALA A 1 343 ? -10.881 -8.730 -14.065 1.00 80.94 343 ALA A CA 1
ATOM 2750 C C . ALA A 1 343 ? -9.401 -8.533 -13.675 1.00 80.94 343 ALA A C 1
ATOM 2752 O O . ALA A 1 343 ? -9.108 -8.001 -12.605 1.00 80.94 343 ALA A O 1
ATOM 2753 N N . SER A 1 344 ? -8.461 -8.903 -14.553 1.00 81.19 344 SER A N 1
ATOM 2754 C CA . SER A 1 344 ? -7.026 -8.652 -14.359 1.00 81.19 344 SER A CA 1
ATOM 2755 C C . SER A 1 344 ? -6.700 -7.151 -14.335 1.00 81.19 344 SER A C 1
ATOM 2757 O O . SER A 1 344 ? -5.968 -6.692 -13.455 1.00 81.19 344 SER A O 1
ATOM 2759 N N . MET A 1 345 ? -7.303 -6.358 -15.230 1.00 78.69 345 MET A N 1
ATOM 2760 C CA . MET A 1 345 ? -7.156 -4.897 -15.225 1.00 78.69 345 MET A CA 1
ATOM 2761 C C . MET A 1 345 ? -7.724 -4.255 -13.954 1.00 78.69 345 MET A C 1
ATOM 2763 O O . MET A 1 345 ? -7.049 -3.434 -13.333 1.00 78.69 345 MET A O 1
ATOM 2767 N N . LEU A 1 346 ? -8.922 -4.660 -13.522 1.00 82.25 346 LEU A N 1
ATOM 2768 C CA . LEU A 1 346 ? -9.537 -4.153 -12.294 1.00 82.25 346 LEU A CA 1
ATOM 2769 C C . LEU A 1 346 ? -8.708 -4.518 -11.049 1.00 82.25 346 LEU A C 1
ATOM 2771 O O . LEU A 1 346 ? -8.493 -3.655 -10.198 1.00 82.25 346 LEU A O 1
ATOM 2775 N N . ARG A 1 347 ? -8.152 -5.738 -10.969 1.00 83.75 347 ARG A N 1
ATOM 2776 C CA . ARG A 1 347 ? -7.198 -6.129 -9.910 1.00 83.75 347 ARG A CA 1
ATOM 2777 C C . ARG A 1 347 ? -5.935 -5.258 -9.914 1.00 83.75 347 ARG A C 1
ATOM 2779 O O . ARG A 1 347 ? -5.484 -4.839 -8.851 1.00 83.75 347 ARG A O 1
ATOM 2786 N N . GLU A 1 348 ? -5.382 -4.932 -11.082 1.00 80.81 348 GLU A N 1
ATOM 2787 C CA . GLU A 1 348 ? -4.230 -4.024 -11.194 1.00 80.81 348 GLU A CA 1
ATOM 2788 C C . GLU A 1 348 ? -4.560 -2.584 -10.764 1.00 80.81 348 GLU A C 1
ATOM 2790 O O . GLU A 1 348 ? -3.744 -1.933 -10.108 1.00 80.81 348 GLU A O 1
ATOM 2795 N N . MET A 1 349 ? -5.760 -2.084 -11.067 1.00 77.88 349 MET A N 1
ATOM 2796 C CA . MET A 1 349 ? -6.212 -0.765 -10.606 1.00 77.88 349 MET A CA 1
ATOM 2797 C C . MET A 1 349 ? -6.486 -0.742 -9.087 1.00 77.88 349 MET A C 1
ATOM 2799 O O . MET A 1 349 ? -6.153 0.245 -8.428 1.00 77.88 349 MET A O 1
ATOM 2803 N N . VAL A 1 350 ? -7.000 -1.837 -8.505 1.00 82.56 350 VAL A N 1
ATOM 2804 C CA . VAL A 1 350 ? -7.098 -2.042 -7.042 1.00 82.56 350 VAL A CA 1
ATOM 2805 C C . VAL A 1 350 ? -5.712 -2.041 -6.397 1.00 82.56 350 VAL A C 1
ATOM 2807 O O . VAL A 1 350 ? -5.487 -1.340 -5.410 1.00 82.56 350 VAL A O 1
ATOM 2810 N N . ARG A 1 351 ? -4.749 -2.766 -6.981 1.00 80.25 351 ARG A N 1
ATOM 2811 C CA . ARG A 1 351 ? -3.358 -2.825 -6.502 1.00 80.25 351 ARG A CA 1
ATOM 2812 C C . ARG A 1 351 ? -2.678 -1.453 -6.517 1.00 80.25 351 ARG A C 1
ATOM 2814 O O . ARG A 1 351 ? -1.916 -1.142 -5.606 1.00 80.25 351 ARG A O 1
ATOM 2821 N N . LYS A 1 352 ? -2.990 -0.624 -7.518 1.00 80.19 352 LYS A N 1
ATOM 2822 C CA . LYS A 1 352 ? -2.518 0.767 -7.663 1.00 80.19 352 LYS A CA 1
ATOM 2823 C C . LYS A 1 352 ? -3.326 1.791 -6.858 1.00 80.19 352 LYS A C 1
ATOM 2825 O O . LYS A 1 352 ? -2.987 2.969 -6.899 1.00 80.19 352 LYS A O 1
ATOM 2830 N N . ARG A 1 353 ? -4.361 1.357 -6.125 1.00 75.31 353 ARG A N 1
ATOM 2831 C CA . ARG A 1 353 ? -5.263 2.205 -5.325 1.00 75.31 353 ARG A CA 1
ATOM 2832 C C . ARG A 1 353 ? -5.891 3.355 -6.131 1.00 75.31 353 ARG A C 1
ATOM 2834 O O . ARG A 1 353 ? -5.989 4.478 -5.639 1.00 75.31 353 ARG A O 1
ATOM 2841 N N . ASP A 1 354 ? -6.308 3.080 -7.371 1.00 74.88 354 ASP A N 1
ATOM 2842 C CA . ASP A 1 354 ? -6.836 4.098 -8.293 1.00 74.88 354 ASP A CA 1
ATOM 2843 C C . ASP A 1 354 ? -8.050 4.837 -7.694 1.00 74.88 354 ASP A C 1
ATOM 2845 O O . ASP A 1 354 ? -9.055 4.229 -7.311 1.00 74.88 354 ASP A O 1
ATOM 2849 N N . SER A 1 355 ? -7.965 6.168 -7.629 1.00 72.62 355 SER A N 1
ATOM 2850 C CA . SER A 1 355 ? -8.988 7.043 -7.044 1.00 72.62 355 SER A CA 1
ATOM 2851 C C . SER A 1 355 ? -10.371 6.853 -7.660 1.00 72.62 355 SER A C 1
ATOM 2853 O O . SER A 1 355 ? -11.381 6.960 -6.962 1.00 72.62 355 SER A O 1
ATOM 2855 N N . ARG A 1 356 ? -10.418 6.520 -8.951 1.00 74.56 356 ARG A N 1
ATOM 2856 C CA . ARG A 1 356 ? -11.663 6.385 -9.704 1.00 74.56 356 ARG A CA 1
ATOM 2857 C C . ARG A 1 356 ? -12.438 5.146 -9.248 1.00 74.56 356 ARG A C 1
ATOM 2859 O O . ARG A 1 356 ? -13.648 5.215 -9.062 1.00 74.56 356 ARG A O 1
ATOM 2866 N N . LEU A 1 357 ? -11.745 4.032 -8.981 1.00 76.81 357 LEU A N 1
ATOM 2867 C CA . LEU A 1 357 ? -12.351 2.805 -8.437 1.00 76.81 357 LEU A CA 1
ATOM 2868 C C . LEU A 1 357 ? -12.999 3.038 -7.070 1.00 76.81 357 LEU A C 1
ATOM 2870 O O . LEU A 1 357 ? -14.088 2.536 -6.799 1.00 76.81 357 LEU A O 1
ATOM 2874 N N . ARG A 1 358 ? -12.347 3.837 -6.219 1.00 72.69 358 ARG A N 1
ATOM 2875 C CA . ARG A 1 358 ? -12.898 4.264 -4.929 1.00 72.69 358 ARG A CA 1
ATOM 2876 C C . ARG A 1 358 ? -14.178 5.087 -5.119 1.00 72.69 358 ARG A C 1
ATOM 2878 O O . ARG A 1 358 ? -15.147 4.845 -4.411 1.00 72.69 358 ARG A O 1
ATOM 2885 N N . GLU A 1 359 ? -14.215 6.030 -6.056 1.00 72.06 359 GLU A N 1
ATOM 2886 C CA . GLU A 1 359 ? -15.408 6.853 -6.336 1.00 72.06 359 GLU A CA 1
ATOM 2887 C C . GLU A 1 359 ? -16.578 6.034 -6.913 1.00 72.06 359 GLU A C 1
ATOM 2889 O O . GLU A 1 359 ? -17.727 6.193 -6.485 1.00 72.06 359 GLU A O 1
ATOM 2894 N N . ALA A 1 360 ? -16.288 5.078 -7.799 1.00 72.19 360 ALA A N 1
ATOM 2895 C CA . ALA A 1 360 ? -17.273 4.120 -8.300 1.00 72.19 360 ALA A CA 1
ATOM 2896 C C . ALA A 1 360 ? -17.792 3.176 -7.191 1.00 72.19 360 ALA A C 1
ATOM 2898 O O . ALA A 1 360 ? -18.973 2.842 -7.157 1.00 72.19 360 ALA A O 1
ATOM 2899 N N . TYR A 1 361 ? -16.944 2.791 -6.231 1.00 74.50 361 TYR A N 1
ATOM 2900 C CA . TYR A 1 361 ? -17.355 1.986 -5.075 1.00 74.50 361 TYR A CA 1
ATOM 2901 C C . TYR A 1 361 ? -18.106 2.791 -3.996 1.00 74.50 361 TYR A C 1
ATOM 2903 O O . TYR A 1 361 ? -18.948 2.247 -3.286 1.00 74.50 361 TYR A O 1
ATOM 2911 N N . LEU A 1 362 ? -17.847 4.092 -3.850 1.00 72.44 362 LEU A N 1
ATOM 2912 C CA . LEU A 1 362 ? -18.598 4.931 -2.908 1.00 72.44 362 LEU A CA 1
ATOM 2913 C C . LEU A 1 362 ? -20.004 5.259 -3.436 1.00 72.44 362 LEU A C 1
ATOM 2915 O O . LEU A 1 362 ? -20.951 5.290 -2.650 1.00 72.44 362 LEU A O 1
ATOM 2919 N N . SER A 1 363 ? -20.170 5.407 -4.755 1.00 70.88 363 SER A N 1
ATOM 2920 C CA . SER A 1 363 ? -21.490 5.551 -5.396 1.00 70.88 363 SER A CA 1
ATOM 2921 C C . SER A 1 363 ? -22.319 4.250 -5.428 1.00 70.88 363 SER A C 1
ATOM 2923 O O . SER A 1 363 ? -23.547 4.306 -5.522 1.00 70.88 363 SER A O 1
ATOM 2925 N N . TYR A 1 364 ? -21.695 3.084 -5.219 1.00 66.81 364 TYR A N 1
ATOM 2926 C CA . TYR A 1 364 ? -22.382 1.794 -5.033 1.00 66.81 364 TYR A CA 1
ATOM 2927 C C . TYR A 1 364 ? -23.233 1.713 -3.748 1.00 66.81 364 TYR A C 1
ATOM 2929 O O . TYR A 1 364 ? -24.147 0.896 -3.682 1.00 66.81 364 TYR A O 1
ATOM 2937 N N . ARG A 1 365 ? -23.036 2.584 -2.740 1.00 60.75 365 ARG A N 1
ATOM 2938 C CA . ARG A 1 365 ? -23.763 2.514 -1.445 1.00 60.75 365 ARG A CA 1
ATOM 2939 C C . ARG A 1 365 ? -25.302 2.664 -1.547 1.00 60.75 365 ARG A C 1
ATOM 2941 O O . ARG A 1 365 ? -25.978 2.555 -0.529 1.00 60.75 365 ARG A O 1
ATOM 2948 N N . GLY A 1 366 ? -25.865 2.900 -2.735 1.00 55.28 366 GLY A N 1
ATOM 2949 C CA . GLY A 1 366 ? -27.313 2.953 -2.963 1.00 55.28 366 GLY A CA 1
ATOM 2950 C C . GLY A 1 366 ? -27.784 2.576 -4.374 1.00 55.28 366 GLY A C 1
ATOM 2951 O O . GLY A 1 366 ? -28.855 3.028 -4.764 1.00 55.28 366 GLY A O 1
ATOM 2952 N N . THR A 1 367 ? -27.013 1.808 -5.154 1.00 57.53 367 THR A N 1
ATOM 2953 C CA . THR A 1 367 ? -27.363 1.439 -6.546 1.00 57.53 367 THR A CA 1
ATOM 2954 C C . THR A 1 367 ? -27.303 -0.072 -6.790 1.00 57.53 367 THR A C 1
ATOM 2956 O O . THR A 1 367 ? -26.614 -0.804 -6.080 1.00 57.53 367 THR A O 1
ATOM 2959 N N . GLU A 1 368 ? -28.063 -0.565 -7.775 1.00 60.72 368 GLU A N 1
ATOM 2960 C CA . GLU A 1 368 ? -28.115 -1.997 -8.088 1.00 60.72 368 GLU A CA 1
ATOM 2961 C C . GLU A 1 368 ? -26.783 -2.511 -8.660 1.00 60.72 368 GLU A C 1
ATOM 2963 O O . GLU A 1 368 ? -26.107 -1.837 -9.438 1.00 60.72 368 GLU A O 1
ATOM 2968 N N . ASN A 1 369 ? -26.438 -3.764 -8.336 1.00 63.28 369 ASN A N 1
ATOM 2969 C CA . ASN A 1 369 ? -25.168 -4.404 -8.715 1.00 63.28 369 ASN A CA 1
ATOM 2970 C C . ASN A 1 369 ? -24.823 -4.323 -10.217 1.00 63.28 369 ASN A C 1
ATOM 2972 O O . ASN A 1 369 ? -23.652 -4.429 -10.576 1.00 63.28 369 ASN A O 1
ATOM 2976 N N . ARG A 1 370 ? -25.815 -4.183 -11.105 1.00 63.00 370 ARG A N 1
ATOM 2977 C CA . ARG A 1 370 ? -25.612 -4.179 -12.560 1.00 63.00 370 ARG A CA 1
ATOM 2978 C C . ARG A 1 370 ? -25.067 -2.850 -13.093 1.00 63.00 370 ARG A C 1
ATOM 2980 O O . ARG A 1 370 ? -24.171 -2.868 -13.929 1.00 63.00 370 ARG A O 1
ATOM 2987 N N . ASP A 1 371 ? -25.539 -1.719 -12.582 1.00 65.06 371 ASP A N 1
ATOM 2988 C CA . ASP A 1 371 ? -25.074 -0.404 -13.047 1.00 65.06 371 ASP A CA 1
ATOM 2989 C C . ASP A 1 371 ? -23.633 -0.133 -12.589 1.00 65.06 371 ASP A C 1
ATOM 2991 O O . ASP A 1 371 ? -22.836 0.490 -13.293 1.00 65.06 371 ASP A O 1
ATOM 2995 N N . VAL A 1 372 ? -23.274 -0.673 -11.422 1.00 66.62 372 VAL A N 1
ATOM 2996 C CA . VAL A 1 372 ? -21.919 -0.611 -10.864 1.00 66.62 372 VAL A CA 1
ATOM 2997 C C . VAL A 1 372 ? -20.946 -1.470 -11.668 1.00 66.62 372 VAL A C 1
ATOM 2999 O O . VAL A 1 372 ? -19.843 -1.014 -11.962 1.00 66.62 372 VAL A O 1
ATOM 3002 N N . MET A 1 373 ? -21.369 -2.655 -12.111 1.00 67.69 373 MET A N 1
ATOM 3003 C CA . MET A 1 373 ? -20.610 -3.479 -13.059 1.00 67.69 373 MET A CA 1
ATOM 3004 C C . MET A 1 373 ? -20.301 -2.720 -14.350 1.00 67.69 373 MET A C 1
ATOM 3006 O O . MET A 1 373 ? -19.138 -2.611 -14.737 1.00 67.69 373 MET A O 1
ATOM 3010 N N . ASP A 1 374 ? -21.319 -2.131 -14.980 1.00 70.56 374 ASP A N 1
ATOM 3011 C CA . ASP A 1 374 ? -21.143 -1.373 -16.221 1.00 70.56 374 ASP A CA 1
ATOM 3012 C C . ASP A 1 374 ? -20.283 -0.113 -16.012 1.00 70.56 374 ASP A C 1
ATOM 3014 O O . ASP A 1 374 ? -19.540 0.281 -16.912 1.00 70.56 374 ASP A O 1
ATOM 3018 N N . SER A 1 375 ? -20.332 0.505 -14.827 1.00 70.88 375 SER A N 1
ATOM 3019 C CA . SER A 1 375 ? -19.443 1.607 -14.436 1.00 70.88 375 SER A CA 1
ATOM 3020 C C . SER A 1 375 ? -17.979 1.152 -14.350 1.00 70.88 375 SER A C 1
ATOM 3022 O O . SER A 1 375 ? -17.116 1.705 -15.035 1.00 70.88 375 SER A O 1
ATOM 3024 N N . PHE A 1 376 ? -17.698 0.080 -13.601 1.00 72.12 376 PHE A N 1
ATOM 3025 C CA . PHE A 1 376 ? -16.349 -0.480 -13.452 1.00 72.12 376 PHE A CA 1
ATOM 3026 C C . PHE A 1 376 ? -15.780 -0.955 -14.800 1.00 72.12 376 PHE A C 1
ATOM 3028 O O . PHE A 1 376 ? -14.622 -0.677 -15.115 1.00 72.12 376 PHE A O 1
ATOM 3035 N N . LEU A 1 377 ? -16.595 -1.608 -15.635 1.00 69.25 377 LEU A N 1
ATOM 3036 C CA . LEU A 1 377 ? -16.191 -2.056 -16.971 1.00 69.25 377 LEU A CA 1
ATOM 3037 C C . LEU A 1 377 ? -15.900 -0.875 -17.911 1.00 69.25 377 LEU A C 1
ATOM 3039 O O . LEU A 1 377 ? -14.867 -0.880 -18.579 1.00 69.25 377 LEU A O 1
ATOM 3043 N N . LYS A 1 378 ? -16.717 0.192 -17.908 1.00 71.31 378 LYS A N 1
ATOM 3044 C CA . LYS A 1 378 ? -16.433 1.431 -18.671 1.00 71.31 378 LYS A CA 1
ATOM 3045 C C . LYS A 1 378 ? -15.096 2.078 -18.297 1.00 71.31 378 LYS A C 1
ATOM 3047 O O . LYS A 1 378 ? -14.497 2.758 -19.130 1.00 71.31 378 LYS A O 1
ATOM 3052 N N . MET A 1 379 ? -14.629 1.874 -17.068 1.00 64.50 379 MET A N 1
ATOM 3053 C CA . MET A 1 379 ? -13.357 2.401 -16.564 1.00 64.50 379 MET A CA 1
ATOM 3054 C C . MET A 1 379 ? -12.161 1.489 -16.868 1.00 64.50 379 MET A C 1
ATOM 3056 O O . MET A 1 379 ? -11.038 1.982 -16.954 1.00 64.50 379 MET A O 1
ATOM 3060 N N . ALA A 1 380 ? -12.401 0.186 -17.049 1.00 58.78 380 ALA A N 1
ATOM 3061 C CA . ALA A 1 380 ? -11.404 -0.781 -17.509 1.00 58.78 380 ALA A CA 1
ATOM 3062 C C . ALA A 1 380 ? -11.171 -0.724 -19.033 1.00 58.78 380 ALA A C 1
ATOM 3064 O O . ALA A 1 380 ? -10.133 -1.176 -19.510 1.00 58.78 380 ALA A O 1
ATOM 3065 N N . LEU A 1 381 ? -12.099 -0.148 -19.812 1.00 59.72 381 LEU A N 1
ATOM 3066 C CA . LEU A 1 381 ? -11.927 0.006 -21.259 1.00 59.72 381 LEU A CA 1
ATOM 3067 C C . LEU A 1 381 ? -10.677 0.851 -21.604 1.00 59.72 381 LEU A C 1
ATOM 3069 O O . LEU A 1 381 ? -10.545 1.986 -21.129 1.00 59.72 381 LEU A O 1
ATOM 3073 N N . PRO A 1 382 ? -9.780 0.364 -22.487 1.00 48.38 382 PRO A N 1
ATOM 3074 C CA . PRO A 1 382 ? -8.576 1.090 -22.887 1.00 48.38 382 PRO A CA 1
ATOM 3075 C C . PRO A 1 382 ? -8.932 2.302 -23.762 1.00 48.38 382 PRO A C 1
ATOM 3077 O O . PRO A 1 382 ? -9.022 2.215 -24.984 1.00 48.38 382 PRO A O 1
ATOM 3080 N N . GLY A 1 383 ? -9.140 3.449 -23.113 1.00 52.56 383 GLY A N 1
ATOM 3081 C CA . GLY A 1 383 ? -9.464 4.724 -23.762 1.00 52.56 383 GLY A CA 1
ATOM 3082 C C . GLY A 1 383 ? -10.147 5.759 -22.860 1.00 52.56 383 GLY A C 1
ATOM 3083 O O . GLY A 1 383 ? -10.216 6.925 -23.235 1.00 52.56 383 GLY A O 1
ATOM 3084 N N . THR A 1 384 ? -10.623 5.373 -21.669 1.00 47.69 384 THR A N 1
ATOM 3085 C CA . THR A 1 384 ? -11.399 6.243 -20.757 1.00 47.69 384 THR A CA 1
ATOM 3086 C C . THR A 1 384 ? -10.591 6.828 -19.592 1.00 47.69 384 THR A C 1
ATOM 3088 O O . THR A 1 384 ? -11.155 7.370 -18.640 1.00 47.69 384 THR A O 1
ATOM 3091 N N . SER A 1 385 ? -9.254 6.812 -19.658 1.00 52.56 385 SER A N 1
ATOM 3092 C CA . SER A 1 385 ? -8.464 7.749 -18.855 1.00 52.56 385 SER A CA 1
ATOM 3093 C C . SER A 1 385 ? -8.750 9.167 -19.345 1.00 52.56 385 SER A C 1
ATOM 3095 O O . SER A 1 385 ? -8.298 9.541 -20.426 1.00 52.56 385 SER A O 1
ATOM 3097 N N . SER A 1 386 ? -9.483 9.955 -18.555 1.00 58.44 386 SER A N 1
ATOM 3098 C CA . SER A 1 386 ? -9.654 11.389 -18.784 1.00 58.44 386 SER A CA 1
ATOM 3099 C C . SER A 1 386 ? -8.274 12.044 -18.828 1.00 58.44 386 SER A C 1
ATOM 3101 O O . SER A 1 386 ? -7.629 12.234 -17.793 1.00 58.44 386 SER A O 1
ATOM 3103 N N . GLY A 1 387 ? -7.788 12.317 -20.038 1.00 64.19 387 GLY A N 1
ATOM 3104 C CA . GLY A 1 387 ? -6.459 12.860 -20.250 1.00 64.19 387 GLY A CA 1
ATOM 3105 C C . GLY A 1 387 ? -6.320 14.197 -19.538 1.00 64.19 387 GLY A C 1
ATOM 3106 O O . GLY A 1 387 ? -7.042 15.137 -19.856 1.00 64.19 387 GLY A O 1
ATOM 3107 N N . LEU A 1 388 ? -5.388 14.276 -18.582 1.00 79.69 388 LEU A N 1
ATOM 3108 C CA . LEU A 1 388 ? -5.016 15.536 -17.936 1.00 79.69 388 LEU A CA 1
ATOM 3109 C C . LEU A 1 388 ? -4.784 16.643 -18.976 1.00 79.69 388 LEU A C 1
ATOM 3111 O O . LEU A 1 388 ? -4.183 16.386 -20.024 1.00 79.69 388 LEU A O 1
ATOM 3115 N N . HIS A 1 389 ? -5.222 17.861 -18.653 1.00 82.75 389 HIS A N 1
ATOM 3116 C CA . HIS A 1 389 ? -4.805 19.057 -19.373 1.00 82.75 389 HIS A CA 1
ATOM 3117 C C . HIS A 1 389 ? -3.468 19.537 -18.802 1.00 82.75 389 HIS A C 1
ATOM 3119 O O . HIS A 1 389 ? -3.373 19.839 -17.613 1.00 82.75 389 HIS A O 1
ATOM 3125 N N . ILE A 1 390 ? -2.430 19.557 -19.635 1.00 86.12 390 ILE A N 1
ATOM 3126 C CA . ILE A 1 390 ? -1.053 19.865 -19.248 1.00 86.12 390 ILE A CA 1
ATOM 3127 C C . ILE A 1 390 ? -0.596 21.079 -20.056 1.00 86.12 390 ILE A C 1
ATOM 3129 O O . ILE A 1 390 ? -0.402 20.981 -21.266 1.00 86.12 390 ILE A O 1
ATOM 3133 N N . ALA A 1 391 ? -0.411 22.213 -19.382 1.00 88.62 391 ALA A N 1
ATOM 3134 C CA . ALA A 1 391 ? 0.141 23.424 -19.977 1.00 88.62 391 ALA A CA 1
ATOM 3135 C C . ALA A 1 391 ? 1.650 23.515 -19.695 1.00 88.62 391 ALA A C 1
ATOM 3137 O O . ALA A 1 391 ? 2.071 23.597 -18.540 1.00 88.62 391 ALA A O 1
ATOM 3138 N N . HIS A 1 392 ? 2.473 23.517 -20.743 1.00 87.12 392 HIS A N 1
ATOM 3139 C CA . HIS A 1 392 ? 3.913 23.762 -20.645 1.00 87.12 392 HIS A CA 1
ATOM 3140 C C . HIS A 1 392 ? 4.219 25.230 -20.940 1.00 87.12 392 HIS A C 1
ATOM 3142 O O . HIS A 1 392 ? 4.202 25.638 -22.097 1.00 87.12 392 HIS A O 1
ATOM 3148 N N . ILE A 1 393 ? 4.543 26.015 -19.914 1.00 89.25 393 ILE A N 1
ATOM 3149 C CA . ILE A 1 393 ? 5.081 27.371 -20.087 1.00 89.25 393 ILE A CA 1
ATOM 3150 C C . ILE A 1 393 ? 6.599 27.252 -20.259 1.00 89.25 393 ILE A C 1
ATOM 3152 O O . ILE A 1 393 ? 7.274 26.723 -19.375 1.00 89.25 393 ILE A O 1
ATOM 3156 N N . ALA A 1 394 ? 7.135 27.706 -21.392 1.00 86.75 394 ALA A N 1
ATOM 3157 C CA . ALA A 1 394 ? 8.556 27.578 -21.719 1.00 86.75 394 ALA A CA 1
ATOM 3158 C C . ALA A 1 394 ? 9.091 28.802 -22.480 1.00 86.75 394 ALA A C 1
ATOM 3160 O O . ALA A 1 394 ? 8.347 29.501 -23.161 1.00 86.75 394 ALA A O 1
ATOM 3161 N N . ALA A 1 395 ? 10.402 29.036 -22.392 1.00 86.81 395 ALA A N 1
ATOM 3162 C CA . ALA A 1 395 ? 11.103 30.018 -23.226 1.00 86.81 395 ALA A CA 1
ATOM 3163 C C . ALA A 1 395 ? 11.539 29.439 -24.589 1.00 86.81 395 ALA A C 1
ATOM 3165 O O . ALA A 1 395 ? 11.830 30.188 -25.513 1.00 86.81 395 ALA A O 1
ATOM 3166 N N . GLU A 1 396 ? 11.576 28.110 -24.728 1.00 86.50 396 GLU A N 1
ATOM 3167 C CA . GLU A 1 396 ? 12.070 27.422 -25.924 1.00 86.50 396 GLU A CA 1
ATOM 3168 C C . GLU A 1 396 ? 11.199 26.211 -26.290 1.00 86.50 396 GLU A C 1
ATOM 3170 O O . GLU A 1 396 ? 10.718 25.485 -25.417 1.00 86.50 396 GLU A O 1
ATOM 3175 N N . MET A 1 397 ? 11.036 25.958 -27.590 1.00 86.31 397 MET A N 1
ATOM 3176 C CA . MET A 1 397 ? 10.326 24.804 -28.148 1.00 86.31 397 MET A CA 1
ATOM 3177 C C . MET A 1 397 ? 10.785 24.534 -29.583 1.00 86.31 397 MET A C 1
ATOM 3179 O O . MET A 1 397 ? 10.793 25.431 -30.424 1.00 86.31 397 MET A O 1
ATOM 3183 N N . ALA A 1 398 ? 11.158 23.289 -29.879 1.00 84.88 398 ALA A N 1
ATOM 3184 C CA . ALA A 1 398 ? 11.609 22.898 -31.209 1.00 84.88 398 ALA A CA 1
ATOM 3185 C C . ALA A 1 398 ? 10.427 22.493 -32.115 1.00 84.88 398 ALA A C 1
ATOM 3187 O O . ALA A 1 398 ? 9.573 21.711 -31.683 1.00 84.88 398 ALA A O 1
ATOM 3188 N N . PRO A 1 399 ? 10.390 22.930 -33.387 1.00 82.56 399 PRO A N 1
ATOM 3189 C CA . PRO A 1 399 ? 11.433 23.693 -34.089 1.00 82.56 399 PRO A CA 1
ATOM 3190 C C . PRO A 1 399 ? 11.308 25.231 -33.969 1.00 82.56 399 PRO A C 1
ATOM 3192 O O . PRO A 1 399 ? 12.253 25.946 -34.288 1.00 82.56 399 PRO A O 1
ATOM 3195 N N . VAL A 1 400 ? 10.176 25.725 -33.461 1.00 82.12 400 VAL A N 1
ATOM 3196 C CA . VAL A 1 400 ? 9.684 27.102 -33.650 1.00 82.12 400 VAL A CA 1
ATOM 3197 C C . VAL A 1 400 ? 10.523 28.197 -32.967 1.00 82.12 400 VAL A C 1
ATOM 3199 O O . VAL A 1 400 ? 10.677 29.288 -33.517 1.00 82.12 400 VAL A O 1
ATOM 3202 N N . ALA A 1 401 ? 11.058 27.930 -31.776 1.00 83.12 401 ALA A N 1
ATOM 3203 C CA . ALA A 1 401 ? 11.910 28.835 -31.003 1.00 83.12 401 ALA A CA 1
ATOM 3204 C C . ALA A 1 401 ? 12.968 28.008 -30.254 1.00 83.12 401 ALA A C 1
ATOM 3206 O O . ALA A 1 401 ? 12.767 27.603 -29.109 1.00 83.12 401 ALA A O 1
ATOM 3207 N N . LYS A 1 402 ? 14.074 27.690 -30.932 1.00 84.88 402 LYS A N 1
ATOM 3208 C CA . LYS A 1 402 ? 15.122 26.784 -30.442 1.00 84.88 402 LYS A CA 1
ATOM 3209 C C . LYS A 1 402 ? 16.457 27.509 -30.282 1.00 84.88 402 LYS A C 1
ATOM 3211 O O . LYS A 1 402 ? 16.973 28.040 -31.262 1.00 84.88 402 LYS A O 1
ATOM 3216 N N . VAL A 1 403 ? 17.034 27.459 -29.080 1.00 81.38 403 VAL A N 1
ATOM 3217 C CA . VAL A 1 403 ? 18.389 27.962 -28.786 1.00 81.38 403 VAL A CA 1
ATOM 3218 C C . VAL A 1 403 ? 19.285 26.836 -28.254 1.00 81.38 403 VAL A C 1
ATOM 3220 O O . VAL A 1 403 ? 20.450 26.748 -28.636 1.00 81.38 403 VAL A O 1
ATOM 3223 N N . GLY A 1 404 ? 18.738 25.920 -27.450 1.00 80.69 404 GLY A N 1
ATOM 3224 C CA . GLY A 1 404 ? 19.428 24.746 -26.916 1.00 80.69 404 GLY A CA 1
ATOM 3225 C C . GLY A 1 404 ? 18.604 23.454 -26.971 1.00 80.69 404 GLY A C 1
ATOM 3226 O O . GLY A 1 404 ? 17.560 23.359 -27.618 1.00 80.69 404 GLY A O 1
ATOM 3227 N N . GLY A 1 405 ? 19.089 22.421 -26.274 1.00 86.81 405 GLY A N 1
ATOM 3228 C CA . GLY A 1 405 ? 18.456 21.093 -26.245 1.00 86.81 405 GLY A CA 1
ATOM 3229 C C . GLY A 1 405 ? 17.134 21.029 -25.467 1.00 86.81 405 GLY A C 1
ATOM 3230 O O . GLY A 1 405 ? 16.346 20.109 -25.676 1.00 86.81 405 GLY A O 1
ATOM 3231 N N . LEU A 1 406 ? 16.841 22.012 -24.606 1.00 86.00 406 LEU A N 1
ATOM 3232 C CA . LEU A 1 406 ? 15.581 22.063 -23.852 1.00 86.00 406 LEU A CA 1
ATOM 3233 C C . LEU A 1 406 ? 14.364 22.192 -24.786 1.00 86.00 406 LEU A C 1
ATOM 3235 O O . LEU A 1 406 ? 13.324 21.581 -24.535 1.00 86.00 406 LEU A O 1
ATOM 3239 N N . ALA A 1 407 ? 14.529 22.898 -25.908 1.00 86.81 407 ALA A N 1
ATOM 3240 C CA . ALA A 1 407 ? 13.536 23.014 -26.970 1.00 86.81 407 ALA A CA 1
ATOM 3241 C C . ALA A 1 407 ? 13.080 21.640 -27.507 1.00 86.81 407 ALA A C 1
ATOM 3243 O O . ALA A 1 407 ? 11.886 21.419 -27.740 1.00 86.81 407 ALA A O 1
ATOM 3244 N N . ASP A 1 408 ? 14.025 20.706 -27.674 1.00 89.12 408 ASP A N 1
ATOM 3245 C CA . ASP A 1 408 ? 13.756 19.339 -28.132 1.00 89.12 408 ASP A CA 1
ATOM 3246 C C . ASP A 1 408 ? 13.089 18.502 -27.035 1.00 89.12 408 ASP A C 1
ATOM 3248 O O . ASP A 1 408 ? 12.211 17.694 -27.333 1.00 89.12 408 ASP A O 1
ATOM 3252 N N . VAL A 1 409 ? 13.436 18.725 -25.760 1.00 90.12 409 VAL A N 1
ATOM 3253 C CA . VAL A 1 409 ? 12.795 18.050 -24.617 1.00 90.12 409 VAL A CA 1
ATOM 3254 C C . VAL A 1 409 ? 11.318 18.429 -24.513 1.00 90.12 409 VAL A C 1
ATOM 3256 O O . VAL A 1 409 ? 10.482 17.536 -24.396 1.00 90.12 409 VAL A O 1
ATOM 3259 N N . ILE A 1 410 ? 10.966 19.715 -24.628 1.00 88.88 410 ILE A N 1
ATOM 3260 C CA . ILE A 1 410 ? 9.560 20.165 -24.637 1.00 88.88 410 ILE A CA 1
ATOM 3261 C C . ILE A 1 410 ? 8.797 19.558 -25.832 1.00 88.88 410 ILE A C 1
ATOM 3263 O O . ILE A 1 410 ? 7.685 19.046 -25.664 1.00 88.88 410 ILE A O 1
ATOM 3267 N N . SER A 1 411 ? 9.421 19.543 -27.019 1.00 86.00 411 SER A N 1
ATOM 3268 C CA . SER A 1 411 ? 8.848 18.976 -28.254 1.00 86.00 411 SER A CA 1
ATOM 3269 C C . SER A 1 411 ? 8.745 17.436 -28.248 1.00 86.00 411 SER A C 1
ATOM 3271 O O . SER A 1 411 ? 7.883 16.849 -28.902 1.00 86.00 411 SER A O 1
ATOM 3273 N N . GLY A 1 412 ? 9.604 16.747 -27.492 1.00 88.06 412 GLY A N 1
ATOM 3274 C CA . GLY A 1 412 ? 9.548 15.298 -27.294 1.00 88.06 412 GLY A CA 1
ATOM 3275 C C . GLY A 1 412 ? 8.534 14.894 -26.223 1.00 88.06 412 GLY A C 1
ATOM 3276 O O . GLY A 1 412 ? 7.700 14.012 -26.449 1.00 88.06 412 GLY A O 1
ATOM 3277 N N . LEU A 1 413 ? 8.568 15.568 -25.070 1.00 89.56 413 LEU A N 1
ATOM 3278 C CA . LEU A 1 413 ? 7.711 15.289 -23.918 1.00 89.56 413 LEU A CA 1
ATOM 3279 C C . LEU A 1 413 ? 6.235 15.521 -24.247 1.00 89.56 413 LEU A C 1
ATOM 3281 O O . LEU A 1 413 ? 5.412 14.641 -23.995 1.00 89.56 413 LEU A O 1
ATOM 3285 N N . GLY A 1 414 ? 5.895 16.652 -24.871 1.00 86.25 414 GLY A N 1
ATOM 3286 C CA . GLY A 1 414 ? 4.507 16.929 -25.242 1.00 86.25 414 GLY A CA 1
ATOM 3287 C C . GLY A 1 414 ? 3.956 15.928 -26.269 1.00 86.25 414 GLY A C 1
ATOM 3288 O O . GLY A 1 414 ? 2.834 15.454 -26.104 1.00 86.25 414 GLY A O 1
ATOM 3289 N N . LYS A 1 415 ? 4.760 15.499 -27.257 1.00 84.62 415 LYS A N 1
ATOM 3290 C CA . LYS A 1 415 ? 4.394 14.410 -28.189 1.00 84.62 415 LYS A CA 1
ATOM 3291 C C . LYS A 1 415 ? 4.177 13.079 -27.463 1.00 84.62 415 LYS A C 1
ATOM 3293 O O . LYS A 1 415 ? 3.233 12.357 -27.783 1.00 84.62 415 LYS A O 1
ATOM 3298 N N . ALA A 1 416 ? 5.009 12.747 -26.475 1.00 86.31 416 ALA A N 1
ATOM 3299 C CA . ALA A 1 416 ? 4.843 11.538 -25.665 1.00 86.31 416 ALA A CA 1
ATOM 3300 C C . ALA A 1 416 ? 3.577 11.587 -24.787 1.00 86.31 416 ALA A C 1
ATOM 3302 O O . ALA A 1 416 ? 2.867 10.587 -24.675 1.00 86.31 416 ALA A O 1
ATOM 3303 N N . LEU A 1 417 ? 3.260 12.747 -24.207 1.00 85.50 417 LEU A N 1
ATOM 3304 C CA . LEU A 1 417 ? 2.055 12.966 -23.403 1.00 85.50 417 LEU A CA 1
ATOM 3305 C C . LEU A 1 417 ? 0.774 12.936 -24.257 1.00 85.50 417 LEU A C 1
ATOM 3307 O O . LEU A 1 417 ? -0.183 12.262 -23.879 1.00 85.50 417 LEU A O 1
ATOM 3311 N N . GLN A 1 418 ? 0.768 13.553 -25.446 1.00 81.19 418 GLN A N 1
ATOM 3312 C CA . GLN A 1 418 ? -0.368 13.456 -26.378 1.00 81.19 418 GLN A CA 1
ATOM 3313 C C . GLN A 1 418 ? -0.588 12.017 -26.875 1.00 81.19 418 GLN A C 1
ATOM 3315 O O . GLN A 1 418 ? -1.730 11.568 -26.954 1.00 81.19 418 GLN A O 1
ATOM 3320 N N . LYS A 1 419 ? 0.482 11.242 -27.120 1.00 81.12 419 LYS A N 1
ATOM 3321 C CA . LYS A 1 419 ? 0.385 9.798 -27.430 1.00 81.12 419 LYS A CA 1
ATOM 3322 C C . LYS A 1 419 ? -0.197 8.961 -26.283 1.00 81.12 419 LYS A C 1
ATOM 3324 O O . LYS A 1 419 ? -0.788 7.921 -26.549 1.00 81.12 419 LYS A O 1
ATOM 3329 N N . LYS A 1 420 ? -0.064 9.412 -25.031 1.00 79.50 420 LYS A N 1
ATOM 3330 C CA . LYS A 1 420 ? -0.720 8.821 -23.848 1.00 79.50 420 LYS A CA 1
ATOM 3331 C C . LYS A 1 420 ? -2.167 9.301 -23.640 1.00 79.50 420 LYS A C 1
ATOM 3333 O O . LYS A 1 420 ? -2.793 8.910 -22.662 1.00 79.50 420 LYS A O 1
ATOM 3338 N N . GLY A 1 421 ? -2.706 10.127 -24.541 1.00 77.69 421 GLY A N 1
ATOM 3339 C CA . GLY A 1 421 ? -4.083 10.625 -24.483 1.00 77.69 421 GLY A CA 1
ATOM 3340 C C . GLY A 1 421 ? -4.279 11.914 -23.678 1.00 77.69 421 GLY A C 1
ATOM 3341 O O . GLY A 1 421 ? -5.420 12.323 -23.482 1.00 77.69 421 GLY A O 1
ATOM 3342 N N . HIS A 1 422 ? -3.209 12.575 -23.224 1.00 84.25 422 HIS A N 1
ATOM 3343 C CA . HIS A 1 422 ? -3.304 13.861 -22.523 1.00 84.25 422 HIS A CA 1
ATOM 3344 C C . HIS A 1 422 ? -3.531 15.027 -23.496 1.00 84.25 422 HIS A C 1
ATOM 3346 O O . HIS A 1 422 ? -2.983 15.041 -24.602 1.00 84.25 422 HIS A O 1
ATOM 3352 N N . LEU A 1 423 ? -4.293 16.038 -23.069 1.00 82.75 423 LEU A N 1
ATOM 3353 C CA . LEU A 1 423 ? -4.359 17.310 -23.784 1.00 82.75 423 LEU A CA 1
ATOM 3354 C C . LEU A 1 423 ? -3.143 18.137 -23.364 1.00 82.75 423 LEU A C 1
ATOM 3356 O O . LEU A 1 423 ? -2.982 18.437 -22.185 1.00 82.75 423 LEU A O 1
ATOM 3360 N N . VAL A 1 424 ? -2.279 18.482 -24.316 1.00 84.50 424 VAL A N 1
ATOM 3361 C CA . VAL A 1 424 ? -1.056 19.245 -24.039 1.00 84.50 424 VAL A CA 1
ATOM 3362 C C . VAL A 1 424 ? -1.086 20.544 -24.821 1.00 84.50 424 VAL A C 1
ATOM 3364 O O . VAL A 1 424 ? -1.099 20.506 -26.054 1.00 84.50 424 VAL A O 1
ATOM 3367 N N . GLU A 1 425 ? -1.051 21.652 -24.093 1.00 86.31 425 GLU A N 1
ATOM 3368 C CA . GLU A 1 425 ? -0.863 23.004 -24.606 1.00 86.31 425 GLU A CA 1
ATOM 3369 C C . GLU A 1 425 ? 0.563 23.465 -24.277 1.00 86.31 425 GLU A C 1
ATOM 3371 O O . GLU A 1 425 ? 1.110 23.149 -23.219 1.00 86.31 425 GLU A O 1
ATOM 3376 N N . ILE A 1 426 ? 1.192 24.204 -25.189 1.00 85.88 426 ILE A N 1
ATOM 3377 C CA . ILE A 1 426 ? 2.495 24.835 -24.952 1.00 85.88 426 ILE A CA 1
ATOM 3378 C C . ILE A 1 426 ? 2.289 26.347 -25.025 1.00 85.88 426 ILE A C 1
ATOM 3380 O O . ILE A 1 426 ? 1.643 26.829 -25.953 1.00 85.88 426 ILE A O 1
ATOM 3384 N N . ILE A 1 427 ? 2.823 27.076 -24.047 1.00 87.31 427 ILE A N 1
ATOM 3385 C CA . ILE A 1 427 ? 2.745 28.531 -23.921 1.00 87.31 427 ILE A CA 1
ATOM 3386 C C . ILE A 1 427 ? 4.155 29.105 -24.082 1.00 87.31 427 ILE A C 1
ATOM 3388 O O . ILE A 1 427 ? 5.035 28.819 -23.268 1.00 87.31 427 ILE A O 1
ATOM 3392 N N . LEU A 1 428 ? 4.360 29.915 -25.125 1.00 83.31 428 LEU A N 1
ATOM 3393 C CA . LEU A 1 428 ? 5.647 30.547 -25.453 1.00 83.31 428 LEU A CA 1
ATOM 3394 C C . LEU A 1 428 ? 5.530 32.076 -25.529 1.00 83.31 428 LEU A C 1
ATOM 3396 O O . LEU A 1 428 ? 4.506 32.576 -26.002 1.00 83.31 428 LEU A O 1
ATOM 3400 N N . PRO A 1 429 ? 6.578 32.837 -25.173 1.00 85.19 429 PRO A N 1
ATOM 3401 C CA . PRO A 1 429 ? 6.712 34.234 -25.576 1.00 85.19 429 PRO A CA 1
ATOM 3402 C C . PRO A 1 429 ? 6.837 34.374 -27.102 1.00 85.19 429 PRO A C 1
ATOM 3404 O O . PRO A 1 429 ? 7.508 33.579 -27.763 1.00 85.19 429 PRO A O 1
ATOM 3407 N N . LYS A 1 430 ? 6.231 35.420 -27.676 1.00 80.19 430 LYS A N 1
ATOM 3408 C CA . LYS A 1 430 ? 6.397 35.769 -29.095 1.00 80.19 430 LYS A CA 1
ATOM 3409 C C . LYS A 1 430 ? 7.737 36.479 -29.339 1.00 80.19 430 LYS A C 1
ATOM 3411 O O . LYS A 1 430 ? 7.776 37.701 -29.468 1.00 80.19 430 LYS A O 1
ATOM 3416 N N . TYR A 1 431 ? 8.817 35.716 -29.455 1.00 80.62 431 TYR A N 1
ATOM 3417 C CA . TYR A 1 431 ? 10.109 36.249 -29.895 1.00 80.62 431 TYR A CA 1
ATOM 3418 C C . TYR A 1 431 ? 10.082 36.699 -31.366 1.00 80.62 431 TYR A C 1
ATOM 3420 O O . TYR A 1 431 ? 9.339 36.153 -32.183 1.00 80.62 431 TYR A O 1
ATOM 3428 N N . ASP A 1 432 ? 10.932 37.662 -31.727 1.00 74.88 432 ASP A N 1
ATOM 3429 C CA . ASP A 1 432 ? 11.105 38.088 -33.125 1.00 74.88 432 ASP A CA 1
ATOM 3430 C C . ASP A 1 432 ? 11.930 37.085 -33.955 1.00 74.88 432 ASP A C 1
ATOM 3432 O O . ASP A 1 432 ? 11.806 37.044 -35.175 1.00 74.88 432 ASP A O 1
ATOM 3436 N N . CYS A 1 433 ? 12.717 36.218 -33.306 1.00 75.12 433 CYS A N 1
ATOM 3437 C CA . CYS A 1 433 ? 13.452 35.115 -33.939 1.00 75.12 433 CYS A CA 1
ATOM 3438 C C . CYS A 1 433 ? 12.613 33.835 -34.153 1.00 75.12 433 CYS A C 1
ATOM 3440 O O . CYS A 1 433 ? 13.156 32.791 -34.515 1.00 75.12 433 CYS A O 1
ATOM 3442 N N . MET A 1 434 ? 11.303 33.895 -33.899 1.00 79.75 434 MET A N 1
ATOM 3443 C CA . MET A 1 434 ? 10.397 32.754 -34.009 1.00 79.75 434 MET A CA 1
ATOM 3444 C C . MET A 1 434 ? 10.181 32.349 -35.474 1.00 79.75 434 MET A C 1
ATOM 3446 O O . MET A 1 434 ? 9.851 33.185 -36.315 1.00 79.75 434 MET A O 1
ATOM 3450 N N . GLN A 1 435 ? 10.310 31.058 -35.784 1.00 78.19 435 GLN A N 1
ATOM 3451 C CA . GLN A 1 435 ? 10.114 30.522 -37.136 1.00 78.19 435 GLN A CA 1
ATOM 3452 C C . GLN A 1 435 ? 8.614 30.365 -37.435 1.00 78.19 435 GLN A C 1
ATOM 3454 O O . GLN A 1 435 ? 8.042 29.281 -37.321 1.00 78.19 435 GLN A O 1
ATOM 3459 N N . VAL A 1 436 ? 7.966 31.481 -37.788 1.00 73.50 436 VAL A N 1
ATOM 3460 C CA . VAL A 1 436 ? 6.510 31.570 -38.023 1.00 73.50 436 VAL A CA 1
ATOM 3461 C C . VAL A 1 436 ? 6.036 30.598 -39.110 1.00 73.50 436 VAL A C 1
ATOM 3463 O O . VAL A 1 436 ? 4.955 30.030 -38.975 1.00 73.50 436 VAL A O 1
ATOM 3466 N N . ASP A 1 437 ? 6.864 30.325 -40.122 1.00 77.12 437 ASP A N 1
ATOM 3467 C CA . ASP A 1 437 ? 6.562 29.395 -41.224 1.00 77.12 437 ASP A CA 1
ATOM 3468 C C . ASP A 1 437 ? 6.284 27.951 -40.757 1.00 77.12 437 ASP A C 1
ATOM 3470 O O . ASP A 1 437 ? 5.644 27.174 -41.463 1.00 77.12 437 ASP A O 1
ATOM 3474 N N . GLN A 1 438 ? 6.736 27.584 -39.552 1.00 74.50 438 GLN A N 1
ATOM 3475 C CA . GLN A 1 438 ? 6.515 26.266 -38.940 1.00 74.50 438 GLN A CA 1
ATOM 3476 C C . GLN A 1 438 ? 5.249 26.209 -38.066 1.00 74.50 438 GLN A C 1
ATOM 3478 O O . GLN A 1 438 ? 4.916 25.146 -37.533 1.00 74.50 438 GLN A O 1
ATOM 3483 N N . VAL A 1 439 ? 4.532 27.329 -37.909 1.00 75.69 439 VAL A N 1
ATOM 3484 C CA . VAL A 1 439 ? 3.282 27.412 -37.142 1.00 75.69 439 VAL A CA 1
ATOM 3485 C C . VAL A 1 439 ? 2.091 27.510 -38.093 1.00 75.69 439 VAL A C 1
ATOM 3487 O O . VAL A 1 439 ? 1.735 28.568 -38.608 1.00 75.69 439 VAL A O 1
ATOM 3490 N N . SER A 1 440 ? 1.421 26.381 -38.290 1.00 71.38 440 SER A N 1
ATOM 3491 C CA . SER A 1 440 ? 0.182 26.292 -39.061 1.00 71.38 440 SER A CA 1
ATOM 3492 C C . SER A 1 440 ? -0.994 26.933 -38.319 1.00 71.38 440 SER A C 1
ATOM 3494 O O . SER A 1 440 ? -1.145 26.766 -37.107 1.00 71.38 440 SER A O 1
ATOM 3496 N N . ASN A 1 441 ? -1.888 27.590 -39.063 1.00 71.00 441 ASN A N 1
ATOM 3497 C CA . ASN A 1 441 ? -3.133 28.188 -38.557 1.00 71.00 441 ASN A CA 1
ATOM 3498 C C . ASN A 1 441 ? -2.952 29.230 -37.435 1.00 71.00 441 ASN A C 1
ATOM 3500 O O . ASN A 1 441 ? -3.790 29.297 -36.536 1.00 71.00 441 ASN A O 1
ATOM 3504 N N . LEU A 1 442 ? -1.895 30.050 -37.488 1.00 74.88 442 LEU A N 1
ATOM 3505 C CA . LEU A 1 442 ? -1.688 31.126 -36.518 1.00 74.88 442 LEU A CA 1
ATOM 3506 C C . LEU A 1 442 ? -2.834 32.162 -36.579 1.00 74.88 442 LEU A C 1
ATOM 3508 O O . LEU A 1 442 ? -2.999 32.865 -37.576 1.00 74.88 442 LEU A O 1
ATOM 3512 N N . LYS A 1 443 ? -3.620 32.269 -35.505 1.00 77.12 443 LYS A N 1
ATOM 3513 C CA . LYS A 1 443 ? -4.742 33.205 -35.346 1.00 77.12 443 LYS A CA 1
ATOM 3514 C C . LYS A 1 443 ? -4.537 34.069 -34.111 1.00 77.12 443 LYS A C 1
ATOM 3516 O O . LYS A 1 443 ? -4.108 33.572 -33.076 1.00 77.12 443 LYS A O 1
ATOM 3521 N N . VAL A 1 444 ? -4.886 35.351 -34.195 1.00 77.06 444 VAL A N 1
ATOM 3522 C CA . VAL A 1 444 ? -5.030 36.188 -32.995 1.00 77.06 444 VAL A CA 1
ATOM 3523 C C . VAL A 1 444 ? -6.273 35.720 -32.243 1.00 77.06 444 VAL A C 1
ATOM 3525 O O . VAL A 1 444 ? -7.330 35.537 -32.845 1.00 77.06 444 VAL A O 1
ATOM 3528 N N . LEU A 1 445 ? -6.141 35.524 -30.937 1.00 74.00 445 LEU A N 1
ATOM 3529 C CA . LEU A 1 445 ? -7.269 35.368 -30.036 1.00 74.00 445 LEU A CA 1
ATOM 3530 C C . LEU A 1 445 ? -7.680 36.770 -29.566 1.00 74.00 445 LEU A C 1
ATOM 3532 O O . LEU A 1 445 ? -6.868 37.468 -28.956 1.00 74.00 445 LEU A O 1
ATOM 3536 N N . ASP A 1 446 ? -8.922 37.182 -29.833 1.00 66.12 446 ASP A N 1
ATOM 3537 C CA . ASP A 1 446 ? -9.464 38.497 -29.443 1.00 66.12 446 ASP A CA 1
ATOM 3538 C C . ASP A 1 446 ? -9.806 38.561 -27.939 1.00 66.12 446 ASP A C 1
ATOM 3540 O O . ASP A 1 446 ? -10.920 38.873 -27.522 1.00 66.12 446 ASP A O 1
ATOM 3544 N N . VAL A 1 447 ? -8.816 38.243 -27.104 1.00 69.44 447 VAL A N 1
ATOM 3545 C CA . VAL A 1 447 ? -8.860 38.325 -25.644 1.00 69.44 447 VAL A CA 1
ATOM 3546 C C . VAL A 1 447 ? -7.736 39.255 -25.198 1.00 69.44 447 VAL A C 1
ATOM 3548 O O . VAL A 1 447 ? -6.554 38.955 -25.370 1.00 69.44 447 VAL A O 1
ATOM 3551 N N . LEU A 1 448 ? -8.109 40.402 -24.629 1.00 65.12 448 LEU A N 1
ATOM 3552 C CA . LEU A 1 448 ? -7.168 41.367 -24.061 1.00 65.12 448 LEU A CA 1
ATOM 3553 C C . LEU A 1 448 ? -6.639 40.837 -22.724 1.00 65.12 448 LEU A C 1
ATOM 3555 O O . LEU A 1 448 ? -7.369 40.813 -21.735 1.00 65.12 448 LEU A O 1
ATOM 3559 N N . VAL A 1 449 ? -5.366 40.435 -22.685 1.00 75.75 449 VAL A N 1
ATOM 3560 C CA . VAL A 1 449 ? -4.724 39.927 -21.463 1.00 75.75 449 VAL A CA 1
ATOM 3561 C C . VAL A 1 449 ? -3.752 40.964 -20.924 1.00 75.75 449 VAL A C 1
ATOM 3563 O O . VAL A 1 449 ? -2.697 41.212 -21.508 1.00 75.75 449 VAL A O 1
ATOM 3566 N N . GLN A 1 450 ? -4.094 41.584 -19.799 1.00 79.25 450 GLN A N 1
ATOM 3567 C CA . GLN A 1 450 ? -3.252 42.613 -19.198 1.00 79.25 450 GLN A CA 1
ATOM 3568 C C . GLN A 1 450 ? -2.120 41.997 -18.367 1.00 79.25 450 GLN A C 1
ATOM 3570 O O . GLN A 1 450 ? -2.366 41.108 -17.556 1.00 79.25 450 GLN A O 1
ATOM 3575 N N . SER A 1 451 ? -0.890 42.486 -18.540 1.00 77.69 451 SER A N 1
ATOM 3576 C CA . SER A 1 451 ? 0.247 42.171 -17.665 1.00 77.69 451 SER A CA 1
ATOM 3577 C C . SER A 1 451 ? 0.787 43.430 -17.004 1.00 77.69 451 SER A C 1
ATOM 3579 O O . SER A 1 451 ? 0.931 44.464 -17.656 1.00 77.69 451 SER A O 1
ATOM 3581 N N . TYR A 1 452 ? 1.154 43.316 -15.734 1.00 78.94 452 TYR A N 1
ATOM 3582 C CA . TYR A 1 452 ? 1.855 44.362 -15.001 1.00 78.94 452 TYR A CA 1
ATOM 3583 C C . TYR A 1 452 ? 3.373 44.203 -15.157 1.00 78.94 452 TYR A C 1
ATOM 3585 O O . TYR A 1 452 ? 3.902 43.118 -14.914 1.00 78.94 452 TYR A O 1
ATOM 3593 N N . PHE A 1 453 ? 4.070 45.274 -15.534 1.00 77.94 453 PHE A N 1
ATOM 3594 C CA . PHE A 1 453 ? 5.533 45.331 -15.580 1.00 77.94 453 PHE A CA 1
ATOM 3595 C C . PHE A 1 453 ? 6.005 46.760 -15.273 1.00 77.94 453 PHE A C 1
ATOM 3597 O O . PHE A 1 453 ? 5.392 47.718 -15.735 1.00 77.94 453 PHE A O 1
ATOM 3604 N N . GLU A 1 454 ? 7.052 46.911 -14.454 1.00 73.69 454 GLU A N 1
ATOM 3605 C CA . GLU A 1 454 ? 7.667 48.208 -14.093 1.00 73.69 454 GLU A CA 1
ATOM 3606 C C . GLU A 1 454 ? 6.667 49.354 -13.800 1.00 73.69 454 GLU A C 1
ATOM 3608 O O . GLU A 1 454 ? 6.775 50.464 -14.318 1.00 73.69 454 GLU A O 1
ATOM 3613 N N . GLY A 1 455 ? 5.649 49.084 -12.973 1.00 80.44 455 GLY A N 1
ATOM 3614 C CA . GLY A 1 455 ? 4.652 50.087 -12.570 1.00 80.44 455 GLY A CA 1
ATOM 3615 C C . GLY A 1 455 ? 3.504 50.317 -13.558 1.00 80.44 455 GLY A C 1
ATOM 3616 O O . GLY A 1 455 ? 2.563 51.034 -13.224 1.00 80.44 455 GLY A O 1
ATOM 3617 N N . ASN A 1 456 ? 3.541 49.706 -14.744 1.00 80.31 456 ASN A N 1
ATOM 3618 C CA . ASN A 1 456 ? 2.599 49.951 -15.835 1.00 80.31 456 ASN A CA 1
ATOM 3619 C C . ASN A 1 456 ? 1.823 48.686 -16.240 1.00 80.31 456 ASN A C 1
ATOM 3621 O O . ASN A 1 456 ? 2.291 47.559 -16.076 1.00 80.31 456 ASN A O 1
ATOM 3625 N N . MET A 1 457 ? 0.625 48.885 -16.797 1.00 80.19 457 MET A N 1
ATOM 3626 C CA . MET A 1 457 ? -0.233 47.819 -17.327 1.00 80.19 457 MET A CA 1
ATOM 3627 C C . MET A 1 457 ? -0.138 47.765 -18.856 1.00 80.19 457 MET A C 1
ATOM 3629 O O . MET A 1 457 ? -0.394 48.761 -19.533 1.00 80.19 457 MET A O 1
ATOM 3633 N N . PHE A 1 458 ? 0.180 46.591 -19.402 1.00 78.25 458 PHE A N 1
ATOM 3634 C CA . PHE A 1 458 ? 0.357 46.349 -20.836 1.00 78.25 458 PHE A CA 1
ATOM 3635 C C . PHE A 1 458 ? -0.702 45.375 -21.369 1.00 78.25 458 PHE A C 1
ATOM 3637 O O . PHE A 1 458 ? -0.944 44.328 -20.774 1.00 78.25 458 PHE A O 1
ATOM 3644 N N . ASN A 1 459 ? -1.334 45.706 -22.500 1.00 79.00 459 ASN A N 1
ATOM 3645 C CA . ASN A 1 459 ? -2.407 44.914 -23.117 1.00 79.00 459 ASN A CA 1
ATOM 3646 C C . ASN A 1 459 ? -1.844 43.873 -24.102 1.00 79.00 459 ASN A C 1
ATOM 3648 O O . ASN A 1 459 ? -1.720 44.158 -25.293 1.00 79.00 459 ASN A O 1
ATOM 3652 N N . ASN A 1 460 ? -1.527 42.667 -23.637 1.00 76.00 460 ASN A N 1
ATOM 3653 C CA . ASN A 1 460 ? -0.958 41.606 -24.472 1.00 76.00 460 ASN A CA 1
ATOM 3654 C C . ASN A 1 460 ? -1.985 40.994 -25.430 1.00 76.00 460 ASN A C 1
ATOM 3656 O O . ASN A 1 460 ? -3.184 40.934 -25.146 1.00 76.00 460 ASN A O 1
ATOM 3660 N N . LYS A 1 461 ? -1.475 40.471 -26.550 1.00 79.62 461 LYS A N 1
ATOM 3661 C CA . LYS A 1 461 ? -2.238 39.676 -27.522 1.00 79.62 461 LYS A CA 1
ATOM 3662 C C . LYS A 1 461 ? -1.781 38.225 -27.480 1.00 79.62 461 LYS A C 1
ATOM 3664 O O . LYS A 1 461 ? -0.580 37.955 -27.542 1.00 79.62 461 LYS A O 1
ATOM 3669 N N . ILE A 1 462 ? -2.725 37.295 -27.423 1.00 81.06 462 ILE A N 1
ATOM 3670 C CA . ILE A 1 462 ? -2.438 35.866 -27.559 1.00 81.06 462 ILE A CA 1
ATOM 3671 C C . ILE A 1 462 ? -2.626 35.477 -29.022 1.00 81.06 462 ILE A C 1
ATOM 3673 O O . ILE A 1 462 ? -3.628 35.823 -29.643 1.00 81.06 462 ILE A O 1
ATOM 3677 N N . TRP A 1 463 ? -1.659 34.751 -29.568 1.00 79.44 463 TRP A N 1
ATOM 3678 C CA . TRP A 1 463 ? -1.776 34.068 -30.846 1.00 79.44 463 TRP A CA 1
ATOM 3679 C C . TRP A 1 463 ? -1.900 32.576 -30.569 1.00 79.44 463 TRP A C 1
ATOM 3681 O O . TRP A 1 463 ? -1.182 32.046 -29.728 1.00 79.44 463 TRP A O 1
ATOM 3691 N N . THR A 1 464 ? -2.790 31.884 -31.259 1.00 80.94 464 THR A N 1
ATOM 3692 C CA . THR A 1 464 ? -2.954 30.432 -31.155 1.00 80.94 464 THR A CA 1
ATOM 3693 C C . THR A 1 464 ? -2.651 29.802 -32.503 1.00 80.94 464 THR A C 1
ATOM 3695 O O . THR A 1 464 ? -2.925 30.385 -33.548 1.00 80.94 464 THR A O 1
ATOM 3698 N N . GLY A 1 465 ? -2.036 28.627 -32.500 1.00 78.88 465 GLY A N 1
ATOM 3699 C CA . GLY A 1 465 ? -1.609 27.936 -33.707 1.00 78.88 465 GLY A CA 1
ATOM 3700 C C . GLY A 1 465 ? -1.369 26.453 -33.460 1.00 78.88 465 GLY A C 1
ATOM 3701 O O . GLY A 1 465 ? -1.635 25.913 -32.387 1.00 78.88 465 GLY A O 1
ATOM 3702 N N . THR A 1 466 ? -0.866 25.780 -34.485 1.00 78.69 466 THR A N 1
ATOM 3703 C CA . THR A 1 466 ? -0.585 24.341 -34.488 1.00 78.69 466 THR A CA 1
ATOM 3704 C C . THR A 1 466 ? 0.788 24.094 -35.099 1.00 78.69 466 THR A C 1
ATOM 3706 O O . THR A 1 466 ? 1.192 24.797 -36.020 1.00 78.69 466 THR A O 1
ATOM 3709 N N . VAL A 1 467 ? 1.524 23.116 -34.581 1.00 72.88 467 VAL A N 1
ATOM 3710 C CA . VAL A 1 467 ? 2.880 22.757 -35.040 1.00 72.88 467 VAL A CA 1
ATOM 3711 C C . VAL A 1 467 ? 2.890 21.263 -35.342 1.00 72.88 467 VAL A C 1
ATOM 3713 O O . VAL A 1 467 ? 2.064 20.532 -34.800 1.00 72.88 467 VAL A O 1
ATOM 3716 N N . GLU A 1 468 ? 3.788 20.781 -36.199 1.00 62.31 468 GLU A N 1
ATOM 3717 C CA . GLU A 1 468 ? 3.809 19.381 -36.640 1.00 62.31 468 GLU A CA 1
ATOM 3718 C C . GLU A 1 468 ? 3.731 18.357 -35.487 1.00 62.31 468 GLU A C 1
ATOM 3720 O O . GLU A 1 468 ? 4.652 18.187 -34.675 1.00 62.31 468 GLU A O 1
ATOM 3725 N N . GLY A 1 469 ? 2.600 17.645 -35.438 1.00 59.75 469 GLY A N 1
ATOM 3726 C CA . GLY A 1 469 ? 2.282 16.638 -34.423 1.00 59.75 469 GLY A CA 1
ATOM 3727 C C . GLY A 1 469 ? 1.678 17.173 -33.116 1.00 59.75 469 GLY A C 1
ATOM 3728 O O . GLY A 1 469 ? 1.449 16.371 -32.217 1.00 59.75 469 GLY A O 1
ATOM 3729 N N . TYR A 1 470 ? 1.407 18.477 -33.008 1.00 59.12 470 TYR A N 1
ATOM 3730 C CA . TYR A 1 470 ? 0.829 19.143 -31.837 1.00 59.12 470 TYR A CA 1
ATOM 3731 C C . TYR A 1 470 ? -0.548 19.745 -32.127 1.00 59.12 470 TYR A C 1
ATOM 3733 O O . TYR A 1 470 ? -0.697 20.601 -32.998 1.00 59.12 470 TYR A O 1
ATOM 3741 N N . LYS A 1 471 ? -1.551 19.356 -31.328 1.00 56.53 471 LYS A N 1
ATOM 3742 C CA . LYS A 1 471 ? -2.926 19.874 -31.458 1.00 56.53 471 LYS A CA 1
ATOM 3743 C C . LYS A 1 471 ? -3.117 21.350 -31.076 1.00 56.53 471 LYS A C 1
ATOM 3745 O O . LYS A 1 471 ? -4.061 21.944 -31.582 1.00 56.53 471 LYS A O 1
ATOM 3750 N N . GLN A 1 472 ? -2.277 21.929 -30.211 1.00 57.69 472 GLN A N 1
ATOM 3751 C CA . GLN A 1 472 ? -2.415 23.325 -29.773 1.00 57.69 472 GLN A CA 1
ATOM 3752 C C . GLN A 1 472 ? -1.080 23.914 -29.281 1.00 57.69 472 GLN A C 1
ATOM 3754 O O . GLN A 1 472 ? -0.430 23.352 -28.398 1.00 57.69 472 GLN A O 1
ATOM 3759 N N . LEU A 1 473 ? -0.690 25.055 -29.852 1.00 61.19 473 LEU A N 1
ATOM 3760 C CA . LEU A 1 473 ? 0.379 25.943 -29.394 1.00 61.19 473 LEU A CA 1
ATOM 3761 C C . LEU A 1 473 ? -0.230 27.331 -29.157 1.00 61.19 473 LEU A C 1
ATOM 3763 O O . LEU A 1 473 ? -0.875 27.881 -30.049 1.00 61.19 473 LEU A O 1
ATOM 3767 N N . SER A 1 474 ? 0.035 27.919 -27.997 1.00 57.81 474 SER A N 1
ATOM 3768 C CA . SER A 1 474 ? -0.346 29.287 -27.659 1.00 57.81 474 SER A CA 1
ATOM 3769 C C . SER A 1 474 ? 0.911 30.145 -27.518 1.00 57.81 474 SER A C 1
ATOM 3771 O O . SER A 1 474 ? 1.814 29.861 -26.737 1.00 57.81 474 SER A O 1
ATOM 3773 N N . VAL A 1 475 ? 0.999 31.209 -28.306 1.00 58.66 475 VAL A N 1
ATOM 3774 C CA . VAL A 1 475 ? 2.123 32.144 -28.331 1.00 58.66 475 VAL A CA 1
ATOM 3775 C C . VAL A 1 475 ? 1.643 33.490 -27.805 1.00 58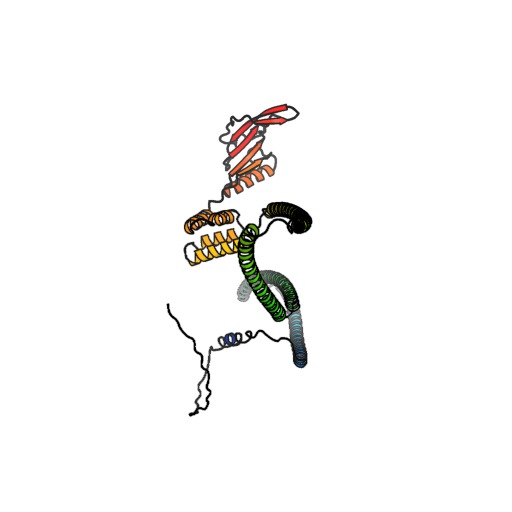.66 475 VAL A C 1
ATOM 3777 O O . VAL A 1 475 ? 0.893 34.217 -28.459 1.00 58.66 475 VAL A O 1
ATOM 3780 N N . VAL A 1 476 ? 2.072 33.842 -26.600 1.00 57.94 476 VAL A N 1
ATOM 3781 C CA . VAL A 1 476 ? 1.704 35.101 -25.955 1.00 57.94 476 VAL A CA 1
ATOM 3782 C C . VAL A 1 476 ? 2.660 36.186 -26.433 1.00 57.94 476 VAL A C 1
ATOM 3784 O O . VAL A 1 476 ? 3.869 36.112 -26.213 1.00 57.94 476 VAL A O 1
ATOM 3787 N N . SER A 1 477 ? 2.124 37.232 -27.061 1.00 53.94 477 SER A N 1
ATOM 3788 C CA . SER A 1 477 ? 2.868 38.476 -27.276 1.00 53.94 477 SER A CA 1
ATOM 3789 C C . SER A 1 477 ? 2.969 39.223 -25.954 1.00 53.94 477 SER A C 1
ATOM 3791 O O . SER A 1 477 ? 2.226 40.177 -25.730 1.00 53.94 477 SER A O 1
ATOM 3793 N N . LEU A 1 478 ? 3.873 38.757 -25.089 1.00 52.50 478 LEU A N 1
ATOM 3794 C CA . LEU A 1 478 ? 4.404 39.565 -24.001 1.00 52.50 478 LEU A CA 1
ATOM 3795 C C . LEU A 1 478 ? 5.005 40.815 -24.644 1.00 52.50 478 LEU A C 1
ATOM 3797 O O . LEU A 1 478 ? 5.833 40.708 -25.552 1.00 52.50 478 LEU A O 1
ATOM 3801 N N . TYR A 1 479 ? 4.506 41.986 -24.257 1.00 42.66 479 TYR A N 1
ATOM 3802 C CA . TYR A 1 479 ? 4.980 43.247 -24.819 1.00 42.66 479 TYR A CA 1
ATOM 3803 C C . TYR A 1 479 ? 6.490 43.391 -24.609 1.00 42.66 479 TYR A C 1
ATOM 3805 O O . TYR A 1 479 ? 6.974 43.123 -23.515 1.00 42.66 479 TYR A O 1
ATOM 3813 N N . LYS A 1 480 ? 7.181 43.801 -25.685 1.00 37.81 480 LYS A N 1
ATOM 3814 C CA . LYS A 1 480 ? 8.610 44.154 -25.772 1.00 37.81 480 LYS A CA 1
ATOM 3815 C C . LYS A 1 480 ? 9.334 44.246 -24.421 1.00 37.81 480 LYS A C 1
ATOM 3817 O O . LYS A 1 480 ? 9.127 45.213 -23.687 1.00 37.81 480 LYS A O 1
ATOM 3822 N N . ILE A 1 481 ? 10.244 43.299 -24.201 1.00 35.81 481 ILE A N 1
ATOM 3823 C CA . ILE A 1 481 ? 11.503 43.565 -23.492 1.00 35.81 481 ILE A CA 1
ATOM 3824 C C . ILE A 1 481 ? 12.426 44.280 -24.489 1.00 35.81 481 ILE A C 1
ATOM 3826 O O . ILE A 1 481 ? 12.426 43.846 -25.667 1.00 35.81 481 ILE A O 1
#

Foldseek 3Di:
DDDDDDDDDDDDDDDDDDDDDDDDDDDDDDDDDDDDDDDDPPVVVVVVPPPDPDPDDPPDDDPVNVVVVVVVVVVVVVVVVVVVVVVVVVVVVVVVVVVVVVVVVVVVVVVVVVVVVVCVVPVVDDDPDDVVVVVVVVVVVVVVVVVVVVVVVVVVVVVVVVVVVVVVVVVVVVVVVVVVVVVVVVVVVVVVVVVPVVDDPVVVVVVVVVVVVVVVVVVVVVVVVVVVVVVVVVVVVVVVVVVVVVVVPDDDPPPPVVVVVVVVVVVVVVVVVVVVVVVVVVVVVVVVVVVVVVVVVVVVVVVVVVVVVVVVVPADDDPVVLVVQLVVLVVCVVVVVDDPLLSVLSNVCSVVVPPLLVVLVVVVPPDDPVVSVVSSSVVSPPPPPPAAEAEAEDAAAPPFRDDDCVNVVVPVVQLVSVVVVHQYEYEYEPDPSTPCVQWAPWDKDPDFDWDDDPNDIDGKIKIWTAGVSHPIYIYIHPDDD

pLDDT: mean 72.39, std 19.21, range [25.88, 94.88]

Radius of gyration: 50.66 Å; chains: 1; bounding box: 132×119×122 Å